Protein AF-0000000066527694 (afdb_homodimer)

pLDDT: mean 97.28, std 7.24, range [32.72, 99.0]

Nearest PDB structures (foldseek):
  3oqp-assembly1_B  TM=9.872E-01  e=3.990E-32  Paraburkholderia xenovorans LB400
  4h17-assembly1_B  TM=9.195E-01  e=4.422E-16  Pseudomonas putida KT2440
  5ha8-assembly1_A-2  TM=8.728E-01  e=7.063E-15  Microbacterium hydrocarbonoxydans
  3mcw-assembly1_B  TM=8.525E-01  e=9.036E-15  Chromobacterium violaceum ATCC 12472
  5hwg-assembly1_A  TM=8.802E-01  e=3.502E-14  Microbacterium hydrocarbonoxydans

Solvent-accessible surface area (backbone atoms only — not comparable to full-atom values): 21049 Å² total; per-residue (Å²): 126,80,77,77,78,78,42,52,31,38,38,39,29,40,52,26,29,22,40,71,77,44,88,56,44,42,59,16,55,52,52,69,59,16,50,52,36,40,39,52,50,53,53,51,30,56,75,69,68,32,48,30,36,40,35,40,52,47,36,58,63,85,40,88,55,31,14,47,92,41,74,36,33,33,64,25,63,72,57,67,76,48,90,65,75,44,80,44,68,33,74,55,55,28,65,52,56,90,39,66,48,60,59,57,39,54,76,68,61,47,46,27,37,36,41,34,28,37,32,40,83,44,27,44,43,42,29,43,52,50,38,45,76,72,68,35,44,39,35,33,26,64,55,16,23,24,15,51,38,33,25,54,97,66,39,71,44,49,14,56,56,48,36,46,50,48,42,34,54,32,22,20,68,49,20,15,60,38,44,52,67,52,50,56,33,31,78,71,70,74,36,78,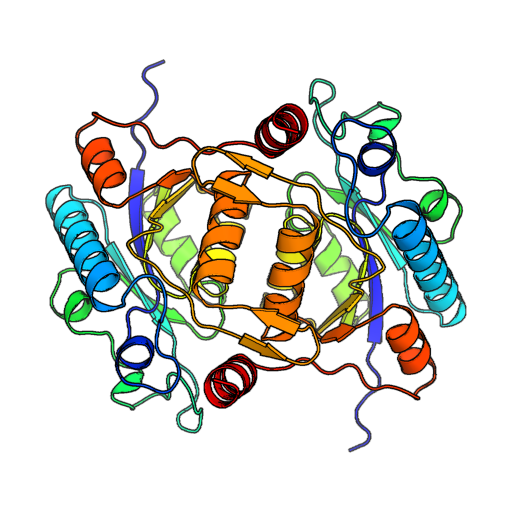88,59,56,55,36,58,66,61,17,29,51,47,34,63,67,73,106,128,81,79,77,78,78,39,52,32,39,38,38,29,40,53,24,28,21,40,72,76,43,87,56,45,42,60,16,55,53,52,70,58,16,48,52,35,39,39,50,50,52,53,51,29,55,74,70,68,32,48,30,35,38,35,40,53,47,36,58,64,85,39,86,55,30,15,48,92,41,73,36,32,35,63,25,63,71,56,67,77,48,93,64,75,43,78,43,68,33,75,55,56,28,64,52,57,91,41,64,48,60,59,58,38,55,77,67,62,46,46,26,37,35,41,33,29,38,32,39,82,44,26,45,43,44,29,42,51,50,38,43,76,72,67,34,46,41,34,33,26,63,54,16,22,26,16,52,38,37,25,55,97,66,39,74,44,51,14,56,57,49,38,46,51,46,42,34,54,32,23,21,68,49,19,15,59,38,44,51,67,52,50,56,33,31,76,72,69,75,36,77,88,60,55,54,36,58,65,59,18,28,51,48,32,63,66,75,105

Secondary structure (DSSP, 8-state):
-------EEEEEE--BTHHHHSSS---BS-HHHHHHHHHHHHHHHHHHT--EEEEEE-B-TT-SSSBTTSTTTSBPHHHHTS--SEEEEESSSSTTTTSSHHHHHHHTT--EEEEEEE-IIIIIHHHHHHHHHTT-EEEEEEEEEEB--EEETTEEE-HHHHHHHHHHHHHHHT-EEE-HHHHHHHHTTS-------HHHHHHHHHHT-/-------EEEEEE--BTHHHHSSS---BS-HHHHHHHHHHHHHHHHHHT--EEEEEE-B-TT-SSSBTTSTTTSBPHHHHTS--SEEEEESSSSTTTTSSHHHHHHHTT--EEEEEEE-IIIIIHHHHHHHHHTT-EEEEEEEEEEB--EEETTEEE-HHHHHHHHHHHHHHHT-EEE-HHHHHHHHTTS-------HHHHHHHHHHT-

Organism: Pseudomonas aeruginosa (strain ATCC 15692 / DSM 22644 / CIP 104116 / JCM 14847 / LMG 12228 / 1C / PRS 101 / PAO1) (NCBI:txid208964)

InterPro domains:
  IPR000868 Isochorismatase-like domain [PF00857] (9-169)
  IPR036380 Isochorismatase-like superfamily [G3DSA:3.40.50.850] (3-209)
  IPR036380 Isochorismatase-like superfamily [SSF52499] (6-187)
  IPR050272 Isochorismatase-like hydrolase [PTHR43540] (6-187)

Structure (mmCIF, N/CA/C/O backbone):
data_AF-0000000066527694-model_v1
#
loop_
_entity.id
_entity.type
_entity.pdbx_description
1 polymer 'Isochorismatase-like domain-containing protein'
#
loop_
_atom_site.group_PDB
_atom_site.id
_atom_site.type_symbol
_atom_site.label_atom_id
_atom_site.label_alt_id
_atom_site.label_comp_id
_atom_site.label_asym_id
_atom_site.label_entity_id
_atom_site.label_seq_id
_atom_site.pdbx_PDB_ins_code
_atom_site.Cartn_x
_atom_site.Cartn_y
_atom_site.Cartn_z
_atom_site.occupancy
_atom_site.B_iso_or_equiv
_atom_site.auth_seq_id
_atom_site.auth_comp_id
_atom_site.auth_asym_id
_atom_site.auth_atom_id
_atom_site.pdbx_PDB_model_num
ATOM 1 N N . MET A 1 1 ? -29.484 3.076 17.5 1 32.72 1 MET A N 1
ATOM 2 C CA . MET A 1 1 ? -28.25 3.158 18.281 1 32.72 1 MET A CA 1
ATOM 3 C C . MET A 1 1 ? -27.359 4.297 17.781 1 32.72 1 MET A C 1
ATOM 5 O O . MET A 1 1 ? -27.203 4.484 16.578 1 32.72 1 MET A O 1
ATOM 9 N N . SER A 1 2 ? -27.312 5.5 18.422 1 40.84 2 SER A N 1
ATOM 10 C CA . SER A 1 2 ? -26.688 6.73 17.938 1 40.84 2 SER A CA 1
ATOM 11 C C . SER A 1 2 ? -25.312 6.465 17.375 1 40.84 2 SER A C 1
ATOM 13 O O . SER A 1 2 ? -24.5 5.75 17.984 1 40.84 2 SER A O 1
ATOM 15 N N . ALA A 1 3 ? -25.094 6.363 16.172 1 55.75 3 ALA A N 1
ATOM 16 C CA . ALA A 1 3 ? -23.812 6.059 15.562 1 55.75 3 ALA A CA 1
ATOM 17 C C . ALA A 1 3 ? -22.656 6.656 16.375 1 55.75 3 ALA A C 1
ATOM 19 O O . ALA A 1 3 ? -22.672 7.852 16.672 1 55.75 3 ALA A O 1
ATOM 20 N N . ARG A 1 4 ? -22 5.992 17.266 1 66.44 4 ARG A N 1
ATOM 21 C CA . ARG A 1 4 ? -20.953 6.449 18.172 1 66.44 4 ARG A CA 1
ATOM 22 C C . ARG A 1 4 ? -19.953 7.328 17.422 1 66.44 4 ARG A C 1
ATOM 24 O O . ARG A 1 4 ? -19.562 7.02 16.297 1 66.44 4 ARG A O 1
ATOM 31 N N . GLN A 1 5 ? -19.797 8.633 17.922 1 86.06 5 GLN A N 1
ATOM 32 C CA . GLN A 1 5 ? -18.828 9.578 17.391 1 86.06 5 GLN A CA 1
ATOM 33 C C . GLN A 1 5 ? -17.406 8.992 17.391 1 86.06 5 GLN A C 1
ATOM 35 O O . GLN A 1 5 ? -16.984 8.414 18.391 1 86.06 5 GLN A O 1
ATOM 40 N N . PRO A 1 6 ? -16.781 9.031 16.281 1 95.56 6 PRO A N 1
ATOM 41 C CA . PRO A 1 6 ? -15.406 8.508 16.234 1 95.56 6 PRO A CA 1
ATOM 42 C C . PRO A 1 6 ? -14.484 9.172 17.25 1 95.56 6 PRO A C 1
ATOM 44 O O . PRO A 1 6 ? -14.609 10.375 17.516 1 95.56 6 PRO A O 1
ATOM 47 N N . LYS A 1 7 ? -13.688 8.422 17.875 1 98.25 7 LYS A N 1
ATOM 48 C CA . LYS A 1 7 ? -12.578 8.953 18.672 1 98.25 7 LYS A CA 1
ATOM 49 C C . LYS A 1 7 ? -11.312 9.07 17.828 1 98.25 7 LYS A C 1
ATOM 51 O O . LYS A 1 7 ? -10.547 8.109 17.703 1 98.25 7 LYS A O 1
ATOM 56 N N . ARG A 1 8 ? -11.023 10.266 17.422 1 98.62 8 ARG A N 1
ATOM 57 C CA . ARG A 1 8 ? -10.039 10.508 16.375 1 98.62 8 ARG A CA 1
ATOM 58 C C . ARG A 1 8 ? -8.672 10.836 16.969 1 98.62 8 ARG A C 1
ATOM 60 O O . ARG A 1 8 ? -8.578 11.344 18.094 1 98.62 8 ARG A O 1
ATOM 67 N N . ALA A 1 9 ? -7.648 10.555 16.219 1 98.94 9 ALA A N 1
ATOM 68 C CA . ALA A 1 9 ? -6.348 11.219 16.25 1 98.94 9 ALA A CA 1
ATOM 69 C C . ALA A 1 9 ? -5.961 11.711 14.859 1 98.94 9 ALA A C 1
ATOM 71 O O . ALA A 1 9 ? -6.293 11.078 13.852 1 98.94 9 ALA A O 1
ATOM 72 N N . LEU A 1 10 ? -5.355 12.859 14.805 1 98.94 10 LEU A N 1
ATOM 73 C CA . LEU A 1 10 ? -4.773 13.344 13.555 1 98.94 10 LEU A CA 1
ATOM 74 C C . LEU A 1 10 ? -3.305 12.945 13.445 1 98.94 10 LEU A C 1
ATOM 76 O O . LEU A 1 10 ? -2.496 13.289 14.312 1 98.94 10 LEU A O 1
ATOM 80 N N . LEU A 1 11 ? -2.975 12.172 12.453 1 99 11 LEU A N 1
ATOM 81 C CA . LEU A 1 11 ? -1.601 11.781 12.164 1 99 11 LEU A CA 1
ATOM 82 C C . LEU A 1 11 ? -1.006 12.664 11.07 1 99 11 LEU A C 1
ATOM 84 O O . LEU A 1 11 ? -1.477 12.641 9.93 1 99 11 LEU A O 1
ATOM 88 N N . VAL A 1 12 ? -0.009 13.43 11.375 1 99 12 VAL A N 1
ATOM 89 C CA . VAL A 1 12 ? 0.704 14.305 10.453 1 99 12 VAL A CA 1
ATOM 90 C C . VAL A 1 12 ? 2.039 13.672 10.062 1 99 12 VAL A C 1
ATOM 92 O O . VAL A 1 12 ? 3.014 13.758 10.82 1 99 12 VAL A O 1
ATOM 95 N N . ILE A 1 13 ? 2.074 13.125 8.875 1 99 13 ILE A N 1
ATOM 96 C CA . ILE A 1 13 ? 3.16 12.219 8.516 1 99 13 ILE A CA 1
ATOM 97 C C . ILE A 1 13 ? 4.219 12.969 7.711 1 99 13 ILE A C 1
ATOM 99 O O . ILE A 1 13 ? 3.959 13.398 6.586 1 99 13 ILE A O 1
ATOM 103 N N . ASP A 1 14 ? 5.363 13.125 8.211 1 98.94 14 ASP A N 1
ATOM 104 C CA . ASP A 1 14 ? 6.617 13.453 7.535 1 98.94 14 ASP A CA 1
ATOM 105 C C . ASP A 1 14 ? 6.523 14.797 6.82 1 98.94 14 ASP A C 1
ATOM 107 O O . ASP A 1 14 ? 6.988 14.938 5.688 1 98.94 14 ASP A O 1
ATOM 111 N N . VAL A 1 15 ? 5.812 15.742 7.441 1 98.94 15 VAL A N 1
ATOM 112 C CA . VAL A 1 15 ? 5.809 17.078 6.859 1 98.94 15 VAL A CA 1
ATOM 113 C C . VAL A 1 15 ? 7.133 17.781 7.16 1 98.94 15 VAL A C 1
ATOM 115 O O . VAL A 1 15 ? 7.23 18.547 8.117 1 98.94 15 VAL A O 1
ATOM 118 N N . GLN A 1 16 ? 8.094 17.5 6.324 1 98.94 16 GLN A N 1
ATOM 119 C CA . GLN A 1 16 ? 9.484 17.891 6.543 1 98.94 16 GLN A CA 1
ATOM 120 C C . GLN A 1 16 ? 9.992 18.75 5.398 1 98.94 16 GLN A C 1
ATOM 122 O O . GLN A 1 16 ? 9.477 18.703 4.285 1 98.94 16 GLN A O 1
ATOM 127 N N . ASN A 1 17 ? 11.086 19.484 5.676 1 98.94 17 ASN A N 1
ATOM 128 C CA . ASN A 1 17 ? 11.648 20.422 4.711 1 98.94 17 ASN A CA 1
ATOM 129 C C . ASN A 1 17 ? 12.133 19.703 3.453 1 98.94 17 ASN A C 1
ATOM 131 O O . ASN A 1 17 ? 12.211 20.297 2.381 1 98.94 17 ASN A O 1
ATOM 135 N N . GLU A 1 18 ? 12.453 18.391 3.523 1 98.88 18 GLU A N 1
ATOM 136 C CA . GLU A 1 18 ? 12.898 17.578 2.391 1 98.88 18 GLU A CA 1
ATOM 137 C C . GLU A 1 18 ? 11.914 17.672 1.229 1 98.88 18 GLU A C 1
ATOM 139 O O . GLU A 1 18 ? 12.32 17.797 0.072 1 98.88 18 GLU A O 1
ATOM 144 N N . TYR A 1 19 ? 10.625 17.734 1.513 1 98.88 19 TYR A N 1
ATOM 145 C CA . TYR A 1 19 ? 9.562 17.688 0.513 1 98.88 19 TYR A CA 1
ATOM 146 C C . TYR A 1 19 ? 9.312 19.062 -0.084 1 98.88 19 TYR A C 1
ATOM 148 O O . TYR A 1 19 ? 8.562 19.203 -1.054 1 98.88 19 TYR A O 1
ATOM 156 N N . VAL A 1 20 ? 9.883 20.094 0.509 1 98.62 20 VAL A N 1
ATOM 157 C CA . VAL A 1 20 ? 9.617 21.484 0.122 1 98.62 20 VAL A CA 1
ATOM 158 C C . VAL A 1 20 ? 10.828 22.047 -0.618 1 98.62 20 VAL A C 1
ATOM 160 O O . VAL A 1 20 ? 10.688 22.609 -1.705 1 98.62 20 VAL A O 1
ATOM 163 N N . SER A 1 21 ? 12.039 21.812 -0.037 1 98 21 SER A N 1
ATOM 164 C CA . SER A 1 21 ? 13.227 22.469 -0.568 1 98 21 SER A CA 1
ATOM 165 C C . SER A 1 21 ? 14.367 21.469 -0.759 1 98 21 SER A C 1
ATOM 167 O O . SER A 1 21 ? 15.484 21.859 -1.107 1 98 21 SER A O 1
ATOM 169 N N . GLY A 1 22 ? 14.094 20.203 -0.506 1 98.19 22 GLY A N 1
ATOM 170 C CA . GLY A 1 22 ? 15.141 19.203 -0.59 1 98.19 22 GLY A CA 1
ATOM 171 C C . GLY A 1 22 ? 15.164 18.469 -1.917 1 98.19 22 GLY A C 1
ATOM 172 O O . GLY A 1 22 ? 14.891 19.062 -2.965 1 98.19 22 GLY A O 1
ATOM 173 N N . ASN A 1 23 ? 15.641 17.188 -1.847 1 98 23 ASN A N 1
ATOM 174 C CA . ASN A 1 23 ? 15.867 16.391 -3.049 1 98 23 ASN A CA 1
ATOM 175 C C . ASN A 1 23 ? 14.602 15.633 -3.463 1 98 23 ASN A C 1
ATOM 177 O O . ASN A 1 23 ? 14.586 14.961 -4.496 1 98 23 ASN A O 1
ATOM 181 N N . LEU A 1 24 ? 13.586 15.727 -2.684 1 98.62 24 LEU A N 1
ATOM 182 C CA . LEU A 1 24 ? 12.352 14.992 -2.93 1 98.62 24 LEU A CA 1
ATOM 183 C C . LEU A 1 24 ? 11.133 15.906 -2.791 1 98.62 24 LEU A C 1
ATOM 185 O O . LEU A 1 24 ? 10.328 15.734 -1.872 1 98.62 24 LEU A O 1
ATOM 189 N N . ARG A 1 25 ? 10.969 16.766 -3.727 1 98.69 25 ARG A N 1
ATOM 190 C CA . ARG A 1 25 ? 9.977 17.828 -3.625 1 98.69 25 ARG A CA 1
ATOM 191 C C . ARG A 1 25 ? 8.617 17.375 -4.125 1 98.69 25 ARG A C 1
ATOM 193 O O . ARG A 1 25 ? 8.508 16.812 -5.223 1 98.69 25 ARG A O 1
ATOM 200 N N . ILE A 1 26 ? 7.586 17.609 -3.385 1 98.88 26 ILE A N 1
ATOM 201 C CA . ILE A 1 26 ? 6.215 17.297 -3.77 1 98.88 26 ILE A CA 1
ATOM 202 C C . ILE A 1 26 ? 5.812 18.141 -4.977 1 98.88 26 ILE A C 1
ATOM 204 O O . ILE A 1 26 ? 6.043 19.344 -5.004 1 98.88 26 ILE A O 1
ATOM 208 N N . GLU A 1 27 ? 5.152 17.469 -5.887 1 98.62 27 GLU A N 1
ATOM 209 C CA . GLU A 1 27 ? 4.746 18.172 -7.102 1 98.62 27 GLU A CA 1
ATOM 210 C C . GLU A 1 27 ? 3.225 18.266 -7.207 1 98.62 27 GLU A C 1
ATOM 212 O O . GLU A 1 27 ? 2.695 19.156 -7.879 1 98.62 27 GLU A O 1
ATOM 217 N N . PHE A 1 28 ? 2.529 17.344 -6.602 1 98.81 28 PHE A N 1
ATOM 218 C CA . PHE A 1 28 ? 1.074 17.344 -6.691 1 98.81 28 PHE A CA 1
ATOM 219 C C . PHE A 1 28 ? 0.449 16.812 -5.41 1 98.81 28 PHE A C 1
ATOM 221 O O . PHE A 1 28 ? 0.813 15.727 -4.941 1 98.81 28 PHE A O 1
ATOM 228 N N . PRO A 1 29 ? -0.575 17.531 -4.965 1 98.62 29 PRO A N 1
ATOM 229 C CA . PRO A 1 29 ? -0.929 18.906 -5.34 1 98.62 29 PRO A CA 1
ATOM 230 C C . PRO A 1 29 ? 0.201 19.891 -5.082 1 98.62 29 PRO A C 1
ATOM 232 O O . PRO A 1 29 ? 1.258 19.516 -4.574 1 98.62 29 PRO A O 1
ATOM 235 N N . ALA A 1 30 ? -0.013 21.156 -5.52 1 98.44 30 ALA A N 1
ATOM 236 C CA . ALA A 1 30 ? 0.986 22.188 -5.23 1 98.44 30 ALA A CA 1
ATOM 237 C C . ALA A 1 30 ? 1.347 22.203 -3.748 1 98.44 30 ALA A C 1
ATOM 239 O O . ALA A 1 30 ? 0.462 22.188 -2.887 1 98.44 30 ALA A O 1
ATOM 240 N N . ILE A 1 31 ? 2.654 22.219 -3.473 1 98.62 31 ILE A N 1
ATOM 241 C CA . ILE A 1 31 ? 3.168 22.016 -2.121 1 98.62 31 ILE A CA 1
ATOM 242 C C . ILE A 1 31 ? 2.582 23.078 -1.186 1 98.62 31 ILE A C 1
ATOM 244 O O . ILE A 1 31 ? 2.186 22.766 -0.059 1 98.62 31 ILE A O 1
ATOM 248 N N . GLN A 1 32 ? 2.443 24.328 -1.631 1 98.44 32 GLN A N 1
ATOM 249 C CA . GLN A 1 32 ? 1.91 25.391 -0.775 1 98.44 32 GLN A CA 1
ATOM 250 C C . GLN A 1 32 ? 0.446 25.125 -0.43 1 98.44 32 GLN A C 1
ATOM 252 O O . GLN A 1 32 ? 0.012 25.391 0.693 1 98.44 32 GLN A O 1
ATOM 257 N N . SER A 1 33 ? -0.261 24.625 -1.381 1 98.62 33 SER A N 1
ATOM 258 C CA . SER A 1 33 ? -1.669 24.312 -1.155 1 98.62 33 SER A CA 1
ATOM 259 C C . SER A 1 33 ? -1.833 23.203 -0.115 1 98.62 33 SER A C 1
ATOM 261 O O . SER A 1 33 ? -2.672 23.312 0.783 1 98.62 33 SER A O 1
ATOM 263 N N . SER A 1 34 ? -1.052 22.109 -0.228 1 98.75 34 SER A N 1
ATOM 264 C CA . SER A 1 34 ? -1.172 21.016 0.726 1 98.75 34 SER A CA 1
ATOM 265 C C . SER A 1 34 ? -0.698 21.438 2.113 1 98.75 34 SER A C 1
ATOM 267 O O . SER A 1 34 ? -1.273 21.016 3.123 1 98.75 34 SER A O 1
ATOM 269 N N . LEU A 1 35 ? 0.331 22.281 2.184 1 98.94 35 LEU A N 1
ATOM 270 C CA . LEU A 1 35 ? 0.813 22.766 3.473 1 98.94 35 LEU A CA 1
ATOM 271 C C . LEU A 1 35 ? -0.254 23.609 4.176 1 98.94 35 LEU A C 1
ATOM 273 O O . LEU A 1 35 ? -0.441 23.484 5.387 1 98.94 35 LEU A O 1
ATOM 277 N N . GLU A 1 36 ? -0.929 24.422 3.402 1 98.88 36 GLU A N 1
ATOM 278 C CA . GLU A 1 36 ? -2.018 25.219 3.961 1 98.88 36 GLU A CA 1
ATOM 279 C C . GLU A 1 36 ? -3.121 24.328 4.523 1 98.88 36 GLU A C 1
ATOM 281 O O . GLU A 1 36 ? -3.654 24.594 5.602 1 98.88 36 GLU A O 1
ATOM 286 N N . ARG A 1 37 ? -3.473 23.281 3.834 1 98.94 37 ARG A N 1
ATOM 287 C CA . ARG A 1 37 ? -4.508 22.359 4.27 1 98.94 37 ARG A CA 1
ATOM 288 C C . ARG A 1 37 ? -4.066 21.594 5.512 1 98.94 37 ARG A C 1
ATOM 290 O O . ARG A 1 37 ? -4.871 21.328 6.41 1 98.94 37 ARG A O 1
ATOM 297 N N . ILE A 1 38 ? -2.793 21.188 5.551 1 98.94 38 ILE A N 1
ATOM 298 C CA . ILE A 1 38 ? -2.248 20.516 6.723 1 98.94 38 ILE A CA 1
ATOM 299 C C . ILE A 1 38 ? -2.363 21.422 7.945 1 98.94 38 ILE A C 1
ATOM 301 O O . ILE A 1 38 ? -2.818 20.984 9.008 1 98.94 38 ILE A O 1
ATOM 305 N N . GLY A 1 39 ? -1.973 22.672 7.773 1 98.94 39 GLY A N 1
ATOM 306 C CA . GLY A 1 39 ? -2.121 23.609 8.867 1 98.94 39 GLY A CA 1
ATOM 307 C C . GLY A 1 39 ? -3.555 23.766 9.344 1 98.94 39 GLY A C 1
ATOM 308 O O . GLY A 1 39 ? -3.816 23.75 10.547 1 98.94 39 GLY A O 1
ATOM 309 N N . ALA A 1 40 ? -4.461 23.859 8.406 1 98.94 40 ALA A N 1
ATOM 310 C CA . ALA A 1 40 ? -5.879 23.984 8.734 1 98.94 40 ALA A CA 1
ATOM 311 C C . ALA A 1 40 ? -6.379 22.766 9.5 1 98.94 40 ALA A C 1
ATOM 313 O O . ALA A 1 40 ? -7.148 22.906 10.453 1 98.94 40 ALA A O 1
ATOM 314 N N . ALA A 1 41 ? -5.953 21.594 9.094 1 98.94 41 ALA A N 1
ATOM 315 C CA . ALA A 1 41 ? -6.348 20.359 9.773 1 98.94 41 ALA A CA 1
ATOM 316 C C . ALA A 1 41 ? -5.82 20.328 11.203 1 98.94 41 ALA A C 1
ATOM 318 O O . ALA A 1 41 ? -6.543 19.953 12.133 1 98.94 41 ALA A O 1
ATOM 319 N N . MET A 1 42 ? -4.559 20.719 11.383 1 98.94 42 MET A N 1
ATOM 320 C CA . MET A 1 42 ? -3.963 20.719 12.719 1 98.94 42 MET A CA 1
ATOM 321 C C . MET A 1 42 ? -4.668 21.734 13.625 1 98.94 42 MET A C 1
ATOM 323 O O . MET A 1 42 ? -4.957 21.422 14.789 1 98.94 42 MET A O 1
ATOM 327 N N . ASP A 1 43 ? -4.949 22.891 13.07 1 98.94 43 ASP A N 1
ATOM 328 C CA . ASP A 1 43 ? -5.645 23.922 13.852 1 98.94 43 ASP A CA 1
ATOM 329 C C . ASP A 1 43 ? -7.031 23.422 14.273 1 98.94 43 ASP A C 1
ATOM 331 O O . ASP A 1 43 ? -7.43 23.609 15.43 1 98.94 43 ASP A O 1
ATOM 335 N N . ALA A 1 44 ? -7.734 22.828 13.383 1 98.81 44 ALA A N 1
ATOM 336 C CA . ALA A 1 44 ? -9.078 22.328 13.664 1 98.81 44 ALA A CA 1
ATOM 337 C C . ALA A 1 44 ? -9.039 21.188 14.688 1 98.81 44 ALA A C 1
ATOM 339 O O . ALA A 1 44 ? -9.883 21.125 15.578 1 98.81 44 ALA A O 1
ATOM 340 N N . ALA A 1 45 ? -8.094 20.297 14.539 1 98.88 45 ALA A N 1
ATOM 341 C CA . ALA A 1 45 ? -7.938 19.188 15.492 1 98.88 45 ALA A CA 1
ATOM 342 C C . ALA A 1 45 ? -7.668 19.719 16.891 1 98.88 45 ALA A C 1
ATOM 344 O O . ALA A 1 45 ? -8.289 19.281 17.859 1 98.88 45 ALA A O 1
ATOM 345 N N . HIS A 1 46 ? -6.781 20.672 16.969 1 98.75 46 HIS A N 1
ATOM 346 C CA . HIS A 1 46 ? -6.453 21.266 18.25 1 98.75 46 HIS A CA 1
ATOM 347 C C . HIS A 1 46 ? -7.684 21.906 18.891 1 98.75 46 HIS A C 1
ATOM 349 O O . HIS A 1 46 ? -7.945 21.703 20.078 1 98.75 46 HIS A O 1
ATOM 355 N N . ALA A 1 47 ? -8.391 22.609 18.094 1 98.5 47 ALA A N 1
ATOM 356 C CA . ALA A 1 47 ? -9.586 23.297 18.594 1 98.5 47 ALA A CA 1
ATOM 357 C C . ALA A 1 47 ? -10.633 22.297 19.078 1 98.5 47 ALA A C 1
ATOM 359 O O . ALA A 1 47 ? -11.359 22.562 20.031 1 98.5 47 ALA A O 1
ATOM 360 N N . ALA A 1 48 ? -10.664 21.141 18.484 1 98.06 48 ALA A N 1
ATOM 361 C CA . ALA A 1 48 ? -11.688 20.125 18.781 1 98.06 48 ALA A CA 1
ATOM 362 C C . ALA A 1 48 ? -11.211 19.172 19.875 1 98.06 48 ALA A C 1
ATOM 364 O O . ALA A 1 48 ? -11.938 18.25 20.25 1 98.06 48 ALA A O 1
ATOM 365 N N . GLY A 1 49 ? -10 19.328 20.297 1 98.31 49 GLY A N 1
ATOM 366 C CA . GLY A 1 49 ? -9.453 18.453 21.312 1 98.31 49 GLY A CA 1
ATOM 367 C C . GLY A 1 49 ? -9.031 17.094 20.766 1 98.31 49 GLY A C 1
ATOM 368 O O . GLY A 1 49 ? -8.914 16.125 21.531 1 98.31 49 GLY A O 1
ATOM 369 N N . ILE A 1 50 ? -8.891 16.984 19.516 1 98.75 50 ILE A N 1
ATOM 370 C CA . ILE A 1 50 ? -8.398 15.773 18.875 1 98.75 50 ILE A CA 1
ATOM 371 C C . ILE A 1 50 ? -6.879 15.695 19 1 98.75 50 ILE A C 1
ATOM 373 O O . ILE A 1 50 ? -6.172 16.625 18.594 1 98.75 50 ILE A O 1
ATOM 377 N N . PRO A 1 51 ? -6.383 14.648 19.578 1 98.88 51 PRO A N 1
ATOM 378 C CA . PRO A 1 51 ? -4.926 14.562 19.703 1 98.88 51 PRO A CA 1
ATOM 379 C C . PRO A 1 51 ? -4.219 14.547 18.344 1 98.88 51 PRO A C 1
ATOM 381 O O . PRO A 1 51 ? -4.707 13.922 17.391 1 98.88 51 PRO A O 1
ATOM 384 N N . ILE A 1 52 ? -3.123 15.25 18.312 1 98.94 52 ILE A N 1
ATOM 385 C CA . ILE A 1 52 ? -2.309 15.352 17.094 1 98.94 52 ILE A CA 1
ATOM 386 C C . ILE A 1 52 ? -0.982 14.625 17.312 1 98.94 52 ILE A C 1
ATOM 388 O O . ILE A 1 52 ? -0.276 14.883 18.297 1 98.94 52 ILE A O 1
ATOM 392 N N . VAL A 1 53 ? -0.688 13.695 16.438 1 99 53 VAL A N 1
ATOM 393 C CA . VAL A 1 53 ? 0.587 12.992 16.406 1 99 53 VAL A CA 1
ATOM 394 C C . VAL A 1 53 ? 1.398 13.445 15.195 1 99 53 VAL A C 1
ATOM 396 O O . VAL A 1 53 ? 0.911 13.406 14.062 1 99 53 VAL A O 1
ATOM 399 N N . VAL A 1 54 ? 2.588 13.867 15.461 1 98.94 54 VAL A N 1
ATOM 400 C CA . VAL A 1 54 ? 3.502 14.266 14.391 1 98.94 54 VAL A CA 1
ATOM 401 C C . VAL A 1 54 ? 4.547 13.172 14.172 1 98.94 54 VAL A C 1
ATOM 403 O O . VAL A 1 54 ? 5.125 12.656 15.133 1 98.94 54 VAL A O 1
ATOM 406 N N . VAL A 1 55 ? 4.73 12.805 12.922 1 98.94 55 VAL A N 1
ATOM 407 C CA . VAL A 1 55 ? 5.684 11.758 12.562 1 98.94 55 VAL A CA 1
ATOM 408 C C . VAL A 1 55 ? 6.844 12.367 11.773 1 98.94 55 VAL A C 1
ATOM 410 O O . VAL A 1 55 ? 6.633 13.203 10.891 1 98.94 55 VAL A O 1
ATOM 413 N N . GLN A 1 56 ? 8.008 12.008 12.117 1 98.94 56 GLN A N 1
ATOM 414 C CA . GLN A 1 56 ? 9.227 12.453 11.445 1 98.94 56 GLN A CA 1
ATOM 415 C C . GLN A 1 56 ? 10.055 11.266 10.961 1 98.94 56 GLN A C 1
ATOM 417 O O . GLN A 1 56 ? 10.391 10.375 11.742 1 98.94 56 GLN A O 1
ATOM 422 N N . HIS A 1 57 ? 10.336 11.203 9.617 1 98.88 57 HIS A N 1
ATOM 423 C CA . HIS A 1 57 ? 11.18 10.18 9.008 1 98.88 57 HIS A CA 1
ATOM 424 C C . HIS A 1 57 ? 12.648 10.562 9.07 1 98.88 57 HIS A C 1
ATOM 426 O O . HIS A 1 57 ? 13.031 11.648 8.625 1 98.88 57 HIS A O 1
ATOM 432 N N . LEU A 1 58 ? 13.469 9.703 9.617 1 98.62 58 LEU A N 1
ATOM 433 C CA . LEU A 1 58 ? 14.898 9.992 9.695 1 98.62 58 LEU A CA 1
ATOM 434 C C . LEU A 1 58 ? 15.711 8.867 9.062 1 98.62 58 LEU A C 1
ATOM 436 O O . LEU A 1 58 ? 15.422 7.688 9.289 1 98.62 58 LEU A O 1
ATOM 440 N N . ALA A 1 59 ? 16.656 9.203 8.289 1 98.25 59 ALA A N 1
ATOM 441 C CA . ALA A 1 59 ? 17.641 8.297 7.676 1 98.25 59 ALA A CA 1
ATOM 442 C C . ALA A 1 59 ? 19.047 8.602 8.172 1 98.25 59 ALA A C 1
ATOM 444 O O . ALA A 1 59 ? 19.281 9.625 8.82 1 98.25 59 ALA A O 1
ATOM 445 N N . PRO A 1 60 ? 19.984 7.723 7.949 1 97.75 60 PRO A N 1
ATOM 446 C CA . PRO A 1 60 ? 21.359 8 8.336 1 97.75 60 PRO A CA 1
ATOM 447 C C . PRO A 1 60 ? 21.891 9.312 7.754 1 97.75 60 PRO A C 1
ATOM 449 O O . PRO A 1 60 ? 21.406 9.766 6.711 1 97.75 60 PRO A O 1
ATOM 452 N N . ALA A 1 61 ? 22.906 9.844 8.383 1 97.62 61 ALA A N 1
ATOM 453 C CA . ALA A 1 61 ? 23.406 11.18 8.062 1 97.62 61 ALA A CA 1
ATOM 454 C C . ALA A 1 61 ? 23.922 11.242 6.633 1 97.62 61 ALA A C 1
ATOM 456 O O . ALA A 1 61 ? 23.922 12.305 6.008 1 97.62 61 ALA A O 1
ATOM 457 N N . ASP A 1 62 ? 24.328 10.141 6.074 1 97.5 62 ASP A N 1
ATOM 458 C CA . ASP A 1 62 ? 24.906 10.125 4.734 1 97.5 62 ASP A CA 1
ATOM 459 C C . ASP A 1 62 ? 23.828 9.844 3.676 1 97.5 62 ASP A C 1
ATOM 461 O O . ASP A 1 62 ? 24.141 9.766 2.484 1 97.5 62 ASP A O 1
ATOM 465 N N . SER A 1 63 ? 22.609 9.75 4.105 1 97.81 63 SER A N 1
ATOM 466 C CA . SER A 1 63 ? 21.516 9.5 3.172 1 97.81 63 SER A CA 1
ATOM 467 C C . SER A 1 63 ? 21.234 10.734 2.328 1 97.81 63 SER A C 1
ATOM 469 O O . SER A 1 63 ? 21.297 11.867 2.822 1 97.81 63 SER A O 1
ATOM 471 N N . PRO A 1 64 ? 20.891 10.492 1.054 1 97.75 64 PRO A N 1
ATOM 472 C CA . PRO A 1 64 ? 20.5 11.641 0.227 1 97.75 64 PRO A CA 1
ATOM 473 C C . PRO A 1 64 ? 19.156 12.227 0.624 1 97.75 64 PRO A C 1
ATOM 475 O O . PRO A 1 64 ? 18.797 13.32 0.185 1 97.75 64 PRO A O 1
ATOM 478 N N . LEU A 1 65 ? 18.391 11.508 1.35 1 98.44 65 LEU A N 1
ATOM 479 C CA . LEU A 1 65 ? 17.062 11.93 1.787 1 98.44 65 LEU A CA 1
ATOM 480 C C . LEU A 1 65 ? 16.938 11.836 3.303 1 98.44 65 LEU A C 1
ATOM 482 O O . LEU A 1 65 ? 17.375 10.859 3.908 1 98.44 65 LEU A O 1
ATOM 486 N N . PHE A 1 66 ? 16.312 12.914 3.877 1 98.56 66 PHE A N 1
ATOM 487 C CA . PHE A 1 66 ? 15.945 12.898 5.285 1 98.56 66 PHE A CA 1
ATOM 488 C C . PHE A 1 66 ? 17.156 12.602 6.164 1 98.56 66 PHE A C 1
ATOM 490 O O . PHE A 1 66 ? 17.047 11.836 7.129 1 98.56 66 PHE A O 1
ATOM 497 N N . ALA A 1 67 ? 18.297 13.117 5.848 1 98.38 67 ALA A N 1
ATOM 498 C CA . ALA A 1 67 ? 19.547 12.852 6.562 1 98.38 67 ALA A CA 1
ATOM 499 C C . ALA A 1 67 ? 19.484 13.422 7.98 1 98.38 67 ALA A C 1
ATOM 501 O O . ALA A 1 67 ? 19.312 14.625 8.172 1 98.38 67 ALA A O 1
ATOM 502 N N . ARG A 1 68 ? 19.656 12.562 8.891 1 97.94 68 ARG A N 1
ATOM 503 C CA . ARG A 1 68 ? 19.656 13.008 10.281 1 97.94 68 ARG A CA 1
ATOM 504 C C . ARG A 1 68 ? 20.641 14.156 10.477 1 97.94 68 ARG A C 1
ATOM 506 O O . ARG A 1 68 ? 21.781 14.102 10.008 1 97.94 68 ARG A O 1
ATOM 513 N N . GLY A 1 69 ? 20.141 15.227 11.172 1 97.62 69 GLY A N 1
ATOM 514 C CA . GLY A 1 69 ? 21 16.375 11.453 1 97.62 69 GLY A CA 1
ATOM 515 C C . GLY A 1 69 ? 20.906 17.453 10.391 1 97.62 69 GLY A C 1
ATOM 516 O O . GLY A 1 69 ? 21.438 18.562 10.586 1 97.62 69 GLY A O 1
ATOM 517 N N . SER A 1 70 ? 20.312 17.156 9.312 1 98.25 70 SER A N 1
ATOM 518 C CA . SER A 1 70 ? 20.188 18.141 8.242 1 98.25 70 SER A CA 1
ATOM 519 C C . SER A 1 70 ? 18.938 19 8.422 1 98.25 70 SER A C 1
ATOM 521 O O . SER A 1 70 ? 17.984 18.578 9.078 1 98.25 70 SER A O 1
ATOM 523 N N . ARG A 1 71 ? 18.953 20.156 7.832 1 98.25 71 ARG A N 1
ATOM 524 C CA . ARG A 1 71 ? 17.766 21.016 7.785 1 98.25 71 ARG A CA 1
ATOM 525 C C . ARG A 1 71 ? 16.625 20.344 7.043 1 98.25 71 ARG A C 1
ATOM 527 O O . ARG A 1 71 ? 15.461 20.516 7.398 1 98.25 71 ARG A O 1
ATOM 534 N N . GLN A 1 72 ? 16.891 19.562 6.09 1 98.56 72 GLN A N 1
ATOM 535 C CA . GLN A 1 72 ? 15.906 18.906 5.246 1 98.56 72 GLN A CA 1
ATOM 536 C C . GLN A 1 72 ? 15.109 17.875 6.039 1 98.56 72 GLN A C 1
ATOM 538 O O . GLN A 1 72 ? 13.922 17.656 5.777 1 98.56 72 GLN A O 1
ATOM 543 N N . ALA A 1 73 ? 15.766 17.266 6.996 1 98.75 73 ALA A N 1
ATOM 544 C CA . ALA A 1 73 ? 15.102 16.25 7.805 1 98.75 73 ALA A CA 1
ATOM 545 C C . ALA A 1 73 ? 14.203 16.875 8.859 1 98.75 73 ALA A C 1
ATOM 547 O O . ALA A 1 73 ? 13.359 16.203 9.461 1 98.75 73 ALA A O 1
ATOM 548 N N . GLU A 1 74 ? 14.305 18.156 9.148 1 98.81 74 GLU A N 1
ATOM 549 C CA . GLU A 1 74 ? 13.516 18.844 10.156 1 98.81 74 GLU A CA 1
ATOM 550 C C . GLU A 1 74 ? 12.062 19 9.711 1 98.81 74 GLU A C 1
ATOM 552 O O . GLU A 1 74 ? 11.781 19.094 8.516 1 98.81 74 GLU A O 1
ATOM 557 N N . LEU A 1 75 ? 11.195 19 10.695 1 98.88 75 LEU A N 1
ATOM 558 C CA . LEU A 1 75 ? 9.797 19.297 10.414 1 98.88 75 LEU A CA 1
ATOM 559 C C . LEU A 1 75 ? 9.641 20.688 9.812 1 98.88 75 LEU A C 1
ATOM 561 O O . LEU A 1 75 ? 10.312 21.625 10.227 1 98.88 75 LEU A O 1
ATOM 565 N N . HIS A 1 76 ? 8.805 20.812 8.852 1 98.94 76 HIS A N 1
ATOM 566 C CA . HIS A 1 76 ? 8.5 22.109 8.281 1 98.94 76 HIS A CA 1
ATOM 567 C C . HIS A 1 76 ? 7.82 23.016 9.305 1 98.94 76 HIS A C 1
ATOM 569 O O . HIS A 1 76 ? 7.086 22.547 10.18 1 98.94 76 HIS A O 1
ATOM 575 N N . GLU A 1 77 ? 7.914 24.25 9.141 1 98.81 77 GLU A N 1
ATOM 576 C CA . GLU A 1 77 ? 7.453 25.234 10.109 1 98.81 77 GLU A CA 1
ATOM 577 C C . GLU A 1 77 ? 5.941 25.141 10.312 1 98.81 77 GLU A C 1
ATOM 579 O O . GLU A 1 77 ? 5.441 25.391 11.414 1 98.81 77 GLU A O 1
ATOM 584 N N . VAL A 1 78 ? 5.184 24.797 9.297 1 98.88 78 VAL A N 1
ATOM 585 C CA . VAL A 1 78 ? 3.73 24.672 9.383 1 98.88 78 VAL A CA 1
ATOM 586 C C . VAL A 1 78 ? 3.361 23.688 10.484 1 98.88 78 VAL A C 1
ATOM 588 O O . VAL A 1 78 ? 2.355 23.859 11.18 1 98.88 78 VAL A O 1
ATOM 591 N N . VAL A 1 79 ? 4.172 22.688 10.656 1 98.88 79 VAL A N 1
ATOM 592 C CA . VAL A 1 79 ? 3.924 21.656 11.656 1 98.88 79 VAL A CA 1
ATOM 593 C C . VAL A 1 79 ? 4.641 22.016 12.953 1 98.88 79 VAL A C 1
ATOM 595 O O . VAL A 1 79 ? 4.047 21.984 14.039 1 98.88 79 VAL A O 1
ATOM 598 N N . ALA A 1 80 ? 5.883 22.453 12.867 1 98.69 80 ALA A N 1
ATOM 599 C CA . ALA A 1 80 ? 6.742 22.688 14.023 1 98.69 80 ALA A CA 1
ATOM 600 C C . ALA A 1 80 ? 6.203 23.828 14.883 1 98.69 80 ALA A C 1
ATOM 602 O O . ALA A 1 80 ? 6.469 23.891 16.094 1 98.69 80 ALA A O 1
ATOM 603 N N . SER A 1 81 ? 5.457 24.688 14.328 1 98.69 81 SER A N 1
ATOM 604 C CA . SER A 1 81 ? 4.977 25.875 15.031 1 98.69 81 SER A CA 1
ATOM 605 C C . SER A 1 81 ? 3.633 25.609 15.703 1 98.69 81 SER A C 1
ATOM 607 O O . SER A 1 81 ? 3.057 26.5 16.328 1 98.69 81 SER A O 1
ATOM 609 N N . ARG A 1 82 ? 3.066 24.438 15.625 1 98.81 82 ARG A N 1
ATOM 610 C CA . ARG A 1 82 ? 1.73 24.141 16.125 1 98.81 82 ARG A CA 1
ATOM 611 C C . ARG A 1 82 ? 1.792 23.109 17.25 1 98.81 82 ARG A C 1
ATOM 613 O O . ARG A 1 82 ? 2.736 22.312 17.328 1 98.81 82 ARG A O 1
ATOM 620 N N . PRO A 1 83 ? 0.785 23.109 18.078 1 98.62 83 PRO A N 1
ATOM 621 C CA . PRO A 1 83 ? 0.78 22.141 19.156 1 98.62 83 PRO A CA 1
ATOM 622 C C . PRO A 1 83 ? 0.536 20.719 18.672 1 98.62 83 PRO A C 1
ATOM 624 O O . PRO A 1 83 ? -0.234 20.5 17.734 1 98.62 83 PRO A O 1
ATOM 627 N N . TYR A 1 84 ? 1.163 19.75 19.344 1 98.69 84 TYR A N 1
ATOM 628 C CA . TYR A 1 84 ? 0.906 18.328 19.156 1 98.69 84 TYR A CA 1
ATOM 629 C C . TYR A 1 84 ? 1.106 17.578 20.469 1 98.69 84 TYR A C 1
ATOM 631 O O . TYR A 1 84 ? 1.772 18.062 21.375 1 98.69 84 TYR A O 1
ATOM 639 N N . GLN A 1 85 ? 0.58 16.422 20.5 1 98.69 85 GLN A N 1
ATOM 640 C CA . GLN A 1 85 ? 0.555 15.688 21.766 1 98.69 85 GLN A CA 1
ATOM 641 C C . GLN A 1 85 ? 1.605 14.578 21.766 1 98.69 85 GLN A C 1
ATOM 643 O O . GLN A 1 85 ? 1.987 14.094 22.828 1 98.69 85 GLN A O 1
ATOM 648 N N . HIS A 1 86 ? 2.029 14.133 20.625 1 98.75 86 HIS A N 1
ATOM 649 C CA . HIS A 1 86 ? 3 13.055 20.516 1 98.75 86 HIS A CA 1
ATOM 650 C C . HIS A 1 86 ? 3.857 13.195 19.266 1 98.75 86 HIS A C 1
ATOM 652 O O . HIS A 1 86 ? 3.379 13.68 18.234 1 98.75 86 HIS A O 1
ATOM 658 N N . LYS A 1 87 ? 5.086 12.875 19.422 1 98.81 87 LYS A N 1
ATOM 659 C CA . LYS A 1 87 ? 6.012 12.852 18.281 1 98.81 87 LYS A CA 1
ATOM 660 C C . LYS A 1 87 ? 6.605 11.461 18.094 1 98.81 87 LYS A C 1
ATOM 662 O O . LYS A 1 87 ? 7.066 10.836 19.047 1 98.81 87 LYS A O 1
ATOM 667 N N . VAL A 1 88 ? 6.586 10.992 16.859 1 98.75 88 VAL A N 1
ATOM 668 C CA . VAL A 1 88 ? 7.105 9.68 16.484 1 98.75 88 VAL A CA 1
ATOM 669 C C . VAL A 1 88 ? 8.258 9.852 15.5 1 98.75 88 VAL A C 1
ATOM 671 O O . VAL A 1 88 ? 8.141 10.578 14.516 1 98.75 88 VAL A O 1
ATOM 674 N N . GLU A 1 89 ? 9.375 9.289 15.773 1 98.56 89 GLU A N 1
ATOM 675 C CA . GLU A 1 89 ? 10.445 9.117 14.797 1 98.56 89 GLU A CA 1
ATOM 676 C C . GLU A 1 89 ? 10.414 7.727 14.172 1 98.56 89 GLU A C 1
ATOM 678 O O . GLU A 1 89 ? 10.219 6.73 14.883 1 98.56 89 GLU A O 1
ATOM 683 N N . LYS A 1 90 ? 10.531 7.699 12.867 1 98.56 90 LYS A N 1
ATOM 684 C CA . LYS A 1 90 ? 10.492 6.398 12.211 1 98.56 90 LYS A CA 1
ATOM 685 C C . LYS A 1 90 ? 11.578 6.293 11.141 1 98.56 90 LYS A C 1
ATOM 687 O O . LYS A 1 90 ? 12.148 7.309 10.727 1 98.56 90 LYS A O 1
ATOM 692 N N . GLN A 1 91 ? 11.773 5.02 10.648 1 97.31 91 GLN A N 1
ATOM 693 C CA . GLN A 1 91 ? 12.773 4.762 9.617 1 97.31 91 GLN A CA 1
ATOM 694 C C . GLN A 1 91 ? 12.156 4.074 8.406 1 97.31 91 GLN A C 1
ATOM 696 O O . GLN A 1 91 ? 12.719 4.098 7.312 1 97.31 91 GLN A O 1
ATOM 701 N N . LEU A 1 92 ? 11.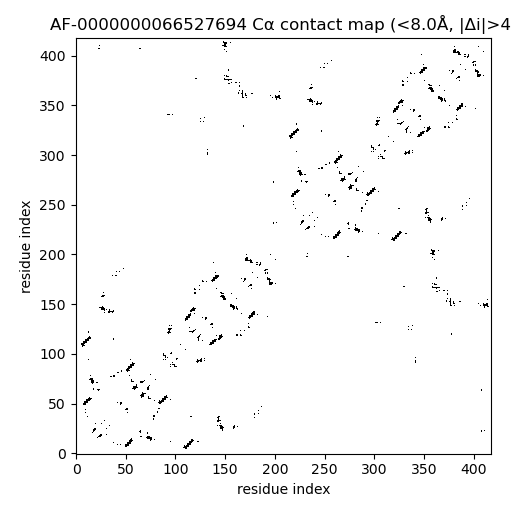039 3.424 8.586 1 98.12 92 LEU A N 1
ATOM 702 C CA . LEU A 1 92 ? 10.359 2.693 7.52 1 98.12 92 LEU A CA 1
ATOM 703 C C . LEU A 1 92 ? 9.07 3.395 7.113 1 98.12 92 LEU A C 1
ATOM 705 O O . LEU A 1 92 ? 8.641 4.34 7.773 1 98.12 92 LEU A O 1
ATOM 709 N N . ALA A 1 93 ? 8.469 2.992 6.055 1 98.69 93 ALA A N 1
ATOM 710 C CA . ALA A 1 93 ? 7.352 3.691 5.426 1 98.69 93 ALA A CA 1
ATOM 711 C C . ALA A 1 93 ? 6.16 3.789 6.375 1 98.69 93 ALA A C 1
ATOM 713 O O . ALA A 1 93 ? 5.609 4.875 6.582 1 98.69 93 ALA A O 1
ATOM 714 N N . SER A 1 94 ? 5.762 2.658 6.984 1 98.88 94 SER A N 1
ATOM 715 C CA . SER A 1 94 ? 4.637 2.691 7.91 1 98.88 94 SER A CA 1
ATOM 716 C C . SER A 1 94 ? 5.027 3.346 9.234 1 98.88 94 SER A C 1
ATOM 718 O O . SER A 1 94 ? 6.059 3.002 9.82 1 98.88 94 SER A O 1
ATOM 720 N N . SER A 1 95 ? 4.18 4.176 9.734 1 98.88 95 SER A N 1
ATOM 721 C CA . SER A 1 95 ? 4.441 4.898 10.969 1 98.88 95 SER A CA 1
ATOM 722 C C . SER A 1 95 ? 4.348 3.977 12.18 1 98.88 95 SER A C 1
ATOM 724 O O . SER A 1 95 ? 4.754 4.348 13.281 1 98.88 95 SER A O 1
ATOM 726 N N . PHE A 1 96 ? 3.891 2.775 11.945 1 98.88 96 PHE A N 1
ATOM 727 C CA . PHE A 1 96 ? 3.662 1.86 13.062 1 98.88 96 PHE A CA 1
ATOM 728 C C . PHE A 1 96 ? 4.891 0.989 13.305 1 98.88 96 PHE A C 1
ATOM 730 O O . PHE A 1 96 ? 5.051 0.423 14.383 1 98.88 96 PHE A O 1
ATOM 737 N N . VAL A 1 97 ? 5.688 0.783 12.266 1 98.5 97 VAL A N 1
ATOM 738 C CA . VAL A 1 97 ? 6.738 -0.228 12.336 1 98.5 97 VAL A CA 1
ATOM 739 C C . VAL A 1 97 ? 7.906 0.295 13.164 1 98.5 97 VAL A C 1
ATOM 741 O O . VAL A 1 97 ? 8.516 1.312 12.82 1 98.5 97 VAL A O 1
ATOM 744 N N . GLY A 1 98 ? 8.18 -0.435 14.188 1 97.62 98 GLY A N 1
ATOM 745 C CA . GLY A 1 98 ? 9.312 -0.078 15.031 1 97.62 98 GLY A CA 1
ATOM 746 C C . GLY A 1 98 ? 9.086 1.195 15.82 1 97.62 98 GLY A C 1
ATOM 747 O O . GLY A 1 98 ? 10.039 1.908 16.141 1 97.62 98 GLY A O 1
ATOM 748 N N . THR A 1 99 ? 7.852 1.388 16 1 98 99 THR A N 1
ATOM 749 C CA . THR A 1 99 ? 7.539 2.623 16.703 1 98 99 THR A CA 1
ATOM 750 C C . THR A 1 99 ? 6.582 2.357 17.859 1 98 99 THR A C 1
ATOM 752 O O . THR A 1 99 ? 6.133 1.225 18.062 1 98 99 THR A O 1
ATOM 755 N N . GLY A 1 100 ? 6.285 3.166 18.781 1 98 100 GLY A N 1
ATOM 756 C CA . GLY A 1 100 ? 5.34 3.068 19.891 1 98 100 GLY A CA 1
ATOM 757 C C . GLY A 1 100 ? 3.982 3.664 19.562 1 98 100 GLY A C 1
ATOM 758 O O . GLY A 1 100 ? 3.137 3.803 20.453 1 98 10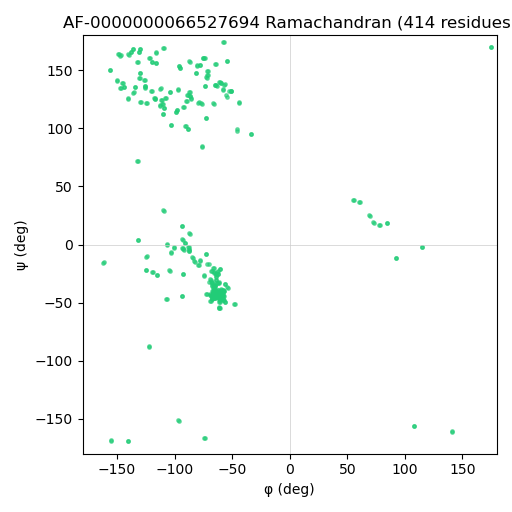0 GLY A O 1
ATOM 759 N N . LEU A 1 101 ? 3.744 3.871 18.266 1 98.88 101 LEU A N 1
ATOM 760 C CA . LEU A 1 101 ? 2.549 4.613 17.875 1 98.88 101 LEU A CA 1
ATOM 761 C C . LEU A 1 101 ? 1.288 3.814 18.203 1 98.88 101 LEU A C 1
ATOM 763 O O . LEU A 1 101 ? 0.319 4.359 18.734 1 98.88 101 LEU A O 1
ATOM 767 N N . ALA A 1 102 ? 1.293 2.512 17.828 1 98.81 102 ALA A N 1
ATOM 768 C CA . ALA A 1 102 ? 0.109 1.684 18.031 1 98.81 102 ALA A CA 1
ATOM 769 C C . ALA A 1 102 ? -0.287 1.658 19.516 1 98.81 102 ALA A C 1
ATOM 771 O O . ALA A 1 102 ? -1.457 1.852 19.844 1 98.81 102 ALA A O 1
ATOM 772 N N . ASP A 1 103 ? 0.651 1.439 20.359 1 98.75 103 ASP A N 1
ATOM 773 C CA . ASP A 1 103 ? 0.39 1.401 21.797 1 98.75 103 ASP A CA 1
ATOM 774 C C . ASP A 1 103 ? -0.145 2.744 22.297 1 98.75 103 ASP A C 1
ATOM 776 O O . ASP A 1 103 ? -1.086 2.787 23.094 1 98.75 103 ASP A O 1
ATOM 780 N N . TRP A 1 104 ? 0.474 3.824 21.844 1 98.88 104 TRP A N 1
ATOM 781 C CA . TRP A 1 104 ? 0.05 5.164 22.234 1 98.88 104 TRP A CA 1
ATOM 782 C C . TRP A 1 104 ? -1.412 5.402 21.875 1 98.88 104 TRP A C 1
ATOM 784 O O . TRP A 1 104 ? -2.18 5.938 22.672 1 98.88 104 TRP A O 1
ATOM 794 N N . LEU A 1 105 ? -1.79 4.992 20.688 1 98.88 105 LEU A N 1
ATOM 795 C CA . LEU A 1 105 ? -3.154 5.168 20.203 1 98.88 105 LEU A CA 1
ATOM 796 C C . LEU A 1 105 ? -4.129 4.309 21 1 98.88 105 LEU A C 1
ATOM 798 O O . LEU A 1 105 ? -5.207 4.77 21.391 1 98.88 105 LEU A O 1
ATOM 802 N N . ARG A 1 106 ? -3.768 3.057 21.234 1 98.69 106 ARG A N 1
ATOM 803 C CA . ARG A 1 106 ? -4.637 2.125 21.938 1 98.69 106 ARG A CA 1
ATOM 804 C C . ARG A 1 106 ? -4.848 2.562 23.391 1 98.69 106 ARG A C 1
ATOM 806 O O . ARG A 1 106 ? -5.953 2.457 23.922 1 98.69 106 ARG A O 1
ATOM 813 N N . GLU A 1 107 ? -3.83 3.047 24.016 1 98.62 107 GLU A N 1
ATOM 814 C CA . GLU A 1 107 ? -3.908 3.523 25.406 1 98.62 107 GLU A CA 1
ATOM 815 C C . GLU A 1 107 ? -4.914 4.664 25.531 1 98.62 107 GLU A C 1
ATOM 817 O O . GLU A 1 107 ? -5.512 4.855 26.594 1 98.62 107 GLU A O 1
ATOM 822 N N . ARG A 1 108 ? -5.188 5.289 24.484 1 98.44 108 ARG A N 1
ATOM 823 C CA . ARG A 1 108 ? -6.043 6.469 24.516 1 98.44 108 ARG A CA 1
ATOM 824 C C . ARG A 1 108 ? -7.422 6.16 23.938 1 98.44 108 ARG A C 1
ATOM 826 O O . ARG A 1 108 ? -8.273 7.047 23.844 1 98.44 108 ARG A O 1
ATOM 833 N N . GLY A 1 109 ? -7.562 4.883 23.531 1 98.5 109 GLY A N 1
ATOM 834 C CA . GLY A 1 109 ? -8.852 4.426 23.047 1 98.5 109 GLY A CA 1
ATOM 835 C C . GLY A 1 109 ? -9.211 4.984 21.672 1 98.5 109 GLY A C 1
ATOM 836 O O . GLY A 1 109 ? -10.383 5.039 21.312 1 98.5 109 GLY A O 1
ATOM 837 N N . ILE A 1 110 ? -8.211 5.445 20.969 1 98.81 110 ILE A N 1
ATOM 838 C CA . ILE A 1 110 ? -8.438 5.98 19.625 1 98.81 110 ILE A CA 1
ATOM 839 C C . ILE A 1 110 ? -8.953 4.875 18.703 1 98.81 110 ILE A C 1
ATOM 841 O O . ILE A 1 110 ? -8.43 3.76 18.719 1 98.81 110 ILE A O 1
ATOM 845 N N . ASP A 1 111 ? -9.969 5.191 17.891 1 98.69 111 ASP A N 1
ATOM 846 C CA . ASP A 1 111 ? -10.492 4.164 16.984 1 98.69 111 ASP A CA 1
ATOM 847 C C . ASP A 1 111 ? -10.461 4.629 15.539 1 98.69 111 ASP A C 1
ATOM 849 O O . ASP A 1 111 ? -10.695 3.84 14.625 1 98.69 111 ASP A O 1
ATOM 853 N N . THR A 1 112 ? -10.18 5.922 15.266 1 98.81 112 THR A N 1
ATOM 854 C CA . THR A 1 112 ? -10.18 6.508 13.93 1 98.81 112 THR A CA 1
ATOM 855 C C . THR A 1 112 ? -8.969 7.406 13.727 1 98.81 112 THR A C 1
ATOM 857 O O . THR A 1 112 ? -8.656 8.242 14.578 1 98.81 112 THR A O 1
ATOM 860 N N . LEU A 1 113 ? -8.266 7.227 12.641 1 98.94 113 LEU A N 1
ATOM 861 C CA . LEU A 1 113 ? -7.094 8.039 12.312 1 98.94 113 LEU A CA 1
ATOM 862 C C . LEU A 1 113 ? -7.379 8.945 11.117 1 98.94 113 LEU A C 1
ATOM 864 O O . LEU A 1 113 ? -7.77 8.469 10.055 1 98.94 113 LEU A O 1
ATOM 868 N N . ALA A 1 114 ? -7.27 10.211 11.289 1 98.94 114 ALA A N 1
ATOM 869 C CA . ALA A 1 114 ? -7.156 11.133 10.156 1 98.94 114 ALA A CA 1
ATOM 870 C C . ALA A 1 114 ? -5.699 11.289 9.727 1 98.94 114 ALA A C 1
ATOM 872 O O . ALA A 1 114 ? -4.828 11.578 10.547 1 98.94 114 ALA A O 1
ATOM 873 N N . VAL A 1 115 ? -5.445 11.086 8.422 1 99 115 VAL A N 1
ATOM 874 C CA . VAL A 1 115 ? -4.07 11.031 7.945 1 99 115 VAL A CA 1
ATOM 875 C C . VAL A 1 115 ? -3.816 12.172 6.965 1 99 115 VAL A C 1
ATOM 877 O O . VAL A 1 115 ? -4.57 12.352 6.004 1 99 115 VAL A O 1
ATOM 880 N N . VAL A 1 116 ? -2.828 12.961 7.207 1 98.94 116 VAL A N 1
ATOM 881 C CA . VAL A 1 116 ? -2.297 14 6.32 1 98.94 116 VAL A CA 1
ATOM 882 C C . VAL A 1 116 ? -0.781 13.859 6.215 1 98.94 116 VAL A C 1
ATOM 884 O O . VAL A 1 116 ? -0.155 13.172 7.027 1 98.94 116 VAL A O 1
ATOM 887 N N . GLY A 1 117 ? -0.231 14.539 5.23 1 98.94 117 GLY A N 1
ATOM 888 C CA . GLY A 1 117 ? 1.215 14.539 5.078 1 98.94 117 GLY A CA 1
ATOM 889 C C . GLY A 1 117 ? 1.689 13.727 3.889 1 98.94 117 GLY A C 1
ATOM 890 O O . GLY A 1 117 ? 0.992 13.633 2.875 1 98.94 117 GLY A O 1
ATOM 891 N N . TYR A 1 118 ? 2.99 13.25 3.965 1 98.88 118 TYR A N 1
ATOM 892 C CA . TYR A 1 118 ? 3.643 12.781 2.748 1 98.88 118 TYR A CA 1
ATOM 893 C C . TYR A 1 118 ? 4.305 11.43 2.973 1 98.88 118 TYR A C 1
ATOM 895 O O . TYR A 1 118 ? 4.703 11.102 4.094 1 98.88 118 TYR A O 1
ATOM 903 N N . MET A 1 119 ? 4.496 10.703 1.881 1 98.75 119 MET A N 1
ATOM 904 C CA . MET A 1 119 ? 3.898 10.836 0.555 1 98.75 119 MET A CA 1
ATOM 905 C C . MET A 1 119 ? 2.691 9.922 0.404 1 98.75 119 MET A C 1
ATOM 907 O O . MET A 1 119 ? 2.658 8.836 0.984 1 98.75 119 MET A O 1
ATOM 911 N N . THR A 1 120 ? 1.769 10.312 -0.434 1 98.94 120 THR A N 1
ATOM 912 C CA . THR A 1 120 ? 0.534 9.57 -0.67 1 98.94 120 THR A CA 1
ATOM 913 C C . THR A 1 120 ? 0.827 8.094 -0.908 1 98.94 120 THR A C 1
ATOM 915 O O . THR A 1 120 ? 0.318 7.234 -0.188 1 98.94 120 THR A O 1
ATOM 918 N N . GLN A 1 121 ? 1.743 7.73 -1.829 1 98.88 121 GLN A N 1
ATOM 919 C CA . GLN A 1 121 ? 1.921 6.375 -2.338 1 98.88 121 GLN A CA 1
ATOM 920 C C . GLN A 1 121 ? 2.875 5.578 -1.453 1 98.88 121 GLN A C 1
ATOM 922 O O . GLN A 1 121 ? 3.09 4.383 -1.682 1 98.88 121 GLN A O 1
ATOM 927 N N . HIS A 1 122 ? 3.502 6.207 -0.431 1 98.81 122 HIS A N 1
ATOM 928 C CA . HIS A 1 122 ? 4.586 5.574 0.31 1 98.81 122 HIS A CA 1
ATOM 929 C C . HIS A 1 122 ? 4.266 5.492 1.798 1 98.81 122 HIS A C 1
ATOM 931 O O . HIS A 1 122 ? 3.537 4.598 2.23 1 98.81 122 HIS A O 1
ATOM 937 N N . CYS A 1 123 ? 4.582 6.531 2.564 1 98.94 123 CYS A N 1
ATOM 938 C CA . CYS A 1 123 ? 4.383 6.469 4.008 1 98.94 123 CYS A CA 1
ATOM 939 C C . CYS A 1 123 ? 2.902 6.539 4.359 1 98.94 123 CYS A C 1
ATOM 941 O O . CYS A 1 123 ? 2.441 5.836 5.262 1 98.94 123 CYS A O 1
ATOM 943 N N . ASP A 1 124 ? 2.143 7.434 3.68 1 98.94 124 ASP A N 1
ATOM 944 C CA . ASP A 1 124 ? 0.713 7.523 3.961 1 98.94 124 ASP A CA 1
ATOM 945 C C . ASP A 1 124 ? 0.011 6.203 3.666 1 98.94 124 ASP A C 1
ATOM 947 O O . ASP A 1 124 ? -0.667 5.645 4.531 1 98.94 124 ASP A O 1
ATOM 951 N N . ASP A 1 125 ? 0.179 5.723 2.463 1 98.94 125 ASP A N 1
ATOM 952 C CA . ASP A 1 125 ? -0.493 4.492 2.053 1 98.94 125 ASP A CA 1
ATOM 953 C C . ASP A 1 125 ? -0.087 3.322 2.945 1 98.94 125 ASP A C 1
ATOM 955 O O . ASP A 1 125 ? -0.936 2.535 3.369 1 98.94 125 ASP A O 1
ATOM 959 N N . SER A 1 126 ? 1.25 3.156 3.223 1 98.94 126 SER A N 1
ATOM 960 C CA . SER A 1 126 ? 1.726 2.066 4.07 1 98.94 126 SER A CA 1
ATOM 961 C C . SER A 1 126 ? 1.119 2.146 5.465 1 98.94 126 SER A C 1
ATOM 963 O O . SER A 1 126 ? 0.725 1.126 6.035 1 98.94 126 SER A O 1
ATOM 965 N N . THR A 1 127 ? 1.035 3.342 6.008 1 98.94 127 THR A N 1
ATOM 966 C CA . THR A 1 127 ? 0.471 3.547 7.336 1 98.94 127 THR A CA 1
ATOM 967 C C . THR A 1 127 ? -1.024 3.246 7.34 1 98.94 127 THR A C 1
ATOM 969 O O . THR A 1 127 ? -1.528 2.59 8.258 1 98.94 127 THR A O 1
ATOM 972 N N . ILE A 1 128 ? -1.73 3.703 6.328 1 98.94 128 ILE A N 1
ATOM 973 C CA . ILE A 1 128 ? -3.172 3.516 6.219 1 98.94 128 ILE A CA 1
ATOM 974 C C . ILE A 1 128 ? -3.492 2.025 6.113 1 98.94 128 ILE A C 1
ATOM 976 O O . ILE A 1 128 ? -4.371 1.521 6.82 1 98.94 128 ILE A O 1
ATOM 980 N N . ARG A 1 129 ? -2.768 1.312 5.312 1 98.81 129 ARG A N 1
ATOM 981 C CA . ARG A 1 129 ? -3.018 -0.116 5.145 1 98.81 129 ARG A CA 1
ATOM 982 C C . ARG A 1 129 ? -2.76 -0.875 6.441 1 98.81 129 ARG A C 1
ATOM 984 O O . ARG A 1 129 ? -3.555 -1.732 6.832 1 98.81 129 ARG A O 1
ATOM 991 N N . GLN A 1 130 ? -1.683 -0.562 7.082 1 98.81 130 GLN A N 1
ATOM 992 C CA . GLN A 1 130 ? -1.425 -1.236 8.352 1 98.81 130 GLN A CA 1
ATOM 993 C C . GLN A 1 130 ? -2.486 -0.881 9.383 1 98.81 130 GLN A C 1
ATOM 995 O O . GLN A 1 130 ? -2.918 -1.739 10.156 1 98.81 130 GLN A O 1
ATOM 1000 N N . ALA A 1 131 ? -2.887 0.372 9.422 1 98.88 131 ALA A N 1
ATOM 1001 C CA . ALA A 1 131 ? -3.902 0.811 10.367 1 98.88 131 ALA A CA 1
ATOM 1002 C C . ALA A 1 131 ? -5.184 -0.009 10.227 1 98.88 131 ALA A C 1
ATOM 1004 O O . ALA A 1 131 ? -5.703 -0.539 11.211 1 98.88 131 ALA A O 1
ATOM 1005 N N . ILE A 1 132 ? -5.684 -0.165 8.992 1 98.5 132 ILE A N 1
ATOM 1006 C CA . ILE A 1 132 ? -6.938 -0.881 8.781 1 98.5 132 ILE A CA 1
ATOM 1007 C C . ILE A 1 132 ? -6.762 -2.35 9.156 1 98.5 132 ILE A C 1
ATOM 1009 O O . ILE A 1 132 ? -7.676 -2.971 9.703 1 98.5 132 ILE A O 1
ATOM 1013 N N . HIS A 1 133 ? -5.582 -2.891 8.891 1 98.56 133 HIS A N 1
ATOM 1014 C CA . HIS A 1 133 ? -5.297 -4.285 9.211 1 98.56 133 HIS A CA 1
ATOM 1015 C C . HIS A 1 133 ? -5.246 -4.504 10.719 1 98.56 133 HIS A C 1
ATOM 1017 O O . HIS A 1 133 ? -5.457 -5.621 11.195 1 98.56 133 HIS A O 1
ATOM 1023 N N . GLU A 1 134 ? -4.996 -3.422 11.422 1 98.25 134 GLU A N 1
ATOM 1024 C CA . GLU A 1 134 ? -4.883 -3.537 12.867 1 98.25 134 GLU A CA 1
ATOM 1025 C C . GLU A 1 134 ? -6.168 -3.084 13.562 1 98.25 134 GLU A C 1
ATOM 1027 O O . GLU A 1 134 ? -6.242 -3.055 14.789 1 98.25 134 GLU A O 1
ATOM 1032 N N . GLY A 1 135 ? -7.16 -2.6 12.797 1 98 135 GLY A N 1
ATOM 1033 C CA . GLY A 1 135 ? -8.492 -2.439 13.367 1 98 135 GLY A CA 1
ATOM 1034 C C . GLY A 1 135 ? -8.938 -0.99 13.438 1 98 135 GLY A C 1
ATOM 1035 O O . GLY A 1 135 ? -10.047 -0.698 13.891 1 98 135 GLY A O 1
ATOM 1036 N N . TRP A 1 136 ? -8.164 -0.007 13.062 1 98.81 136 TRP A N 1
ATOM 1037 C CA . TRP A 1 136 ? -8.57 1.396 13.055 1 98.81 136 TRP A CA 1
ATOM 1038 C C . TRP A 1 136 ? -9.375 1.725 11.805 1 98.81 136 TRP A C 1
ATOM 1040 O O . TRP A 1 136 ? -9.156 1.138 10.742 1 98.81 136 TRP A O 1
ATOM 1050 N N . GLN A 1 137 ? -10.289 2.615 11.914 1 98.56 137 GLN A N 1
ATOM 1051 C CA . GLN A 1 137 ? -10.828 3.309 10.75 1 98.56 137 GLN A CA 1
ATOM 1052 C C . GLN A 1 137 ? -9.906 4.438 10.305 1 98.56 137 GLN A C 1
ATOM 1054 O O . GLN A 1 137 ? -9.141 4.977 11.109 1 98.56 137 GLN A O 1
ATOM 1059 N N . VAL A 1 138 ? -9.992 4.766 9.031 1 98.94 138 VAL A N 1
ATOM 1060 C CA . VAL A 1 138 ? -9.055 5.777 8.547 1 98.94 138 VAL A CA 1
ATOM 1061 C C . VAL A 1 138 ? -9.797 6.797 7.688 1 98.94 138 VAL A C 1
ATOM 1063 O O . VAL A 1 138 ? -10.656 6.434 6.883 1 98.94 138 VAL A O 1
ATOM 1066 N N . GLU A 1 139 ? -9.508 8.031 7.895 1 98.94 139 GLU A N 1
ATOM 1067 C CA . GLU A 1 139 ? -9.859 9.18 7.066 1 98.94 139 GLU A CA 1
ATOM 1068 C C . GLU A 1 139 ? -8.617 9.797 6.434 1 98.94 139 GLU A C 1
ATOM 1070 O O . GLU A 1 139 ? -7.695 10.211 7.137 1 98.94 139 GLU A O 1
ATOM 1075 N N . TYR A 1 140 ? -8.602 9.797 5.078 1 99 140 TYR A N 1
ATOM 1076 C CA . TYR A 1 140 ? -7.441 10.32 4.363 1 99 140 TYR A CA 1
ATOM 1077 C C . TYR A 1 140 ? -7.766 11.641 3.684 1 99 140 TYR A C 1
ATOM 1079 O O . TYR A 1 140 ? -8.641 11.703 2.816 1 99 140 TYR A O 1
ATOM 1087 N N . LEU A 1 141 ? -7.051 12.695 4.113 1 98.94 141 LEU A N 1
ATOM 1088 C CA . LEU A 1 141 ? -7.262 14.008 3.51 1 98.94 141 LEU A CA 1
ATOM 1089 C C . LEU A 1 141 ? -6.363 14.203 2.295 1 98.94 141 LEU A C 1
ATOM 1091 O O . LEU A 1 141 ? -5.203 14.602 2.434 1 98.94 141 LEU A O 1
ATOM 1095 N N . HIS A 1 142 ? -6.953 14 1.114 1 98.94 142 HIS A N 1
ATOM 1096 C CA . HIS A 1 142 ? -6.172 13.883 -0.11 1 98.94 142 HIS A CA 1
ATOM 1097 C C . HIS A 1 142 ? -5.527 15.219 -0.48 1 98.94 142 HIS A C 1
ATOM 1099 O O . HIS A 1 142 ? -4.461 15.242 -1.1 1 98.94 142 HIS A O 1
ATOM 1105 N N . ASP A 1 143 ? -6.156 16.375 -0.139 1 98.94 143 ASP A N 1
ATOM 1106 C CA . ASP A 1 143 ? -5.621 17.672 -0.522 1 98.94 143 ASP A CA 1
ATOM 1107 C C . ASP A 1 143 ? -4.625 18.188 0.516 1 98.94 143 ASP A C 1
ATOM 1109 O O . ASP A 1 143 ? -4.066 19.281 0.365 1 98.94 143 ASP A O 1
ATOM 1113 N N . ALA A 1 144 ? -4.406 17.453 1.632 1 98.94 144 ALA A N 1
ATOM 1114 C CA . ALA A 1 144 ? -3.396 17.703 2.652 1 98.94 144 ALA A CA 1
ATOM 1115 C C . ALA A 1 144 ? -2.289 16.656 2.605 1 98.94 144 ALA A C 1
ATOM 1117 O O . ALA A 1 144 ? -1.747 16.266 3.645 1 98.94 144 ALA A O 1
ATOM 1118 N N . SER A 1 145 ? -2.02 16.109 1.492 1 98.94 145 SER A N 1
ATOM 1119 C CA . SER A 1 145 ? -0.992 15.133 1.168 1 98.94 145 SER A CA 1
ATOM 1120 C C . SER A 1 145 ? -0.355 15.422 -0.187 1 98.94 145 SER A C 1
ATOM 1122 O O . SER A 1 145 ? -0.466 16.531 -0.704 1 98.94 145 SER A O 1
ATOM 1124 N N . GLY A 1 146 ? 0.436 14.438 -0.656 1 98.94 146 GLY A N 1
ATOM 1125 C CA . GLY A 1 146 ? 1.03 14.719 -1.952 1 98.94 146 GLY A CA 1
ATOM 1126 C C . GLY A 1 146 ? 2.006 13.656 -2.41 1 98.94 146 GLY A C 1
ATOM 1127 O O . GLY A 1 146 ? 2.307 12.719 -1.665 1 98.94 146 GLY A O 1
ATOM 1128 N N . SER A 1 147 ? 2.369 13.82 -3.699 1 98.94 147 SER A N 1
ATOM 1129 C CA . SER A 1 147 ? 3.193 12.805 -4.352 1 98.94 147 SER A CA 1
ATOM 1130 C C . SER A 1 147 ? 4.277 13.445 -5.215 1 98.94 147 SER A C 1
ATOM 1132 O O . SER A 1 147 ? 4.242 14.648 -5.469 1 98.94 147 SER A O 1
ATOM 1134 N N . VAL A 1 148 ? 5.219 12.648 -5.582 1 98.94 148 VAL A N 1
ATOM 1135 C CA . VAL A 1 148 ? 6.332 12.992 -6.461 1 98.94 14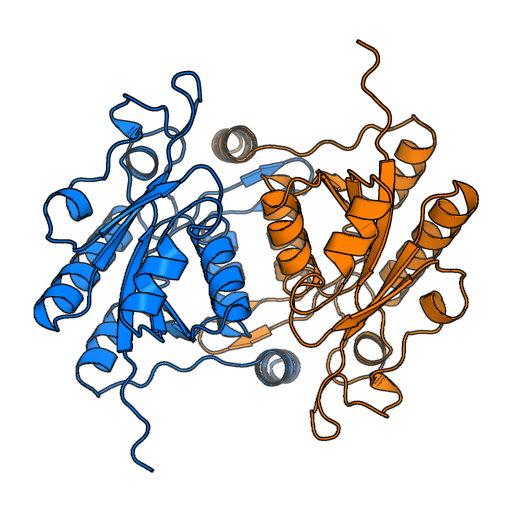8 VAL A CA 1
ATOM 1136 C C . VAL A 1 148 ? 6.297 12.109 -7.703 1 98.94 148 VAL A C 1
ATOM 1138 O O . VAL A 1 148 ? 5.684 11.039 -7.695 1 98.94 148 VAL A O 1
ATOM 1141 N N . PRO A 1 149 ? 6.906 12.562 -8.805 1 98.88 149 PRO A N 1
ATOM 1142 C CA . PRO A 1 149 ? 6.961 11.703 -9.992 1 98.88 149 PRO A CA 1
ATOM 1143 C C . PRO A 1 149 ? 8.031 10.617 -9.891 1 98.88 149 PRO A C 1
ATOM 1145 O O . PRO A 1 149 ? 9.016 10.781 -9.156 1 98.88 149 PRO A O 1
ATOM 1148 N N . TYR A 1 150 ? 7.871 9.547 -10.57 1 98.81 150 TYR A N 1
ATOM 1149 C CA . TYR A 1 150 ? 8.836 8.461 -10.641 1 98.81 150 TYR A CA 1
ATOM 1150 C C . TYR A 1 150 ? 9.117 8.062 -12.086 1 98.81 150 TYR A C 1
ATOM 1152 O O . TYR A 1 150 ? 8.234 8.156 -12.938 1 98.81 150 TYR A O 1
ATOM 1160 N N . ARG A 1 151 ? 10.258 7.652 -12.352 1 98.81 151 ARG A N 1
ATOM 1161 C CA . ARG A 1 151 ? 10.664 6.906 -13.539 1 98.81 151 ARG A CA 1
ATOM 1162 C C . ARG A 1 151 ? 11.664 5.809 -13.18 1 98.81 151 ARG A C 1
ATOM 1164 O O . ARG A 1 151 ? 12.695 6.078 -12.57 1 98.81 151 ARG A O 1
ATOM 1171 N N . ASN A 1 152 ? 11.414 4.594 -13.539 1 98.56 152 ASN A N 1
ATOM 1172 C CA . ASN A 1 152 ? 12.266 3.43 -13.328 1 98.56 152 ASN A CA 1
ATOM 1173 C C . ASN A 1 152 ? 11.977 2.332 -14.352 1 98.56 152 ASN A C 1
ATOM 1175 O O . ASN A 1 152 ? 11.312 2.574 -15.359 1 98.56 152 ASN A O 1
ATOM 1179 N N . ARG A 1 153 ? 12.5 1.132 -14.164 1 98 153 ARG A N 1
ATOM 1180 C CA . ARG A 1 153 ? 12.391 0.102 -15.195 1 98 153 ARG A CA 1
ATOM 1181 C C . ARG A 1 153 ? 10.938 -0.325 -15.391 1 98 153 ARG A C 1
ATOM 1183 O O . ARG A 1 153 ? 10.594 -0.903 -16.422 1 98 153 ARG A O 1
ATOM 1190 N N . ALA A 1 154 ? 10.055 -0.056 -14.352 1 98.5 154 ALA A N 1
ATOM 1191 C CA . ALA A 1 154 ? 8.641 -0.429 -14.461 1 98.5 154 ALA A CA 1
ATOM 1192 C C . ALA A 1 154 ? 7.855 0.616 -15.242 1 98.5 154 ALA A C 1
ATOM 1194 O O . ALA A 1 154 ? 6.699 0.388 -15.602 1 98.5 154 ALA A O 1
ATOM 1195 N N . GLY A 1 155 ? 8.422 1.774 -15.43 1 98.19 155 GLY A N 1
ATOM 1196 C CA . GLY A 1 155 ? 7.762 2.805 -16.219 1 98.19 155 GLY A CA 1
ATOM 1197 C C . GLY A 1 155 ? 7.953 4.199 -15.648 1 98.19 155 GLY A C 1
ATOM 1198 O O . GLY A 1 155 ? 8.945 4.469 -14.969 1 98.19 155 GLY A O 1
ATOM 1199 N N . GLN A 1 156 ? 7.098 5.086 -16.062 1 98.5 156 GLN A N 1
ATOM 1200 C CA . GLN A 1 156 ? 7.09 6.465 -15.586 1 98.5 156 GLN A CA 1
ATOM 1201 C C . GLN A 1 156 ? 5.691 6.891 -15.148 1 98.5 156 GLN A C 1
ATOM 1203 O O . GLN A 1 156 ? 4.695 6.477 -15.75 1 98.5 156 GLN A O 1
ATOM 1208 N N . ALA A 1 157 ? 5.633 7.66 -14.141 1 98.62 157 ALA A N 1
ATOM 1209 C CA . ALA A 1 157 ? 4.371 8.18 -13.617 1 98.62 157 ALA A CA 1
ATOM 1210 C C . ALA A 1 157 ? 4.535 9.602 -13.094 1 98.62 157 ALA A C 1
ATOM 1212 O O . ALA A 1 157 ? 5.52 9.914 -12.422 1 98.62 157 ALA A O 1
ATOM 1213 N N . SER A 1 158 ? 3.582 10.508 -13.414 1 98.75 158 SER A N 1
ATOM 1214 C CA . SER A 1 158 ? 3.568 11.852 -12.844 1 98.75 158 SER A CA 1
ATOM 1215 C C . SER A 1 158 ? 3.104 11.828 -11.391 1 98.75 158 SER A C 1
ATOM 1217 O O . SER A 1 158 ? 2.459 10.875 -10.953 1 98.75 158 SER A O 1
ATOM 1219 N N . ALA A 1 159 ? 3.438 12.867 -10.711 1 98.88 159 ALA A N 1
ATOM 1220 C CA . ALA A 1 159 ? 2.969 13.023 -9.336 1 98.88 159 ALA A CA 1
ATOM 1221 C C . ALA A 1 159 ? 1.444 12.992 -9.266 1 98.88 159 ALA A C 1
ATOM 1223 O O . ALA A 1 159 ? 0.867 12.375 -8.367 1 98.88 159 ALA A O 1
ATOM 1224 N N . GLU A 1 160 ? 0.846 13.633 -10.219 1 98.81 160 GLU A N 1
ATOM 1225 C CA . GLU A 1 160 ? -0.612 13.688 -10.242 1 98.81 160 GLU A CA 1
ATOM 1226 C C . GLU A 1 160 ? -1.219 12.305 -10.453 1 98.81 160 GLU A C 1
ATOM 1228 O O . GLU A 1 160 ? -2.203 11.945 -9.805 1 98.81 160 GLU A O 1
ATOM 1233 N N . GLU A 1 161 ? -0.684 11.516 -11.414 1 98.81 161 GLU A N 1
ATOM 1234 C CA . GLU A 1 161 ? -1.168 10.164 -11.656 1 98.81 161 GLU A CA 1
ATOM 1235 C C . GLU A 1 161 ? -1.067 9.312 -10.398 1 98.81 161 GLU A C 1
ATOM 1237 O O . GLU A 1 161 ? -2.025 8.625 -10.023 1 98.81 161 GLU A O 1
ATOM 1242 N N . ILE A 1 162 ? 0.082 9.375 -9.773 1 98.94 162 ILE A N 1
ATOM 1243 C CA . ILE A 1 162 ? 0.322 8.586 -8.57 1 98.94 162 ILE A CA 1
ATOM 1244 C C . ILE A 1 162 ? -0.67 8.977 -7.48 1 98.94 162 ILE A C 1
ATOM 1246 O O . ILE A 1 162 ? -1.34 8.125 -6.898 1 98.94 162 ILE A O 1
ATOM 1250 N N . HIS A 1 163 ? -0.835 10.289 -7.246 1 98.94 163 HIS A N 1
ATOM 1251 C CA . HIS A 1 163 ? -1.703 10.805 -6.195 1 98.94 163 HIS A CA 1
ATOM 1252 C C . HIS A 1 163 ? -3.156 10.406 -6.434 1 98.94 163 HIS A C 1
ATOM 1254 O O . HIS A 1 163 ? -3.82 9.898 -5.527 1 98.94 163 HIS A O 1
ATOM 1260 N N . ARG A 1 164 ? -3.576 10.531 -7.621 1 98.81 164 ARG A N 1
ATOM 1261 C CA . ARG A 1 164 ? -4.965 10.266 -7.98 1 98.81 164 ARG A CA 1
ATOM 1262 C C . ARG A 1 164 ? -5.277 8.773 -7.879 1 98.81 164 ARG A C 1
ATOM 1264 O O . ARG A 1 164 ? -6.27 8.383 -7.258 1 98.81 164 ARG A O 1
ATOM 1271 N N . ILE A 1 165 ? -4.445 7.965 -8.438 1 98.94 165 ILE A N 1
ATOM 1272 C CA . ILE A 1 165 ? -4.707 6.531 -8.516 1 98.94 165 ILE A CA 1
ATOM 1273 C C . ILE A 1 165 ? -4.684 5.93 -7.113 1 98.94 165 ILE A C 1
ATOM 1275 O O . ILE A 1 165 ? -5.531 5.102 -6.77 1 98.94 165 ILE A O 1
ATOM 1279 N N . PHE A 1 166 ? -3.746 6.336 -6.293 1 98.94 166 PHE A N 1
ATOM 1280 C CA . PHE A 1 166 ? -3.699 5.844 -4.922 1 98.94 166 PHE A CA 1
ATOM 1281 C C . PHE A 1 166 ? -4.918 6.312 -4.137 1 98.94 166 PHE A C 1
ATOM 1283 O O . PHE A 1 166 ? -5.465 5.562 -3.326 1 98.94 166 PHE A O 1
ATOM 1290 N N . GLY A 1 167 ? -5.363 7.551 -4.352 1 98.94 167 GLY A N 1
ATOM 1291 C CA . GLY A 1 167 ? -6.578 8.023 -3.703 1 98.94 167 GLY A CA 1
ATOM 1292 C C . GLY A 1 167 ? -7.797 7.184 -4.043 1 98.94 167 GLY A C 1
ATOM 1293 O O . GLY A 1 167 ? -8.594 6.855 -3.162 1 98.94 167 GLY A O 1
ATOM 1294 N N . ILE A 1 168 ? -7.895 6.816 -5.301 1 98.94 168 ILE A N 1
ATOM 1295 C CA . ILE A 1 168 ? -9.023 6.031 -5.785 1 98.94 168 ILE A CA 1
ATOM 1296 C C . ILE A 1 168 ? -9 4.645 -5.148 1 98.94 168 ILE A C 1
ATOM 1298 O O . ILE A 1 168 ? -10.039 4.137 -4.707 1 98.94 168 ILE A O 1
ATOM 1302 N N . VAL A 1 169 ? -7.848 4.051 -5.07 1 98.94 169 VAL A N 1
ATOM 1303 C CA . VAL A 1 169 ? -7.711 2.717 -4.5 1 98.94 169 VAL A CA 1
ATOM 1304 C C . VAL A 1 169 ? -7.965 2.77 -2.996 1 98.94 169 VAL A C 1
ATOM 1306 O O . VAL A 1 169 ? -8.656 1.91 -2.447 1 98.94 169 VAL A O 1
ATOM 1309 N N . LEU A 1 170 ? -7.418 3.781 -2.301 1 98.94 170 LEU A N 1
ATOM 1310 C CA . LEU A 1 170 ? -7.672 3.932 -0.872 1 98.94 170 LEU A CA 1
ATOM 1311 C C . LEU A 1 170 ? -9.164 4.07 -0.594 1 98.94 170 LEU A C 1
ATOM 1313 O O . LEU A 1 170 ? -9.688 3.441 0.328 1 98.94 170 LEU A O 1
ATOM 1317 N N . GLN A 1 171 ? -9.844 4.852 -1.387 1 98.94 171 GLN A N 1
ATOM 1318 C CA . GLN A 1 171 ? -11.273 5.082 -1.233 1 98.94 171 GLN A CA 1
ATOM 1319 C C . GLN A 1 171 ? -12.07 3.793 -1.452 1 98.94 171 GLN A C 1
ATOM 1321 O O . GLN A 1 171 ? -13.133 3.605 -0.864 1 98.94 171 GLN A O 1
ATOM 1326 N N . SER A 1 172 ? -11.508 2.902 -2.203 1 98.62 172 SER A N 1
ATOM 1327 C CA . SER A 1 172 ? -12.242 1.691 -2.551 1 98.62 172 SER A CA 1
ATOM 1328 C C . SER A 1 172 ? -12.219 0.685 -1.405 1 98.62 172 SER A C 1
ATOM 1330 O O . SER A 1 172 ? -13.031 -0.247 -1.375 1 98.62 172 SER A O 1
ATOM 1332 N N . SER A 1 173 ? -11.227 0.873 -0.412 1 97.88 173 SER A N 1
ATOM 1333 C CA . SER A 1 173 ? -11.219 -0.229 0.545 1 97.88 173 SER A CA 1
ATOM 1334 C C . SER A 1 173 ? -10.5 0.164 1.832 1 97.88 173 SER A C 1
ATOM 1336 O O . SER A 1 173 ? -10.672 -0.482 2.867 1 97.88 173 SER A O 1
ATOM 1338 N N . PHE A 1 174 ? -9.719 1.261 1.86 1 98.75 174 PHE A N 1
ATOM 1339 C CA . PHE A 1 174 ? -8.781 1.374 2.971 1 98.75 174 PHE A CA 1
ATOM 1340 C C . PHE A 1 174 ? -9.062 2.629 3.789 1 98.75 174 PHE A C 1
ATOM 1342 O O . PHE A 1 174 ? -8.695 2.707 4.961 1 98.75 174 PHE A O 1
ATOM 1349 N N . ALA A 1 175 ? -9.703 3.611 3.158 1 98.94 175 ALA A N 1
ATOM 1350 C CA . ALA A 1 175 ? -9.914 4.875 3.859 1 98.94 175 ALA A CA 1
ATOM 1351 C C . ALA A 1 175 ? -11.109 5.629 3.283 1 98.94 175 ALA A C 1
ATOM 1353 O O . ALA A 1 175 ? -11.477 5.43 2.121 1 98.94 175 ALA A O 1
ATOM 1354 N N . ALA A 1 176 ? -11.773 6.395 4.109 1 98.88 176 ALA A N 1
ATOM 1355 C CA . ALA A 1 176 ? -12.602 7.477 3.582 1 98.88 176 ALA A CA 1
ATOM 1356 C C . ALA A 1 176 ? -11.734 8.625 3.064 1 98.88 176 ALA A C 1
ATOM 1358 O O . ALA A 1 176 ? -11.094 9.328 3.848 1 98.88 176 ALA A O 1
ATOM 1359 N N . VAL A 1 177 ? -11.703 8.781 1.748 1 98.94 177 VAL A N 1
ATOM 1360 C CA . VAL A 1 177 ? -10.906 9.844 1.145 1 98.94 177 VAL A CA 1
ATOM 1361 C C . VAL A 1 177 ? -11.75 11.109 1.018 1 98.94 177 VAL A C 1
ATOM 1363 O O . VAL A 1 177 ? -12.82 11.094 0.408 1 98.94 177 VAL A O 1
ATOM 1366 N N . LEU A 1 178 ? -11.242 12.102 1.584 1 98.19 178 LEU A N 1
ATOM 1367 C CA . LEU A 1 178 ? -12.016 13.336 1.55 1 98.19 178 LEU A CA 1
ATOM 1368 C C . LEU A 1 178 ? -11.102 14.555 1.535 1 98.19 178 LEU A C 1
ATOM 1370 O O . LEU A 1 178 ? -9.891 14.43 1.756 1 98.19 178 LEU A O 1
ATOM 1374 N N . SER A 1 179 ? -11.672 15.727 1.167 1 98.75 179 SER A N 1
ATOM 1375 C CA . SER A 1 179 ? -10.938 16.984 1.239 1 98.75 179 SER A CA 1
ATOM 1376 C C . SER A 1 179 ? -10.82 17.469 2.68 1 98.75 179 SER A C 1
ATOM 1378 O O . SER A 1 179 ? -11.578 17.047 3.549 1 98.75 179 SER A O 1
ATOM 1380 N N . THR A 1 180 ? -9.867 18.344 2.91 1 98.88 180 THR A N 1
ATOM 1381 C CA . THR A 1 180 ? -9.742 18.969 4.223 1 98.88 180 THR A CA 1
ATOM 1382 C C . THR A 1 180 ? -11.031 19.688 4.609 1 98.88 180 THR A C 1
ATOM 1384 O O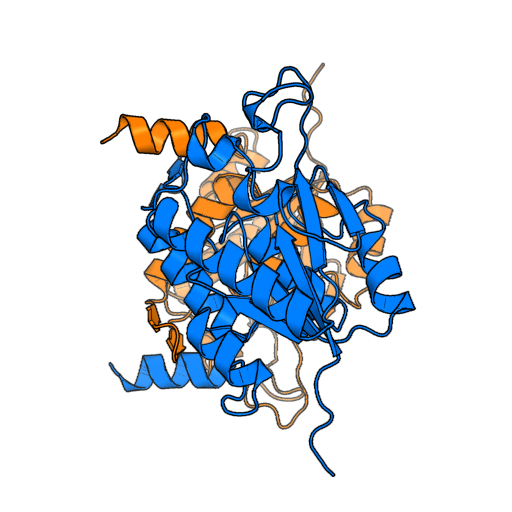 . THR A 1 180 ? -11.477 19.609 5.758 1 98.88 180 THR A O 1
ATOM 1387 N N . GLU A 1 181 ? -11.648 20.344 3.637 1 98.56 181 GLU A N 1
ATOM 1388 C CA . GLU A 1 181 ? -12.906 21.047 3.898 1 98.56 181 GLU A CA 1
ATOM 1389 C C . GLU A 1 181 ? -13.984 20.062 4.355 1 98.56 181 GLU A C 1
ATOM 1391 O O . GLU A 1 181 ? -14.711 20.328 5.316 1 98.56 181 GLU A O 1
ATOM 1396 N N . GLU A 1 182 ? -14.133 18.938 3.678 1 98.62 182 GLU A N 1
ATOM 1397 C CA . GLU A 1 182 ? -15.102 17.922 4.078 1 98.62 182 GLU A CA 1
ATOM 1398 C C . GLU A 1 182 ? -14.805 17.406 5.484 1 98.62 182 GLU A C 1
ATOM 1400 O O . GLU A 1 182 ? -15.727 17.125 6.254 1 98.62 182 GLU A O 1
ATOM 1405 N N . TRP A 1 183 ? -13.539 17.25 5.797 1 98.69 183 TRP A N 1
ATOM 1406 C CA . TRP A 1 183 ? -13.172 16.75 7.117 1 98.69 183 TRP A CA 1
ATOM 1407 C C . TRP A 1 183 ? -13.539 17.766 8.203 1 98.69 183 TRP A C 1
ATOM 1409 O O . TRP A 1 183 ? -14.055 17.391 9.258 1 98.69 183 TRP A O 1
ATOM 1419 N N . LEU A 1 184 ? -13.305 19.062 7.93 1 98.38 184 LEU A N 1
ATOM 1420 C CA . LEU A 1 184 ? -13.711 20.109 8.867 1 98.38 184 LEU A CA 1
ATOM 1421 C C . LEU A 1 184 ? -15.219 20.094 9.086 1 98.38 184 LEU A C 1
ATOM 1423 O O . LEU A 1 184 ? -15.688 20.25 10.211 1 98.38 184 LEU A O 1
ATOM 1427 N N . GLU A 1 185 ? -15.914 19.859 7.98 1 97.88 185 GLU A N 1
ATOM 1428 C CA . GLU A 1 185 ? -17.375 19.75 8.078 1 97.88 185 GLU A CA 1
ATOM 1429 C C . GLU A 1 185 ? -17.781 18.547 8.914 1 97.88 185 GLU A C 1
ATOM 1431 O O . GLU A 1 185 ? -18.781 18.594 9.625 1 97.88 185 GLU A O 1
ATOM 1436 N N . SER A 1 186 ? -17.031 17.484 8.797 1 97.06 186 SER A N 1
ATOM 1437 C CA . SER A 1 186 ? -17.328 16.281 9.57 1 97.06 186 SER A CA 1
ATOM 1438 C C . SER A 1 186 ? -17.156 16.516 11.07 1 97.06 186 SER A C 1
ATOM 1440 O O . SER A 1 186 ? -17.875 15.953 11.891 1 97.06 186 SER A O 1
ATOM 1442 N N . LEU A 1 187 ? -16.188 17.344 11.492 1 96.69 187 LEU A N 1
ATOM 1443 C CA . LEU A 1 187 ? -15.961 17.688 12.891 1 96.69 187 LEU A CA 1
ATOM 1444 C C . LEU A 1 187 ? -17.156 18.438 13.469 1 96.69 187 LEU A C 1
ATOM 1446 O O . LEU A 1 187 ? -17.453 18.312 14.656 1 96.69 187 LEU A O 1
ATOM 1450 N N . ALA A 1 188 ? -17.844 19.109 12.555 1 93.44 188 ALA A N 1
ATOM 1451 C CA . ALA A 1 188 ? -19 19.906 12.953 1 93.44 188 ALA A CA 1
ATOM 1452 C C . ALA A 1 188 ? -20.281 19.094 12.82 1 93.44 188 ALA A C 1
ATOM 1454 O O . ALA A 1 188 ? -21.375 19.609 13.062 1 93.44 188 ALA A O 1
ATOM 1455 N N . GLY A 1 189 ? -20.203 17.906 12.352 1 92.25 189 GLY A N 1
ATOM 1456 C CA . GLY A 1 189 ? -21.344 17.031 12.211 1 92.25 189 GLY A CA 1
ATOM 1457 C C . GLY A 1 189 ? -22.125 17.25 10.922 1 92.25 189 GLY A C 1
ATOM 1458 O O . GLY A 1 189 ? -23.25 16.781 10.773 1 92.25 189 GLY A O 1
ATOM 1459 N N . ARG A 1 190 ? -21.469 17.891 9.961 1 92.94 190 ARG A N 1
ATOM 1460 C CA . ARG A 1 190 ? -22.172 18.281 8.734 1 92.94 190 ARG A CA 1
ATOM 1461 C C . ARG A 1 190 ? -21.812 17.344 7.59 1 92.94 190 ARG A C 1
ATOM 1463 O O . ARG A 1 190 ? -22.328 17.469 6.48 1 92.94 190 ARG A O 1
ATOM 1470 N N . HIS A 1 191 ? -20.906 16.531 7.832 1 92.94 191 HIS A N 1
ATOM 1471 C CA . HIS A 1 191 ? -20.453 15.555 6.848 1 92.94 191 HIS A CA 1
ATOM 1472 C C . HIS A 1 191 ? -20.047 14.242 7.52 1 92.94 191 HIS A C 1
ATOM 1474 O O . HIS A 1 191 ? -19.469 14.242 8.602 1 92.94 191 HIS A O 1
ATOM 1480 N N . VAL A 1 192 ? -20.422 13.172 6.891 1 93.62 192 VAL A N 1
ATOM 1481 C CA . VAL A 1 192 ? -20.031 11.859 7.398 1 93.62 192 VAL A CA 1
ATOM 1482 C C . VAL A 1 192 ? -19 11.227 6.453 1 93.62 192 VAL A C 1
ATOM 1484 O O . VAL A 1 192 ? -19.312 10.945 5.293 1 93.62 192 VAL A O 1
ATOM 1487 N N . PRO A 1 193 ? -17.766 11.086 6.938 1 96.44 193 PRO A N 1
ATOM 1488 C CA . PRO A 1 193 ? -16.797 10.383 6.094 1 96.44 193 PRO A CA 1
ATOM 1489 C C . PRO A 1 193 ? -17.25 8.969 5.734 1 96.44 193 PRO A C 1
ATOM 1491 O O . PRO A 1 193 ? -17.688 8.219 6.605 1 96.44 193 PRO A O 1
ATOM 1494 N N . GLU A 1 194 ? -17.125 8.625 4.473 1 95.5 194 GLU A N 1
ATOM 1495 C CA . GLU A 1 194 ? -17.562 7.312 4.004 1 95.5 194 GLU A CA 1
ATOM 1496 C C . GLU A 1 194 ? -16.484 6.625 3.186 1 95.5 194 GLU A C 1
ATOM 1498 O O . GLU A 1 194 ? -15.992 7.184 2.205 1 95.5 194 GLU A O 1
ATOM 1503 N N . ARG A 1 195 ? -16.141 5.488 3.643 1 96.56 195 ARG A N 1
ATOM 1504 C CA . ARG A 1 195 ? -15.281 4.621 2.846 1 96.56 195 ARG A CA 1
ATOM 1505 C C . ARG A 1 195 ? -16.109 3.727 1.925 1 96.56 195 ARG A C 1
ATOM 1507 O O . ARG A 1 195 ? -17.047 3.059 2.373 1 96.56 195 ARG A O 1
ATOM 1514 N N . ASP A 1 196 ? -15.789 3.707 0.68 1 97.56 196 ASP A N 1
ATOM 1515 C CA . ASP A 1 196 ? -16.453 2.832 -0.287 1 97.56 196 ASP A CA 1
ATOM 1516 C C . ASP A 1 196 ? -16 1.383 -0.105 1 97.56 196 ASP A C 1
ATOM 1518 O O . ASP A 1 196 ? -15.555 0.998 0.975 1 97.56 196 ASP A O 1
ATOM 1522 N N . ASN A 1 197 ? -16.312 0.544 -1.071 1 97.62 197 ASN A N 1
ATOM 1523 C CA . ASN A 1 197 ? -15.836 -0.833 -1.083 1 97.62 197 ASN A CA 1
ATOM 1524 C C . ASN A 1 197 ? -15.438 -1.278 -2.488 1 97.62 197 ASN A C 1
ATOM 1526 O O . ASN A 1 197 ? -15.82 -0.645 -3.475 1 97.62 197 ASN A O 1
ATOM 1530 N N . ILE A 1 198 ? -14.719 -2.326 -2.51 1 98.44 198 ILE A N 1
ATOM 1531 C CA . ILE A 1 198 ? -14.141 -2.83 -3.75 1 98.44 198 ILE A CA 1
ATOM 1532 C C . ILE A 1 198 ? -15.25 -3.168 -4.742 1 98.44 198 ILE A C 1
ATOM 1534 O O . ILE A 1 198 ? -15.188 -2.783 -5.91 1 98.44 198 ILE A O 1
ATOM 1538 N N . TYR A 1 199 ? -16.266 -3.867 -4.289 1 98.5 199 TYR A N 1
ATOM 1539 C CA . TYR A 1 199 ? -17.344 -4.328 -5.16 1 98.5 199 TYR A CA 1
ATOM 1540 C C . TYR A 1 199 ? -18.062 -3.148 -5.797 1 98.5 199 TYR A C 1
ATOM 1542 O O . TYR A 1 199 ? -18.172 -3.068 -7.023 1 98.5 199 TYR A O 1
ATOM 1550 N N . ASP A 1 200 ? -18.531 -2.217 -4.992 1 98.38 200 ASP A N 1
ATOM 1551 C CA . ASP A 1 200 ? -19.297 -1.086 -5.5 1 98.38 200 ASP A CA 1
ATOM 1552 C C . ASP A 1 200 ? -18.453 -0.2 -6.406 1 98.38 200 ASP A C 1
ATOM 1554 O O . ASP A 1 200 ? -18.922 0.272 -7.445 1 98.38 200 ASP A O 1
ATOM 1558 N N . SER A 1 201 ? -17.188 0.069 -5.984 1 98.69 201 SER A N 1
ATOM 1559 C CA . SER A 1 201 ? -16.297 0.865 -6.816 1 98.69 201 SER A CA 1
ATOM 1560 C C . SER A 1 201 ? -16.078 0.218 -8.18 1 98.69 201 SER A C 1
ATOM 1562 O O . SER A 1 201 ? -16.062 0.907 -9.203 1 98.69 201 SER A O 1
ATOM 1564 N N . ASN A 1 202 ? -15.883 -1.112 -8.195 1 98.75 202 ASN A N 1
ATOM 1565 C CA . ASN A 1 202 ? -15.688 -1.832 -9.445 1 98.75 202 ASN A CA 1
ATOM 1566 C C . ASN A 1 202 ? -16.953 -1.842 -10.289 1 98.75 202 ASN A C 1
ATOM 1568 O O . ASN A 1 202 ? -16.906 -1.597 -11.5 1 98.75 202 ASN A O 1
ATOM 1572 N N . GLN A 1 203 ? -18.141 -2.113 -9.664 1 98.25 203 GLN A N 1
ATOM 1573 C CA . GLN A 1 203 ? -19.391 -2.164 -10.398 1 98.25 203 GLN A CA 1
ATOM 1574 C C . GLN A 1 203 ? -19.703 -0.816 -11.047 1 98.25 203 GLN A C 1
ATOM 1576 O O . GLN A 1 203 ? -20.188 -0.761 -12.18 1 98.25 203 GLN A O 1
ATOM 1581 N N . ARG A 1 204 ? -19.438 0.292 -10.312 1 98.44 204 ARG A N 1
ATOM 1582 C CA . ARG A 1 204 ? -19.656 1.62 -10.875 1 98.44 204 ARG A CA 1
ATOM 1583 C C . ARG A 1 204 ? -18.766 1.854 -12.086 1 98.44 204 ARG A C 1
ATOM 1585 O O . ARG A 1 204 ? -19.188 2.475 -13.062 1 98.44 204 ARG A O 1
ATOM 1592 N N . ALA A 1 205 ? -17.516 1.372 -12 1 98.38 205 ALA A N 1
ATOM 1593 C CA . ALA A 1 205 ? -16.594 1.521 -13.125 1 98.38 205 ALA A CA 1
ATOM 1594 C C . ALA A 1 205 ? -17.078 0.752 -14.352 1 98.38 205 ALA A C 1
ATOM 1596 O O . ALA A 1 205 ? -16.953 1.229 -15.477 1 98.38 205 ALA A O 1
ATOM 1597 N N . LEU A 1 206 ? -17.609 -0.473 -14.18 1 97.19 206 LEU A N 1
ATOM 1598 C CA . LEU A 1 206 ? -18.078 -1.321 -15.266 1 97.19 206 LEU A CA 1
ATOM 1599 C C . LEU A 1 206 ? -19.359 -0.747 -15.891 1 97.19 206 LEU A C 1
ATOM 1601 O O . LEU A 1 206 ? -19.578 -0.878 -17.094 1 97.19 206 LEU A O 1
ATOM 1605 N N . ALA A 1 207 ? -20.156 -0.096 -15.07 1 95.38 207 ALA A N 1
ATOM 1606 C CA . ALA A 1 207 ? -21.422 0.459 -15.539 1 95.38 207 ALA A CA 1
ATOM 1607 C C . ALA A 1 207 ? -21.203 1.71 -16.375 1 95.38 207 ALA A C 1
ATOM 1609 O O . ALA A 1 207 ? -22.047 2.078 -17.188 1 95.38 207 ALA A O 1
ATOM 1610 N N . ASN A 1 208 ? -20.172 2.432 -16.219 1 86.81 208 ASN A N 1
ATOM 1611 C CA . ASN A 1 208 ? -19.906 3.688 -16.906 1 86.81 208 ASN A CA 1
ATOM 1612 C C . ASN A 1 208 ? -19.203 3.451 -18.234 1 86.81 208 ASN A C 1
ATOM 1614 O O . ASN A 1 208 ? -18.719 4.398 -18.875 1 86.81 208 ASN A O 1
ATOM 1618 N N . ARG A 1 209 ? -19.109 2.158 -18.703 1 81.44 209 ARG A N 1
ATOM 1619 C CA . ARG A 1 209 ? -18.484 1.865 -19.984 1 81.44 209 ARG A CA 1
ATOM 1620 C C . ARG A 1 209 ? -19.5 1.92 -21.109 1 81.44 209 ARG A C 1
ATOM 1622 O O . ARG A 1 209 ? -20.688 1.63 -20.906 1 81.44 209 ARG A O 1
ATOM 1629 N N . MET B 1 1 ? 32.594 -11.234 -1.156 1 33.06 1 MET B N 1
ATOM 1630 C CA . MET B 1 1 ? 31.641 -12.07 -0.426 1 33.06 1 MET B CA 1
ATOM 1631 C C . MET B 1 1 ? 30.516 -12.547 -1.34 1 33.06 1 MET B C 1
ATOM 1633 O O . MET B 1 1 ? 29.969 -11.766 -2.121 1 33.06 1 MET B O 1
ATOM 1637 N N . SER B 1 2 ? 30.531 -13.781 -1.871 1 40.88 2 SER B N 1
ATOM 1638 C CA . SER B 1 2 ? 29.641 -14.289 -2.91 1 40.88 2 SER B CA 1
ATOM 1639 C C . SER B 1 2 ? 28.188 -13.922 -2.627 1 40.88 2 SER B C 1
ATOM 1641 O O . SER B 1 2 ? 27.703 -14.086 -1.503 1 40.88 2 SER B O 1
ATOM 1643 N N . ALA B 1 3 ? 27.641 -12.961 -3.146 1 56.03 3 ALA B N 1
ATOM 1644 C CA . ALA B 1 3 ? 26.281 -12.508 -2.883 1 56.03 3 ALA B CA 1
ATOM 1645 C C . ALA B 1 3 ? 25.344 -13.68 -2.59 1 56.03 3 ALA B C 1
ATOM 1647 O O . ALA B 1 3 ? 25.219 -14.594 -3.408 1 56.03 3 ALA B O 1
ATOM 1648 N N . ARG B 1 4 ? 25.062 -14.086 -1.388 1 66.25 4 ARG B N 1
ATOM 1649 C CA . ARG B 1 4 ? 24.266 -15.234 -0.95 1 66.25 4 ARG B CA 1
ATOM 1650 C C . ARG B 1 4 ? 22.984 -15.344 -1.759 1 66.25 4 ARG B C 1
ATOM 1652 O O . ARG B 1 4 ? 22.328 -14.336 -2.037 1 66.25 4 ARG B O 1
ATOM 1659 N N . GLN B 1 5 ? 22.781 -16.594 -2.451 1 86 5 GLN B N 1
ATOM 1660 C CA . GLN B 1 5 ? 21.562 -16.906 -3.207 1 86 5 GLN B CA 1
ATOM 1661 C C . GLN B 1 5 ? 20.328 -16.75 -2.338 1 86 5 GLN B C 1
ATOM 1663 O O . GLN B 1 5 ? 20.281 -17.234 -1.205 1 86 5 GLN B O 1
ATOM 1668 N N . PRO B 1 6 ? 19.375 -16.016 -2.822 1 95.5 6 PRO B N 1
ATOM 1669 C CA . PRO B 1 6 ? 18.141 -15.844 -2.049 1 95.5 6 PRO B CA 1
ATOM 1670 C C . PRO B 1 6 ? 17.469 -17.172 -1.72 1 95.5 6 PRO B C 1
ATOM 1672 O O . PRO B 1 6 ? 17.484 -18.094 -2.541 1 95.5 6 PRO B O 1
ATOM 1675 N N . LYS B 1 7 ? 17.016 -17.312 -0.548 1 98.25 7 LYS B N 1
ATOM 1676 C CA . LYS B 1 7 ? 16.125 -18.406 -0.195 1 98.25 7 LYS B CA 1
ATOM 1677 C C . LYS B 1 7 ? 14.664 -18.016 -0.396 1 98.25 7 LYS B C 1
ATOM 1679 O O . LYS B 1 7 ? 14.047 -17.438 0.501 1 98.25 7 LYS B O 1
ATOM 1684 N N . ARG B 1 8 ? 14.094 -18.469 -1.467 1 98.62 8 ARG B N 1
ATOM 1685 C CA . ARG B 1 8 ? 12.828 -17.953 -1.965 1 98.62 8 ARG B CA 1
ATOM 1686 C C . ARG B 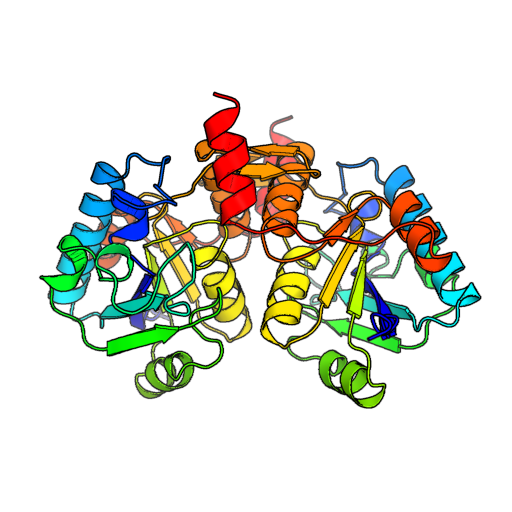1 8 ? 11.664 -18.812 -1.484 1 98.62 8 ARG B C 1
ATOM 1688 O O . ARG B 1 8 ? 11.828 -20.016 -1.229 1 98.62 8 ARG B O 1
ATOM 1695 N N . ALA B 1 9 ? 10.523 -18.219 -1.392 1 98.94 9 ALA B N 1
ATOM 1696 C CA . ALA B 1 9 ? 9.203 -18.828 -1.516 1 98.94 9 ALA B CA 1
ATOM 1697 C C . ALA B 1 9 ? 8.359 -18.109 -2.568 1 98.94 9 ALA B C 1
ATOM 1699 O O . ALA B 1 9 ? 8.477 -16.891 -2.744 1 98.94 9 ALA B O 1
ATOM 1700 N N . LEU B 1 10 ? 7.605 -18.875 -3.314 1 98.94 10 LEU B N 1
ATOM 1701 C CA . LEU B 1 10 ? 6.621 -18.297 -4.227 1 98.94 10 LEU B CA 1
ATOM 1702 C C . LEU B 1 10 ? 5.262 -18.172 -3.551 1 98.94 10 LEU B C 1
ATOM 1704 O O . LEU B 1 10 ? 4.695 -19.172 -3.098 1 98.94 10 LEU B O 1
ATOM 1708 N N . LEU B 1 11 ? 4.773 -16.969 -3.416 1 99 11 LEU B N 1
ATOM 1709 C CA . LEU B 1 11 ? 3.443 -16.703 -2.881 1 99 11 LEU B CA 1
ATOM 1710 C C . LEU B 1 11 ? 2.438 -16.484 -4.008 1 99 11 LEU B C 1
ATOM 1712 O O . LEU B 1 11 ? 2.559 -15.523 -4.777 1 99 11 LEU B O 1
ATOM 1716 N N . VAL B 1 12 ? 1.481 -17.328 -4.141 1 99 12 VAL B N 1
ATOM 1717 C CA . VAL B 1 12 ? 0.415 -17.266 -5.133 1 99 12 VAL B CA 1
ATOM 1718 C C . VAL B 1 12 ? -0.871 -16.766 -4.473 1 99 12 VAL B C 1
ATOM 1720 O O . VAL B 1 12 ? -1.586 -17.531 -3.832 1 99 12 VAL B O 1
ATOM 1723 N N . ILE B 1 13 ? -1.171 -15.508 -4.707 1 99 13 ILE B N 1
ATOM 1724 C CA . ILE B 1 13 ? -2.172 -14.836 -3.891 1 99 13 ILE B CA 1
ATOM 1725 C C . ILE B 1 13 ? -3.514 -14.828 -4.617 1 99 13 ILE B C 1
ATOM 1727 O O . ILE B 1 13 ? -3.658 -14.188 -5.664 1 99 13 ILE B O 1
ATOM 1731 N N . ASP B 1 14 ? -4.473 -15.477 -4.137 1 98.94 14 ASP B N 1
ATOM 1732 C CA . ASP B 1 14 ? -5.902 -15.336 -4.402 1 98.94 14 ASP B CA 1
ATOM 1733 C C . ASP B 1 14 ? -6.215 -15.602 -5.875 1 98.94 14 ASP B C 1
ATOM 1735 O O . ASP B 1 14 ? -7.004 -14.883 -6.484 1 98.94 14 ASP B O 1
ATOM 1739 N N . VAL B 1 15 ? -5.496 -16.562 -6.457 1 98.94 15 VAL B N 1
ATOM 1740 C CA . VAL B 1 15 ? -5.855 -16.938 -7.82 1 98.94 15 VAL B CA 1
ATOM 1741 C C . VAL B 1 15 ? -7.121 -17.797 -7.805 1 98.94 15 VAL B C 1
ATOM 1743 O O . VAL B 1 15 ? -7.047 -19.016 -7.836 1 98.94 15 VAL B O 1
ATOM 1746 N N . GLN B 1 16 ? -8.227 -17.109 -7.777 1 98.94 16 GLN B N 1
ATOM 1747 C CA . GLN B 1 16 ? -9.539 -17.719 -7.555 1 98.94 16 GLN B CA 1
ATOM 1748 C C . GLN B 1 16 ? -10.477 -17.438 -8.727 1 98.94 16 GLN B C 1
ATOM 1750 O O . GLN B 1 16 ? -10.297 -16.469 -9.453 1 98.94 16 GLN B O 1
ATOM 1755 N N . ASN B 1 17 ? -11.531 -18.266 -8.828 1 98.94 17 ASN B N 1
ATOM 1756 C CA . ASN B 1 17 ? -12.484 -18.172 -9.93 1 98.94 17 ASN B CA 1
ATOM 1757 C C . ASN B 1 17 ? -13.203 -16.828 -9.938 1 98.94 17 ASN B C 1
ATOM 1759 O O . ASN B 1 17 ? -13.68 -16.375 -10.984 1 98.94 17 ASN B O 1
ATOM 1763 N N . GLU B 1 18 ? -13.289 -16.109 -8.781 1 98.88 18 GLU B N 1
ATOM 1764 C CA . GLU B 1 18 ? -13.922 -14.805 -8.664 1 98.88 18 GLU B CA 1
ATOM 1765 C C . GLU B 1 18 ? -13.344 -13.82 -9.672 1 98.88 18 GLU B C 1
ATOM 1767 O O . GLU B 1 18 ? -14.078 -13.062 -10.305 1 98.88 18 GLU B O 1
ATOM 1772 N N . TYR B 1 19 ? -12.055 -13.898 -9.945 1 98.88 19 TYR B N 1
ATOM 1773 C CA . TYR B 1 19 ? -11.336 -12.945 -10.773 1 98.88 19 TYR B CA 1
ATOM 1774 C C . TYR B 1 19 ? -11.469 -13.297 -12.25 1 98.88 19 TYR B C 1
ATOM 1776 O O . TYR B 1 19 ? -11.055 -12.523 -13.125 1 98.88 19 TYR B O 1
ATOM 1784 N N . VAL B 1 20 ? -11.984 -14.469 -12.555 1 98.62 20 VAL B N 1
ATOM 1785 C CA . VAL B 1 20 ? -12.055 -14.984 -13.914 1 98.62 20 VAL B CA 1
ATOM 1786 C C . VAL B 1 20 ? -13.492 -14.93 -14.414 1 98.62 20 VAL B C 1
ATOM 1788 O O . VAL B 1 20 ? -13.766 -14.406 -15.5 1 98.62 20 VAL B O 1
ATOM 1791 N N . SER B 1 21 ? -14.43 -15.414 -13.555 1 97.94 21 SER B N 1
ATOM 1792 C CA . SER B 1 21 ? -15.812 -15.578 -14.016 1 97.94 21 SER B CA 1
ATOM 1793 C C . SER B 1 21 ? -16.797 -14.977 -13.016 1 97.94 21 SER B C 1
ATOM 1795 O O . SER B 1 21 ? -18.016 -15.102 -13.188 1 97.94 21 SER B O 1
ATOM 1797 N N . GLY B 1 22 ? -16.281 -14.359 -11.984 1 98.12 22 GLY B N 1
ATOM 1798 C CA . GLY B 1 22 ? -17.141 -13.82 -10.945 1 98.12 22 GLY B CA 1
ATOM 1799 C C . GLY B 1 22 ? -17.438 -12.344 -11.125 1 98.12 22 GLY B C 1
ATOM 1800 O O . GLY B 1 22 ? -17.578 -11.867 -12.25 1 98.12 22 GLY B O 1
ATOM 1801 N N . ASN B 1 23 ? -17.688 -11.672 -9.945 1 98 23 ASN B N 1
ATOM 1802 C CA . ASN B 1 23 ? -18.141 -10.281 -9.945 1 98 23 ASN B CA 1
ATOM 1803 C C . ASN B 1 23 ? -16.953 -9.312 -9.969 1 98 23 ASN B C 1
ATOM 1805 O O . ASN B 1 23 ? -17.141 -8.102 -10.062 1 98 23 ASN B O 1
ATOM 1809 N N . LEU B 1 24 ? -15.789 -9.836 -9.883 1 98.56 24 LEU B N 1
ATOM 1810 C CA . LEU B 1 24 ? -14.586 -9.016 -9.812 1 98.56 24 LEU B CA 1
ATOM 1811 C C . LEU B 1 24 ? -13.531 -9.508 -10.797 1 98.56 24 LEU B C 1
ATOM 1813 O O . LEU B 1 24 ? -12.477 -10 -10.383 1 98.56 24 LEU B O 1
ATOM 1817 N N . ARG B 1 25 ? -13.766 -9.297 -12.031 1 98.69 25 ARG B N 1
ATOM 1818 C CA . ARG B 1 25 ? -12.953 -9.883 -13.094 1 98.69 25 ARG B CA 1
ATOM 1819 C C . ARG B 1 25 ? -11.742 -9.016 -13.406 1 98.69 25 ARG B C 1
ATOM 1821 O O . ARG B 1 25 ? -11.875 -7.809 -13.625 1 98.69 25 ARG B O 1
ATOM 1828 N N . ILE B 1 26 ? -10.586 -9.586 -13.469 1 98.88 26 ILE B N 1
ATOM 1829 C CA . ILE B 1 26 ? -9.352 -8.898 -13.836 1 98.88 26 ILE B CA 1
ATOM 1830 C C . ILE B 1 26 ? -9.445 -8.422 -15.289 1 98.88 26 ILE B C 1
ATOM 1832 O O . ILE B 1 26 ? -9.852 -9.18 -16.172 1 98.88 26 ILE B O 1
ATOM 1836 N N . GLU B 1 27 ? -8.992 -7.207 -15.492 1 98.56 27 GLU B N 1
ATOM 1837 C CA . GLU B 1 27 ? -9.07 -6.641 -16.828 1 98.56 27 GLU B CA 1
ATOM 1838 C C . GLU B 1 27 ? -7.676 -6.391 -17.406 1 98.56 27 GLU B C 1
ATOM 1840 O O . GLU B 1 27 ? -7.5 -6.336 -18.625 1 98.56 27 GLU B O 1
ATOM 1845 N N . PHE B 1 28 ? -6.711 -6.188 -16.547 1 98.81 28 PHE B N 1
ATOM 1846 C CA . PHE B 1 28 ? -5.359 -5.914 -17.031 1 98.81 28 PHE B CA 1
ATOM 1847 C C . PHE B 1 28 ? -4.32 -6.488 -16.078 1 98.81 28 PHE B C 1
ATOM 1849 O O . PHE B 1 28 ? -4.371 -6.238 -14.867 1 98.81 28 PHE B O 1
ATOM 1856 N N . PRO B 1 29 ? -3.326 -7.145 -16.688 1 98.56 29 PRO B N 1
ATOM 1857 C CA . PRO B 1 29 ? -3.301 -7.645 -18.062 1 98.56 29 PRO B CA 1
ATOM 1858 C C . PRO B 1 29 ? -4.434 -8.625 -18.359 1 98.56 29 PRO B C 1
ATOM 1860 O O . PRO B 1 29 ? -5.234 -8.93 -17.469 1 98.56 29 PRO B O 1
ATOM 1863 N N . ALA B 1 30 ? -4.539 -9.031 -19.625 1 98.44 30 ALA B N 1
ATOM 1864 C CA . ALA B 1 30 ? -5.547 -10.031 -19.969 1 98.44 30 ALA B CA 1
ATOM 1865 C C . ALA B 1 30 ? -5.457 -11.242 -19.047 1 98.44 30 ALA B C 1
ATOM 1867 O O . ALA B 1 30 ? -4.371 -11.773 -18.812 1 98.44 30 ALA B O 1
ATOM 1868 N N . ILE B 1 31 ? -6.617 -11.656 -18.531 1 98.62 31 ILE B N 1
ATOM 1869 C CA . ILE B 1 31 ? -6.68 -12.648 -17.469 1 98.62 31 ILE B CA 1
ATOM 1870 C C . ILE B 1 31 ? -6.004 -13.938 -17.922 1 98.62 31 ILE B C 1
ATOM 1872 O O . ILE B 1 31 ? -5.254 -14.562 -17.156 1 98.62 31 ILE B O 1
ATOM 1876 N N . GLN B 1 32 ? -6.176 -14.344 -19.172 1 98.44 32 GLN B N 1
ATOM 1877 C CA . GLN B 1 32 ? -5.574 -15.586 -19.672 1 98.44 32 GLN B CA 1
ATOM 1878 C C . GLN B 1 32 ? -4.051 -15.477 -19.703 1 98.44 32 GLN B C 1
ATOM 1880 O O . GLN B 1 32 ? -3.352 -16.438 -19.391 1 98.44 32 GLN B O 1
ATOM 1885 N N . SER B 1 33 ? -3.592 -14.32 -20.047 1 98.62 33 SER B N 1
ATOM 1886 C CA . SER B 1 33 ? -2.15 -14.102 -20.094 1 98.62 33 SER B CA 1
ATOM 1887 C C . SER B 1 33 ? -1.535 -14.203 -18.703 1 98.62 33 SER B C 1
ATOM 1889 O O . SER B 1 33 ? -0.498 -14.844 -18.516 1 98.62 33 SER B O 1
ATOM 1891 N N . SER B 1 34 ? -2.145 -13.555 -17.688 1 98.75 34 SER B N 1
ATOM 1892 C CA . SER B 1 34 ? -1.597 -13.602 -16.328 1 98.75 34 SER B CA 1
ATOM 1893 C C . SER B 1 34 ? -1.705 -15 -15.734 1 98.75 34 SER B C 1
ATOM 1895 O O . SER B 1 34 ? -0.81 -15.445 -15.016 1 98.75 34 SER B O 1
ATOM 1897 N N . LEU B 1 35 ? -2.779 -15.734 -16.062 1 98.94 35 LEU B N 1
ATOM 1898 C CA . LEU B 1 35 ? -2.932 -17.094 -15.578 1 98.94 35 LEU B CA 1
ATOM 1899 C C . LEU B 1 35 ? -1.836 -18 -16.141 1 98.94 35 LEU B C 1
ATOM 1901 O O . LEU B 1 35 ? -1.29 -18.844 -15.414 1 98.94 35 LEU B O 1
ATOM 1905 N N . GLU B 1 36 ? -1.541 -17.812 -17.406 1 98.88 36 GLU B N 1
ATOM 1906 C CA . GLU B 1 36 ? -0.463 -18.578 -18.016 1 98.88 36 GLU B CA 1
ATOM 1907 C C . GLU B 1 36 ? 0.872 -18.297 -17.328 1 98.88 36 GLU B C 1
ATOM 1909 O O . GLU B 1 36 ? 1.649 -19.234 -17.078 1 98.88 36 GLU B O 1
ATOM 1914 N N . ARG B 1 37 ? 1.152 -17.078 -17.016 1 98.94 37 ARG B N 1
ATOM 1915 C CA . ARG B 1 37 ? 2.393 -16.688 -16.344 1 98.94 37 ARG B CA 1
ATOM 1916 C C . ARG B 1 37 ? 2.445 -17.25 -14.922 1 98.94 37 ARG B C 1
ATOM 1918 O O . ARG B 1 37 ? 3.504 -17.672 -14.453 1 98.94 37 ARG B O 1
ATOM 1925 N N . ILE B 1 38 ? 1.306 -17.219 -14.227 1 98.94 38 ILE B N 1
ATOM 1926 C CA . ILE B 1 38 ? 1.228 -17.781 -12.883 1 98.94 38 ILE B CA 1
ATOM 1927 C C . ILE B 1 38 ? 1.562 -19.266 -12.93 1 98.94 38 ILE B C 1
ATOM 1929 O O . ILE B 1 38 ? 2.365 -19.766 -12.133 1 98.94 38 ILE B O 1
ATOM 1933 N N . GLY B 1 39 ? 0.969 -19.969 -13.875 1 98.94 39 GLY B N 1
ATOM 1934 C CA . GLY B 1 39 ? 1.289 -21.375 -14.039 1 98.94 39 GLY B CA 1
ATOM 1935 C C . GLY B 1 39 ? 2.762 -21.625 -14.297 1 98.94 39 GLY B C 1
ATOM 1936 O O . GLY B 1 39 ? 3.361 -22.516 -13.695 1 98.94 39 GLY B O 1
ATOM 1937 N N . ALA B 1 40 ? 3.328 -20.828 -15.172 1 98.94 40 ALA B N 1
ATOM 1938 C CA . ALA B 1 40 ? 4.746 -20.969 -15.5 1 98.94 40 ALA B CA 1
ATOM 1939 C C . ALA B 1 40 ? 5.617 -20.734 -14.266 1 98.94 40 ALA B C 1
ATOM 1941 O O . ALA B 1 40 ? 6.602 -21.453 -14.055 1 98.94 40 ALA B O 1
ATOM 1942 N N . ALA B 1 41 ? 5.27 -19.75 -13.453 1 98.94 41 ALA B N 1
ATOM 1943 C CA . ALA B 1 41 ? 6.012 -19.453 -12.234 1 98.94 41 ALA B CA 1
ATOM 1944 C C . ALA B 1 41 ? 5.938 -20.625 -11.258 1 98.94 41 ALA B C 1
ATOM 1946 O O . ALA B 1 41 ? 6.941 -21 -10.648 1 98.94 41 ALA B O 1
ATOM 1947 N N . MET B 1 42 ? 4.738 -21.188 -11.094 1 98.94 42 MET B N 1
ATOM 1948 C CA . MET B 1 42 ? 4.559 -22.297 -10.172 1 98.94 42 MET B CA 1
ATOM 1949 C C . MET B 1 42 ? 5.344 -23.531 -10.641 1 98.94 42 MET B C 1
ATOM 1951 O O . MET B 1 42 ? 5.992 -24.188 -9.836 1 98.94 42 MET B O 1
ATOM 1955 N N . ASP B 1 43 ? 5.285 -23.781 -11.938 1 98.94 43 ASP B N 1
ATOM 1956 C CA . ASP B 1 43 ? 6.023 -24.906 -12.492 1 98.94 43 ASP B CA 1
ATOM 1957 C C . ASP B 1 43 ? 7.527 -24.734 -12.273 1 98.94 43 ASP B C 1
ATOM 1959 O O . ASP B 1 43 ? 8.211 -25.688 -11.875 1 98.94 43 ASP B O 1
ATOM 1963 N N . ALA B 1 44 ? 8.016 -23.578 -12.523 1 98.81 44 ALA B N 1
ATOM 1964 C CA . ALA B 1 44 ? 9.438 -23.297 -12.359 1 98.81 44 ALA B CA 1
ATOM 1965 C C . ALA B 1 44 ? 9.859 -23.391 -10.898 1 98.81 44 ALA B C 1
ATOM 1967 O O . ALA B 1 44 ? 10.93 -23.922 -10.586 1 98.81 44 ALA B O 1
ATOM 1968 N N . ALA B 1 45 ? 9.047 -22.859 -10.008 1 98.88 45 ALA B N 1
ATOM 1969 C CA . ALA B 1 45 ? 9.336 -22.938 -8.578 1 98.88 45 ALA B CA 1
ATOM 1970 C C . ALA B 1 45 ? 9.414 -24.391 -8.117 1 98.88 45 ALA B C 1
ATOM 1972 O O . ALA B 1 45 ? 10.344 -24.781 -7.41 1 98.88 45 ALA B O 1
ATOM 1973 N N . HIS B 1 46 ? 8.461 -25.156 -8.555 1 98.75 46 HIS B N 1
ATOM 1974 C CA . HIS B 1 46 ? 8.438 -26.562 -8.203 1 98.75 46 HIS B CA 1
ATOM 1975 C C . HIS B 1 46 ? 9.695 -27.281 -8.688 1 98.75 46 HIS B C 1
ATOM 1977 O O . HIS B 1 46 ? 10.312 -28.031 -7.938 1 98.75 46 HIS B O 1
ATOM 1983 N N . ALA B 1 47 ? 10.031 -27 -9.883 1 98.5 47 ALA B N 1
ATOM 1984 C CA . ALA B 1 47 ? 11.203 -27.641 -10.484 1 98.5 47 ALA B CA 1
ATOM 1985 C C . ALA B 1 47 ? 12.477 -27.234 -9.742 1 98.5 47 ALA B C 1
ATOM 1987 O O . ALA B 1 47 ? 13.406 -28.047 -9.617 1 98.5 47 ALA B O 1
ATOM 1988 N N . ALA B 1 48 ? 12.508 -26.062 -9.188 1 98.06 48 ALA B N 1
ATOM 1989 C CA . ALA B 1 48 ? 13.703 -25.531 -8.539 1 98.06 48 ALA B CA 1
ATOM 1990 C C . ALA B 1 48 ? 13.703 -25.844 -7.047 1 98.06 48 ALA B C 1
ATOM 1992 O O . ALA B 1 48 ? 14.633 -25.469 -6.324 1 98.06 48 ALA B O 1
ATOM 1993 N N . GLY B 1 49 ? 12.656 -26.438 -6.57 1 98.31 49 GLY B N 1
ATOM 1994 C CA . GLY B 1 49 ? 12.562 -26.766 -5.156 1 98.31 49 GLY B CA 1
ATOM 1995 C C . GLY B 1 49 ? 12.203 -25.562 -4.293 1 98.31 49 GLY B C 1
ATOM 1996 O O . GLY B 1 49 ? 12.445 -25.562 -3.086 1 98.31 49 GLY B O 1
ATOM 1997 N N . ILE B 1 50 ? 11.711 -24.547 -4.875 1 98.75 50 ILE B N 1
ATOM 1998 C CA . ILE B 1 50 ? 11.234 -23.375 -4.16 1 98.75 50 ILE B CA 1
ATOM 1999 C C . ILE B 1 50 ? 9.844 -23.641 -3.59 1 98.75 50 ILE B C 1
ATOM 2001 O O . ILE B 1 50 ? 8.922 -24 -4.328 1 98.75 50 ILE B O 1
ATOM 2005 N N . PRO B 1 51 ? 9.703 -23.516 -2.303 1 98.88 51 PRO B N 1
ATOM 2006 C CA . PRO B 1 51 ? 8.367 -23.766 -1.748 1 98.88 51 PRO B CA 1
ATOM 2007 C C . PRO B 1 51 ? 7.312 -22.812 -2.297 1 98.88 51 PRO B C 1
ATOM 2009 O O . PRO B 1 51 ? 7.59 -21.625 -2.486 1 98.88 51 PRO B O 1
ATOM 2012 N N . ILE B 1 52 ? 6.164 -23.375 -2.549 1 98.94 52 ILE B N 1
ATOM 2013 C CA . ILE B 1 52 ? 5.027 -22.609 -3.07 1 98.94 52 ILE B CA 1
ATOM 2014 C C . ILE B 1 52 ? 3.939 -22.516 -2.004 1 98.94 52 ILE B C 1
ATOM 2016 O O . ILE B 1 52 ? 3.514 -23.531 -1.449 1 98.94 52 ILE B O 1
ATOM 2020 N N . VAL B 1 53 ? 3.543 -21.312 -1.686 1 99 53 VAL B N 1
ATOM 2021 C CA . VAL B 1 53 ? 2.426 -21.031 -0.789 1 99 53 VAL B CA 1
ATOM 2022 C C . VAL B 1 53 ? 1.243 -20.5 -1.59 1 99 53 VAL B C 1
ATOM 2024 O O . VAL B 1 53 ? 1.383 -19.531 -2.34 1 99 53 VAL B O 1
ATOM 2027 N N . VAL B 1 54 ? 0.138 -21.125 -1.429 1 98.94 54 VAL B N 1
ATOM 2028 C CA . VAL B 1 54 ? -1.09 -20.672 -2.076 1 98.94 54 VAL B CA 1
ATOM 2029 C C . VAL B 1 54 ? -1.988 -19.984 -1.054 1 98.94 54 VAL B C 1
ATOM 2031 O O . VAL B 1 54 ? -2.189 -20.5 0.052 1 98.94 54 VAL B O 1
ATOM 2034 N N . VAL B 1 55 ? -2.469 -18.812 -1.408 1 98.94 55 VAL B N 1
ATOM 2035 C CA . VAL B 1 55 ? -3.332 -18.031 -0.53 1 98.94 55 VAL B CA 1
ATOM 2036 C C . VAL B 1 55 ? -4.742 -17.969 -1.109 1 98.94 55 VAL B C 1
ATOM 2038 O O . VAL B 1 55 ? -4.918 -17.781 -2.314 1 98.94 55 VAL B O 1
ATOM 2041 N N . GLN B 1 56 ? -5.695 -18.172 -0.302 1 98.94 56 GLN B N 1
ATOM 2042 C CA . GLN B 1 56 ? -7.105 -18.109 -0.67 1 98.94 56 GLN B CA 1
ATOM 2043 C C . GLN B 1 56 ? -7.863 -17.125 0.215 1 98.94 56 GLN B C 1
ATOM 2045 O O . GLN B 1 56 ? -7.824 -17.234 1.443 1 98.94 56 GLN B O 1
ATOM 2050 N N . HIS B 1 57 ? -8.5 -16.094 -0.408 1 98.88 57 HIS B N 1
ATOM 2051 C CA . HIS B 1 57 ? -9.328 -15.109 0.288 1 98.88 57 HIS B CA 1
ATOM 2052 C C . HIS B 1 57 ? -10.758 -15.602 0.447 1 98.88 57 HIS B C 1
ATOM 2054 O O . HIS B 1 57 ? -11.406 -15.984 -0.535 1 98.88 57 HIS B O 1
ATOM 2060 N N . LEU B 1 58 ? -11.258 -15.609 1.656 1 98.62 58 LEU B N 1
ATOM 2061 C CA . LEU B 1 58 ? -12.633 -16.047 1.891 1 98.62 58 LEU B CA 1
ATOM 2062 C C . LEU B 1 58 ? -13.422 -14.984 2.646 1 98.62 58 LEU B C 1
ATOM 2064 O O . LEU B 1 58 ? -12.914 -14.391 3.6 1 98.62 58 LEU B O 1
ATOM 2068 N N . ALA B 1 59 ? -14.586 -14.727 2.229 1 98.25 59 ALA B N 1
ATOM 2069 C CA . ALA B 1 59 ? -15.555 -13.844 2.865 1 98.25 59 ALA B CA 1
ATOM 2070 C C . ALA B 1 59 ? -16.797 -14.617 3.318 1 98.25 59 ALA B C 1
ATOM 2072 O O . ALA B 1 59 ? -16.969 -15.781 2.961 1 98.25 59 ALA B O 1
ATOM 2073 N N . PRO B 1 60 ? -17.609 -14.039 4.152 1 97.75 60 PRO B N 1
ATOM 2074 C CA . PRO B 1 60 ? -18.844 -14.711 4.559 1 97.75 60 PRO B CA 1
ATOM 2075 C C . PRO B 1 60 ? -19.703 -15.141 3.369 1 97.75 60 PRO B C 1
ATOM 2077 O O . PRO B 1 60 ? -19.609 -14.547 2.291 1 97.75 60 PRO B O 1
ATOM 2080 N N . ALA B 1 61 ? -20.547 -16.094 3.594 1 97.62 61 ALA B N 1
ATOM 2081 C CA . ALA B 1 61 ? -21.312 -16.75 2.529 1 97.62 61 ALA B CA 1
ATOM 2082 C C . ALA B 1 61 ? -22.219 -15.758 1.82 1 97.62 61 ALA B C 1
ATOM 2084 O O . ALA B 1 61 ? -22.562 -15.945 0.647 1 97.62 61 ALA B O 1
ATOM 2085 N N . ASP B 1 62 ? -22.609 -14.695 2.469 1 97.5 62 ASP B N 1
ATOM 2086 C CA . ASP B 1 62 ? -23.531 -13.742 1.887 1 97.5 62 ASP B CA 1
ATOM 2087 C C . ASP B 1 62 ? -22.797 -12.594 1.206 1 97.5 62 ASP B C 1
ATOM 2089 O O . ASP B 1 62 ? -23.422 -11.656 0.699 1 97.5 62 ASP B O 1
ATOM 2093 N N . SER B 1 63 ? -21.5 -12.695 1.168 1 97.81 63 SER B N 1
ATOM 2094 C CA . SER B 1 63 ? -20.719 -11.656 0.518 1 97.81 63 SER B CA 1
ATOM 2095 C C . SER B 1 63 ? -20.859 -11.719 -1 1 97.81 63 SER B C 1
ATOM 2097 O O . SER B 1 63 ? -20.938 -12.812 -1.573 1 97.81 63 SER B O 1
ATOM 2099 N N . PRO B 1 64 ? -20.859 -10.539 -1.62 1 97.75 64 PRO B N 1
ATOM 2100 C CA . PRO B 1 64 ? -20.906 -10.555 -3.084 1 97.75 64 PRO B CA 1
ATOM 2101 C C . PRO B 1 64 ? -19.594 -11.023 -3.705 1 97.75 64 PRO B C 1
ATOM 2103 O O . PRO B 1 64 ? -19.531 -11.312 -4.902 1 97.75 64 PRO B O 1
ATOM 2106 N N . LEU B 1 65 ? -18.547 -11.031 -2.963 1 98.44 65 LEU B N 1
ATOM 2107 C CA . LEU B 1 65 ? -17.234 -11.438 -3.428 1 98.44 65 LEU B CA 1
ATOM 2108 C C . LEU B 1 65 ? -16.656 -12.539 -2.539 1 98.44 65 LEU B C 1
ATOM 2110 O O . LEU B 1 65 ? -16.766 -12.469 -1.312 1 98.44 65 LEU B O 1
ATOM 2114 N N . PHE B 1 66 ? -16.062 -13.562 -3.23 1 98.56 66 PHE B N 1
ATOM 2115 C CA . PHE B 1 66 ? -15.297 -14.586 -2.535 1 98.56 66 PHE B CA 1
ATOM 2116 C C . PHE B 1 66 ? -16.141 -15.258 -1.455 1 98.56 66 PHE B C 1
ATOM 2118 O O . PHE B 1 66 ? -15.656 -15.516 -0.354 1 98.56 66 PHE B O 1
ATOM 2125 N N . ALA B 1 67 ? -17.391 -15.492 -1.695 1 98.38 67 ALA B N 1
ATOM 2126 C CA . ALA B 1 67 ? -18.328 -16.062 -0.728 1 98.38 67 ALA B CA 1
ATOM 2127 C C . ALA B 1 67 ? -17.953 -17.5 -0.383 1 98.38 67 ALA B C 1
ATOM 2129 O O . ALA B 1 67 ? -17.891 -18.359 -1.263 1 98.38 67 ALA B O 1
ATOM 2130 N N . ARG B 1 68 ? -17.719 -17.703 0.839 1 97.94 68 ARG B N 1
ATOM 2131 C CA . ARG B 1 68 ? -17.391 -19.062 1.28 1 97.94 68 ARG B CA 1
ATOM 2132 C C . ARG B 1 68 ? -18.422 -20.062 0.775 1 97.94 68 ARG B C 1
ATOM 2134 O O . ARG B 1 68 ? -19.625 -19.828 0.89 1 97.94 68 ARG B O 1
ATOM 2141 N N . GLY B 1 69 ? -17.906 -21.172 0.198 1 97.62 69 GLY B N 1
ATOM 2142 C CA . GLY B 1 69 ? -18.797 -22.219 -0.283 1 97.62 69 GLY B CA 1
ATOM 2143 C C . GLY B 1 69 ? -19.172 -22.047 -1.744 1 97.62 69 GLY B C 1
ATOM 2144 O O . GLY B 1 69 ? -19.766 -22.953 -2.34 1 97.62 69 GLY B O 1
ATOM 2145 N N . SER B 1 70 ? -18.891 -20.953 -2.297 1 98.25 70 SER B N 1
ATOM 2146 C CA . SER B 1 70 ? -19.219 -20.703 -3.697 1 98.25 70 SER B CA 1
ATOM 2147 C C . SER B 1 70 ? -18.109 -21.203 -4.625 1 98.25 70 SER B C 1
ATOM 2149 O O . SER B 1 70 ? -16.953 -21.312 -4.211 1 98.25 70 SER B O 1
ATOM 2151 N N . ARG B 1 71 ? -18.453 -21.469 -5.855 1 98.31 71 ARG B N 1
ATOM 2152 C CA . ARG B 1 71 ? -17.484 -21.797 -6.891 1 98.31 71 ARG B CA 1
ATOM 2153 C C . ARG B 1 71 ? -16.516 -20.641 -7.117 1 98.31 71 ARG B C 1
ATOM 2155 O O . ARG B 1 71 ? -15.336 -20.844 -7.398 1 98.31 71 ARG B O 1
ATOM 2162 N N . GLN B 1 72 ? -16.938 -19.438 -6.973 1 98.56 72 GLN B N 1
ATOM 2163 C CA . GLN B 1 72 ? -16.141 -18.25 -7.219 1 98.56 72 GLN B CA 1
ATOM 2164 C C . GLN B 1 72 ? -15.016 -18.109 -6.199 1 98.56 72 GLN B C 1
ATOM 2166 O O . GLN B 1 72 ? -13.938 -17.609 -6.523 1 98.56 72 GLN B O 1
ATOM 2171 N N . ALA B 1 73 ? -15.273 -18.562 -5.004 1 98.75 73 ALA B N 1
ATOM 2172 C CA . ALA B 1 73 ? -14.266 -18.469 -3.951 1 98.75 73 ALA B CA 1
ATOM 2173 C C . ALA B 1 73 ? -13.203 -19.562 -4.105 1 98.75 73 ALA B C 1
ATOM 2175 O O . ALA B 1 73 ? -12.141 -19.484 -3.484 1 98.75 73 ALA B O 1
ATOM 2176 N N . GLU B 1 74 ? -13.406 -20.578 -4.91 1 98.81 74 GLU B N 1
ATOM 2177 C CA . GLU B 1 74 ? -12.461 -21.688 -5.098 1 98.81 74 GLU B CA 1
ATOM 2178 C C . GLU B 1 74 ? -11.234 -21.219 -5.883 1 98.81 74 GLU B C 1
ATOM 2180 O O . GLU B 1 74 ? -11.32 -20.312 -6.711 1 98.81 74 GLU B O 1
ATOM 2185 N N . LEU B 1 75 ? -10.125 -21.859 -5.578 1 98.88 75 LEU B N 1
ATOM 2186 C CA . LEU B 1 75 ? -8.922 -21.625 -6.367 1 98.88 75 LEU B CA 1
ATOM 2187 C C . LEU B 1 75 ? -9.148 -21.984 -7.828 1 98.88 75 LEU B C 1
ATOM 2189 O O . LEU B 1 75 ? -9.805 -22.984 -8.133 1 98.88 75 LEU B O 1
ATOM 2193 N N . HIS B 1 76 ? -8.656 -21.203 -8.703 1 98.94 76 HIS B N 1
ATOM 2194 C CA . HIS B 1 76 ? -8.711 -21.531 -10.133 1 98.94 76 HIS B CA 1
ATOM 2195 C C . HIS B 1 76 ? -7.902 -22.781 -10.445 1 98.94 76 HIS B C 1
ATOM 2197 O O . HIS B 1 76 ? -6.887 -23.047 -9.805 1 98.94 76 HIS B O 1
ATOM 2203 N N . GLU B 1 77 ? -8.211 -23.422 -11.453 1 98.81 77 GLU B N 1
ATOM 2204 C CA . GLU B 1 77 ? -7.633 -24.703 -11.812 1 98.81 77 GLU B CA 1
ATOM 2205 C C . GLU B 1 77 ? -6.133 -24.594 -12.07 1 98.81 77 GLU B C 1
ATOM 2207 O O . GLU B 1 77 ? -5.375 -25.516 -11.789 1 98.81 77 GLU B O 1
ATOM 2212 N N . VAL B 1 78 ? -5.664 -23.469 -12.594 1 98.88 78 VAL B N 1
ATOM 2213 C CA . VAL B 1 78 ? -4.246 -23.25 -12.867 1 98.88 78 VAL B CA 1
ATOM 2214 C C . VAL B 1 78 ? -3.436 -23.453 -11.594 1 98.88 78 VAL B C 1
ATOM 2216 O O . VAL B 1 78 ? -2.307 -23.953 -11.633 1 98.88 78 VAL B O 1
ATOM 2219 N N . VAL B 1 79 ? -4.016 -23.094 -10.5 1 98.88 79 VAL B N 1
ATOM 2220 C CA . VAL B 1 79 ? -3.342 -23.203 -9.211 1 98.88 79 VAL B CA 1
ATOM 2221 C C . VAL B 1 79 ? -3.697 -24.531 -8.547 1 98.88 79 VAL B C 1
ATOM 2223 O O . VAL B 1 79 ? -2.814 -25.25 -8.078 1 98.88 79 VAL B O 1
ATOM 2226 N N . ALA B 1 80 ? -4.961 -24.906 -8.57 1 98.69 80 ALA B N 1
ATOM 2227 C CA . ALA B 1 80 ? -5.465 -26.062 -7.852 1 98.69 80 ALA B CA 1
ATOM 2228 C C . ALA B 1 80 ? -4.875 -27.359 -8.414 1 98.69 80 ALA B C 1
ATOM 2230 O O . ALA B 1 80 ? -4.781 -28.359 -7.703 1 98.69 80 ALA B O 1
ATOM 2231 N N . SER B 1 81 ? -4.453 -27.344 -9.602 1 98.69 81 SER B N 1
ATOM 2232 C CA . SER B 1 81 ? -3.963 -28.547 -10.258 1 98.69 81 SER B CA 1
ATOM 2233 C C . SER B 1 81 ? -2.457 -28.719 -10.07 1 98.69 81 SER B C 1
ATOM 2235 O O . SER B 1 81 ? -1.86 -29.672 -10.578 1 98.69 81 SER B O 1
ATOM 2237 N N . ARG B 1 82 ? -1.786 -27.859 -9.375 1 98.81 82 ARG B N 1
ATOM 2238 C CA . ARG B 1 82 ? -0.333 -27.859 -9.242 1 98.81 82 ARG B CA 1
ATOM 2239 C C . ARG B 1 82 ? 0.082 -28.109 -7.793 1 98.81 82 ARG B C 1
ATOM 2241 O O . ARG B 1 82 ? -0.677 -27.812 -6.867 1 98.81 82 ARG B O 1
ATOM 2248 N N . PRO B 1 83 ? 1.271 -28.594 -7.629 1 98.62 83 PRO B N 1
ATOM 2249 C CA . PRO B 1 83 ? 1.735 -28.844 -6.258 1 98.62 83 PRO B CA 1
ATOM 2250 C C . PRO B 1 83 ? 2.027 -27.547 -5.5 1 98.62 83 PRO B C 1
ATOM 2252 O O . PRO B 1 83 ? 2.506 -26.578 -6.09 1 98.62 83 PRO B O 1
ATOM 2255 N N . TYR B 1 84 ? 1.757 -27.562 -4.203 1 98.69 84 TYR B N 1
ATOM 2256 C CA . TYR B 1 84 ? 2.152 -26.516 -3.273 1 98.69 84 TYR B CA 1
ATOM 2257 C C . TYR B 1 84 ? 2.455 -27.094 -1.895 1 98.69 84 TYR B C 1
ATOM 2259 O O . TYR B 1 84 ? 2.031 -28.203 -1.571 1 98.69 84 TYR B O 1
ATOM 2267 N N . GLN B 1 85 ? 3.129 -26.312 -1.14 1 98.69 85 GLN B N 1
ATOM 2268 C CA . GLN B 1 85 ? 3.623 -26.828 0.133 1 98.69 85 GLN B CA 1
ATOM 2269 C C . GLN B 1 85 ? 2.789 -26.312 1.299 1 98.69 85 GLN B C 1
ATOM 2271 O O . GLN B 1 85 ? 2.805 -26.891 2.389 1 98.69 85 GLN B O 1
ATOM 2276 N N . HIS B 1 86 ? 2.115 -25.203 1.105 1 98.75 86 HIS B N 1
ATOM 2277 C CA . HIS B 1 86 ? 1.322 -24.594 2.168 1 98.75 86 HIS B CA 1
ATOM 2278 C C . HIS B 1 86 ? 0.128 -23.844 1.597 1 98.75 86 HIS B C 1
ATOM 2280 O O . HIS B 1 86 ? 0.217 -23.266 0.514 1 98.75 86 HIS B O 1
ATOM 2286 N N . LYS B 1 87 ? -0.953 -23.953 2.277 1 98.81 87 LYS B N 1
ATOM 2287 C CA . LYS B 1 87 ? -2.15 -23.188 1.923 1 98.81 87 LYS B CA 1
ATOM 2288 C C . LYS B 1 87 ? -2.574 -22.266 3.059 1 98.81 87 LYS B C 1
ATOM 2290 O O . LYS B 1 87 ? -2.65 -22.688 4.215 1 98.81 87 LYS B O 1
ATOM 2295 N N . VAL B 1 88 ? -2.834 -21.031 2.74 1 98.75 88 VAL B N 1
ATOM 2296 C CA . VAL B 1 88 ? -3.246 -20 3.693 1 98.75 88 VAL B CA 1
ATOM 2297 C C . VAL B 1 88 ? -4.648 -19.5 3.344 1 98.75 88 VAL B C 1
ATOM 2299 O O . VAL B 1 88 ? -4.926 -19.172 2.189 1 98.75 88 VAL B O 1
ATOM 2302 N N . GLU B 1 89 ? -5.539 -19.531 4.254 1 98.56 89 GLU B N 1
ATOM 2303 C CA . GLU B 1 89 ? -6.809 -18.828 4.141 1 98.56 89 GLU B CA 1
ATOM 2304 C C . GLU B 1 89 ? -6.758 -17.469 4.859 1 98.56 89 GLU B C 1
ATOM 2306 O O . GLU B 1 89 ? -6.223 -17.375 5.965 1 98.56 89 GLU B O 1
ATOM 2311 N N . LYS B 1 90 ? -7.242 -16.469 4.176 1 98.56 90 LYS B N 1
ATOM 2312 C CA . LYS B 1 90 ? -7.215 -15.156 4.801 1 98.56 90 LYS B CA 1
ATOM 2313 C C . LYS B 1 90 ? -8.539 -14.422 4.598 1 98.56 90 LYS B C 1
ATOM 2315 O O . LYS B 1 90 ? -9.336 -14.805 3.744 1 98.56 90 LYS B O 1
ATOM 2320 N N . GLN B 1 91 ? -8.68 -13.281 5.371 1 97.31 91 GLN B N 1
ATOM 2321 C CA . GLN B 1 91 ? -9.891 -12.469 5.277 1 97.31 91 GLN B CA 1
ATOM 2322 C C . GLN B 1 91 ? -9.547 -11.016 4.953 1 97.31 91 GLN B C 1
ATOM 2324 O O . GLN B 1 91 ? -10.406 -10.258 4.488 1 97.31 91 GLN B O 1
ATOM 2329 N N . LEU B 1 92 ? -8.344 -10.602 5.227 1 98.06 92 LEU B N 1
ATOM 2330 C CA . LEU B 1 92 ? -7.906 -9.227 5 1 98.06 92 LEU B CA 1
ATOM 2331 C C . LEU B 1 92 ? -6.902 -9.156 3.855 1 98.06 92 LEU B C 1
ATOM 2333 O O . LEU B 1 92 ? -6.438 -10.188 3.369 1 98.06 92 LEU B O 1
ATOM 2337 N N . ALA B 1 93 ? -6.586 -8 3.4 1 98.69 93 ALA B N 1
ATOM 2338 C CA . ALA B 1 93 ? -5.809 -7.781 2.184 1 98.69 93 ALA B CA 1
ATOM 2339 C C . ALA B 1 93 ? -4.422 -8.406 2.297 1 98.69 93 ALA B C 1
ATOM 2341 O O . ALA B 1 93 ? -3.99 -9.148 1.411 1 98.69 93 ALA B O 1
ATOM 2342 N N . SER B 1 94 ? -3.713 -8.125 3.396 1 98.88 94 SER B N 1
ATOM 2343 C CA . SER B 1 94 ? -2.385 -8.703 3.566 1 98.88 94 SER B CA 1
ATOM 2344 C C . SER B 1 94 ? -2.465 -10.188 3.914 1 98.88 94 SER B C 1
ATOM 2346 O O . SER B 1 94 ? -3.221 -10.578 4.805 1 98.88 94 SER B O 1
ATOM 2348 N N . SER B 1 95 ? -1.639 -10.961 3.305 1 98.94 95 SER B N 1
ATOM 2349 C CA . SER B 1 95 ? -1.63 -12.406 3.518 1 98.94 95 SER B CA 1
ATOM 2350 C C . SER B 1 95 ? -1.055 -12.758 4.887 1 98.94 95 SER B C 1
ATOM 2352 O O . SER B 1 95 ? -1.171 -13.898 5.336 1 98.94 95 SER B O 1
ATOM 2354 N N . PHE B 1 96 ? -0.521 -11.773 5.559 1 98.88 96 PHE B N 1
ATOM 2355 C CA . PHE B 1 96 ? 0.148 -12.039 6.824 1 98.88 96 PHE B CA 1
ATOM 2356 C C . PHE B 1 96 ? -0.816 -11.867 7.992 1 98.88 96 PHE B C 1
ATOM 2358 O O . PHE B 1 96 ? -0.571 -12.375 9.086 1 98.88 96 PHE B O 1
ATOM 2365 N N . VAL B 1 97 ? -1.851 -11.055 7.797 1 98.5 97 VAL B N 1
ATOM 2366 C CA . VAL B 1 97 ? -2.676 -10.633 8.922 1 98.5 97 VAL B CA 1
ATOM 2367 C C . VAL B 1 97 ? -3.623 -11.766 9.32 1 98.5 97 VAL B C 1
ATOM 2369 O O . VAL B 1 97 ? -4.445 -12.211 8.508 1 98.5 97 VAL B O 1
ATOM 2372 N N . GLY B 1 98 ? -3.479 -12.148 10.547 1 97.62 98 GLY B N 1
ATOM 2373 C CA . GLY B 1 98 ? -4.363 -13.18 11.062 1 97.62 98 GLY B CA 1
ATOM 2374 C C . GLY B 1 98 ? -4.102 -14.547 10.461 1 97.62 98 GLY B C 1
ATOM 2375 O O . GLY B 1 98 ? -5.012 -15.375 10.367 1 97.62 98 GLY B O 1
ATOM 2376 N N . THR B 1 99 ? -2.904 -14.609 10.055 1 98 99 THR B N 1
ATOM 2377 C CA . THR B 1 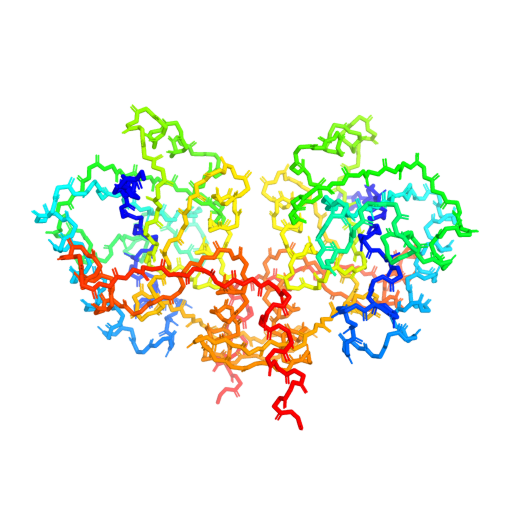99 ? -2.576 -15.875 9.406 1 98 99 THR B CA 1
ATOM 2378 C C . THR B 1 99 ? -1.296 -16.469 9.992 1 98 99 THR B C 1
ATOM 2380 O O . THR B 1 99 ? -0.652 -15.852 10.844 1 98 99 THR B O 1
ATOM 2383 N N . GLY B 1 100 ? -0.871 -17.641 9.797 1 98.06 100 GLY B N 1
ATOM 2384 C CA . GLY B 1 100 ? 0.355 -18.297 10.227 1 98.06 100 GLY B CA 1
ATOM 2385 C C . GLY B 1 100 ? 1.463 -18.219 9.188 1 98.06 100 GLY B C 1
ATOM 2386 O O . GLY B 1 100 ? 2.5 -18.875 9.336 1 98.06 100 GLY B O 1
ATOM 2387 N N . LEU B 1 101 ? 1.284 -17.312 8.227 1 98.88 101 LEU B N 1
ATOM 2388 C CA . LEU B 1 101 ? 2.199 -17.297 7.094 1 98.88 101 LEU B CA 1
ATOM 2389 C C . LEU B 1 101 ? 3.596 -16.875 7.523 1 98.88 101 LEU B C 1
ATOM 2391 O O . LEU B 1 101 ? 4.59 -17.484 7.121 1 98.88 101 LEU B O 1
ATOM 2395 N N . ALA B 1 102 ? 3.672 -15.773 8.328 1 98.88 102 ALA B N 1
ATOM 2396 C CA . ALA B 1 102 ? 4.973 -15.258 8.742 1 98.88 102 ALA B CA 1
ATOM 2397 C C . ALA B 1 102 ? 5.777 -16.328 9.477 1 98.88 102 ALA B C 1
ATOM 2399 O O . ALA B 1 102 ? 6.957 -16.531 9.18 1 98.88 102 ALA B O 1
ATOM 2400 N N . ASP B 1 103 ? 5.16 -16.984 10.391 1 98.75 103 ASP B N 1
ATOM 2401 C CA . ASP B 1 103 ? 5.828 -18.031 11.156 1 98.75 103 ASP B CA 1
ATOM 2402 C C . ASP B 1 103 ? 6.289 -19.172 10.242 1 98.75 103 ASP B C 1
ATOM 2404 O O . ASP B 1 103 ? 7.402 -19.672 10.383 1 98.75 103 ASP B O 1
ATOM 2408 N N . TRP B 1 104 ? 5.422 -19.578 9.328 1 98.88 104 TRP B N 1
ATOM 2409 C CA . TRP B 1 104 ? 5.746 -20.656 8.391 1 98.88 104 TRP B CA 1
ATOM 2410 C C . TRP B 1 104 ? 6.988 -20.297 7.578 1 98.88 104 TRP B C 1
ATOM 2412 O O . TRP B 1 104 ? 7.871 -21.141 7.391 1 98.88 104 TRP B O 1
ATOM 2422 N N . LEU B 1 105 ? 7.066 -19.094 7.121 1 98.88 105 LEU B N 1
ATOM 2423 C CA . LEU B 1 105 ? 8.195 -18.625 6.316 1 98.88 105 LEU B CA 1
ATOM 2424 C C . LEU B 1 1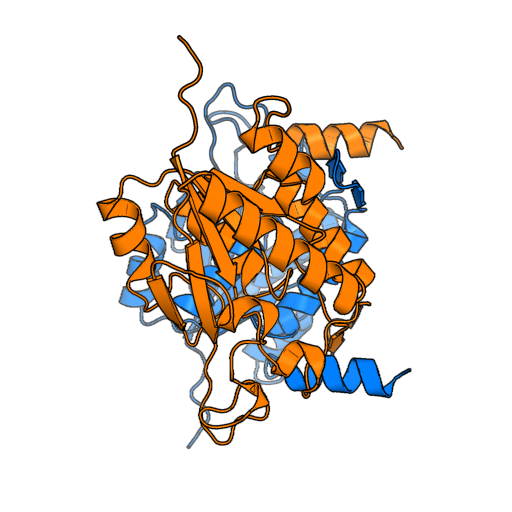05 ? 9.469 -18.578 7.152 1 98.88 105 LEU B C 1
ATOM 2426 O O . LEU B 1 105 ? 10.531 -19 6.691 1 98.88 105 LEU B O 1
ATOM 2430 N N . ARG B 1 106 ? 9.367 -18.031 8.352 1 98.69 106 ARG B N 1
ATOM 2431 C CA . ARG B 1 106 ? 10.531 -17.875 9.219 1 98.69 106 ARG B CA 1
ATOM 2432 C C . ARG B 1 106 ? 11.078 -19.234 9.641 1 98.69 106 ARG B C 1
ATOM 2434 O O . ARG B 1 106 ? 12.297 -19.422 9.703 1 98.69 106 ARG B O 1
ATOM 2441 N N . GLU B 1 107 ? 10.227 -20.172 9.914 1 98.62 107 GLU B N 1
ATOM 2442 C CA . GLU B 1 107 ? 10.633 -21.516 10.297 1 98.62 107 GLU B CA 1
ATOM 2443 C C . GLU B 1 107 ? 11.453 -22.172 9.195 1 98.62 107 GLU B C 1
ATOM 2445 O O . GLU B 1 107 ? 12.297 -23.031 9.477 1 98.62 107 GLU B O 1
ATOM 2450 N N . ARG B 1 108 ? 11.328 -21.719 8.047 1 98.5 108 ARG B N 1
ATOM 2451 C CA . ARG B 1 108 ? 11.977 -22.344 6.902 1 98.5 108 ARG B CA 1
ATOM 2452 C C . ARG B 1 108 ? 13.164 -21.516 6.422 1 98.5 108 ARG B C 1
ATOM 2454 O O . ARG B 1 108 ? 13.812 -21.859 5.434 1 98.5 108 ARG B O 1
ATOM 2461 N N . GLY B 1 109 ? 13.352 -20.391 7.137 1 98.5 109 GLY B N 1
ATOM 2462 C CA . GLY B 1 109 ? 14.508 -19.547 6.84 1 98.5 109 GLY B CA 1
ATOM 2463 C C . GLY B 1 109 ? 14.367 -18.781 5.539 1 98.5 109 GLY B C 1
ATOM 2464 O O . GLY B 1 109 ? 15.367 -18.375 4.949 1 98.5 109 GLY B O 1
ATOM 2465 N N . ILE B 1 110 ? 13.148 -18.656 5.066 1 98.81 110 ILE B N 1
ATOM 2466 C CA . ILE B 1 110 ? 12.898 -17.922 3.832 1 98.81 110 ILE B CA 1
ATOM 2467 C C . ILE B 1 110 ? 13.281 -16.453 4.023 1 98.81 110 ILE B C 1
ATOM 2469 O O . ILE B 1 110 ? 12.938 -15.844 5.043 1 98.81 110 ILE B O 1
ATOM 2473 N N . ASP B 1 111 ? 13.953 -15.867 3.025 1 98.69 111 ASP B N 1
ATOM 2474 C CA . ASP B 1 111 ? 14.336 -14.461 3.164 1 98.69 111 ASP B CA 1
ATOM 2475 C C . ASP B 1 111 ? 13.812 -13.633 1.996 1 98.69 111 ASP B C 1
ATOM 2477 O O . ASP B 1 111 ? 13.891 -12.398 2.023 1 98.69 111 ASP B O 1
ATOM 2481 N N . THR B 1 112 ? 13.297 -14.266 0.916 1 98.81 112 THR B N 1
ATOM 2482 C CA . THR B 1 112 ? 12.828 -13.586 -0.29 1 98.81 112 THR B CA 1
ATOM 2483 C C . THR B 1 112 ? 11.492 -14.164 -0.747 1 98.81 112 THR B C 1
ATOM 2485 O O . THR B 1 112 ? 11.32 -15.383 -0.819 1 98.81 112 THR B O 1
ATOM 2488 N N . LEU B 1 113 ? 10.539 -13.305 -1.012 1 98.94 113 LEU B N 1
ATOM 2489 C CA . LEU B 1 113 ? 9.219 -13.719 -1.486 1 98.94 113 LEU B CA 1
ATOM 2490 C C . LEU B 1 113 ? 9.016 -13.312 -2.941 1 98.94 113 LEU B C 1
ATOM 2492 O O . LEU B 1 113 ? 9.148 -12.141 -3.289 1 98.94 113 LEU B O 1
ATOM 2496 N N . ALA B 1 114 ? 8.781 -14.25 -3.799 1 98.94 114 ALA B N 1
ATOM 2497 C CA . ALA B 1 114 ? 8.211 -13.953 -5.113 1 98.94 114 ALA B CA 1
ATOM 2498 C C . ALA B 1 114 ? 6.688 -13.922 -5.055 1 98.94 114 ALA B C 1
ATOM 2500 O O . ALA B 1 114 ? 6.062 -14.859 -4.559 1 98.94 114 ALA B O 1
ATOM 2501 N N . VAL B 1 115 ? 6.102 -12.828 -5.555 1 99 115 VAL B N 1
ATOM 2502 C CA . VAL B 1 115 ? 4.668 -12.625 -5.383 1 99 115 VAL B CA 1
ATOM 2503 C C . VAL B 1 115 ? 3.982 -12.609 -6.75 1 99 115 VAL B C 1
ATOM 2505 O O . VAL B 1 115 ? 4.391 -11.875 -7.648 1 99 115 VAL B O 1
ATOM 2508 N N . VAL B 1 116 ? 3.006 -13.422 -6.941 1 98.94 116 VAL B N 1
ATOM 2509 C CA . VAL B 1 116 ? 2.1 -13.453 -8.086 1 98.94 116 VAL B CA 1
ATOM 2510 C C . VAL B 1 116 ? 0.654 -13.508 -7.602 1 98.94 116 VAL B C 1
ATOM 2512 O O . VAL B 1 116 ? 0.395 -13.812 -6.434 1 98.94 116 VAL B O 1
ATOM 2515 N N . GLY B 1 117 ? -0.248 -13.242 -8.516 1 98.94 117 GLY B N 1
ATOM 2516 C CA . GLY B 1 117 ? -1.661 -13.328 -8.188 1 98.94 117 GLY B CA 1
ATOM 2517 C C . GLY B 1 117 ? -2.338 -11.977 -8.094 1 98.94 117 GLY B C 1
ATOM 2518 O O . GLY B 1 117 ? -1.952 -11.039 -8.797 1 98.94 117 GLY B O 1
ATOM 2519 N N . TYR B 1 118 ? -3.48 -11.922 -7.309 1 98.88 118 TYR B N 1
ATOM 2520 C CA . TYR B 1 118 ? -4.379 -10.781 -7.445 1 98.88 118 TYR B CA 1
ATOM 2521 C C . TYR B 1 118 ? -4.75 -10.219 -6.082 1 98.88 118 TYR B C 1
ATOM 2523 O O . TYR B 1 118 ? -4.754 -10.938 -5.082 1 98.88 118 TYR B O 1
ATOM 2531 N N . MET B 1 119 ? -5.141 -8.945 -6.082 1 98.75 119 MET B N 1
ATOM 2532 C CA . MET B 1 119 ? -4.984 -7.91 -7.102 1 98.75 119 MET B CA 1
ATOM 2533 C C . MET B 1 119 ? -3.754 -7.055 -6.824 1 98.75 119 MET B C 1
ATOM 2535 O O . MET B 1 119 ? -3.396 -6.832 -5.668 1 98.75 119 MET B O 1
ATOM 2539 N N . THR B 1 120 ? -3.178 -6.523 -7.859 1 98.94 120 THR B N 1
ATOM 2540 C CA . THR B 1 120 ? -1.973 -5.707 -7.777 1 98.94 120 THR B CA 1
ATOM 2541 C C . THR B 1 120 ? -2.107 -4.652 -6.68 1 98.94 120 THR B C 1
ATOM 2543 O O . THR B 1 120 ? -1.292 -4.602 -5.758 1 98.94 120 THR B O 1
ATOM 2546 N N . GLN B 1 121 ? -3.195 -3.852 -6.66 1 98.88 121 GLN B N 1
ATOM 2547 C CA . GLN B 1 121 ? -3.32 -2.646 -5.844 1 98.88 121 GLN B CA 1
ATOM 2548 C C . GLN B 1 121 ? -3.852 -2.979 -4.453 1 98.88 121 GLN B C 1
ATOM 2550 O O . GLN B 1 121 ? -3.957 -2.096 -3.598 1 98.88 121 GLN B O 1
ATOM 2555 N N . HIS B 1 122 ? -4.234 -4.246 -4.184 1 98.81 122 HIS B N 1
ATOM 2556 C CA . HIS B 1 122 ? -4.953 -4.586 -2.963 1 98.81 122 HIS B CA 1
ATOM 2557 C C . HIS B 1 122 ? -4.199 -5.645 -2.16 1 98.81 122 HIS B C 1
ATOM 2559 O O . HIS B 1 122 ? -3.244 -5.324 -1.448 1 98.81 122 HIS B O 1
ATOM 2565 N N . CYS B 1 123 ? -4.438 -6.918 -2.434 1 98.94 123 CYS B N 1
ATOM 2566 C CA . CYS B 1 123 ? -3.822 -7.969 -1.632 1 98.94 123 CYS B CA 1
ATOM 2567 C C . CYS B 1 123 ? -2.328 -8.07 -1.916 1 98.94 123 CYS B C 1
ATOM 2569 O O . CYS B 1 123 ? -1.53 -8.273 -1 1 98.94 123 CYS B O 1
ATOM 2571 N N . ASP B 1 124 ? -1.934 -7.984 -3.209 1 98.94 124 ASP B N 1
ATOM 2572 C CA . ASP B 1 124 ? -0.513 -8.055 -3.537 1 98.94 124 ASP B CA 1
ATOM 2573 C C . ASP B 1 124 ? 0.257 -6.906 -2.881 1 98.94 124 ASP B C 1
ATOM 2575 O O . ASP B 1 124 ? 1.229 -7.137 -2.16 1 98.94 124 ASP B O 1
ATOM 2579 N N . ASP B 1 125 ? -0.189 -5.707 -3.135 1 98.94 125 ASP B N 1
ATOM 2580 C CA . ASP B 1 125 ? 0.502 -4.535 -2.609 1 98.94 125 ASP B CA 1
ATOM 2581 C C . ASP B 1 125 ? 0.543 -4.559 -1.083 1 98.94 125 ASP B C 1
ATOM 2583 O O . ASP B 1 125 ? 1.581 -4.277 -0.48 1 98.94 125 ASP B O 1
ATOM 2587 N N . SER B 1 126 ? -0.613 -4.863 -0.41 1 98.94 126 SER B N 1
ATOM 2588 C CA . SER B 1 126 ? -0.664 -4.918 1.048 1 98.94 126 SER B CA 1
ATOM 2589 C C . SER B 1 126 ? 0.304 -5.961 1.597 1 98.94 126 SER B C 1
ATOM 2591 O O . SER B 1 126 ? 0.986 -5.719 2.594 1 98.94 126 SER B O 1
ATOM 2593 N N . THR B 1 127 ? 0.376 -7.102 0.95 1 98.94 127 THR B N 1
ATOM 2594 C CA . THR B 1 127 ? 1.266 -8.18 1.375 1 98.94 127 THR B CA 1
ATOM 2595 C C . THR B 1 127 ? 2.725 -7.781 1.177 1 98.94 127 THR B C 1
ATOM 2597 O O . THR B 1 127 ? 3.562 -8.016 2.051 1 98.94 127 THR B O 1
ATOM 2600 N N . ILE B 1 128 ? 3.029 -7.176 0.051 1 98.94 128 ILE B N 1
ATOM 2601 C CA . ILE B 1 128 ? 4.391 -6.77 -0.285 1 98.94 128 ILE B CA 1
ATOM 2602 C C . ILE B 1 128 ? 4.879 -5.727 0.717 1 98.94 128 ILE B C 1
ATOM 2604 O O . ILE B 1 128 ? 5.984 -5.836 1.248 1 98.94 128 ILE B O 1
ATOM 2608 N N . ARG B 1 129 ? 4.059 -4.766 1.026 1 98.81 129 ARG B N 1
ATOM 2609 C CA . ARG B 1 129 ? 4.453 -3.719 1.963 1 98.81 129 ARG B CA 1
ATOM 2610 C C . ARG B 1 129 ? 4.695 -4.293 3.355 1 98.81 129 ARG B C 1
ATOM 2612 O O . ARG B 1 129 ? 5.68 -3.949 4.012 1 98.81 129 ARG B O 1
ATOM 2619 N N . GLN B 1 130 ? 3.814 -5.137 3.777 1 98.81 130 GLN B N 1
ATOM 2620 C CA . GLN B 1 130 ? 4.035 -5.738 5.09 1 98.81 130 GLN B CA 1
ATOM 2621 C C . GLN B 1 130 ? 5.289 -6.609 5.09 1 98.81 130 GLN B C 1
ATOM 2623 O O . GLN B 1 130 ? 6.047 -6.613 6.062 1 98.81 130 GLN B O 1
ATOM 2628 N N . ALA B 1 131 ? 5.496 -7.352 4.027 1 98.88 131 ALA B N 1
ATOM 2629 C CA . ALA B 1 131 ? 6.672 -8.219 3.928 1 98.88 131 ALA B CA 1
ATOM 2630 C C . ALA B 1 131 ? 7.957 -7.414 4.109 1 98.88 131 ALA B C 1
ATOM 2632 O O . ALA B 1 131 ? 8.812 -7.777 4.926 1 98.88 131 ALA B O 1
ATOM 2633 N N . ILE B 1 132 ? 8.102 -6.301 3.396 1 98.56 132 ILE B N 1
ATOM 2634 C CA . ILE B 1 132 ? 9.328 -5.516 3.469 1 98.56 132 ILE B CA 1
ATOM 2635 C C . ILE B 1 132 ? 9.484 -4.926 4.867 1 98.56 132 ILE B C 1
ATOM 2637 O O . ILE B 1 132 ? 10.594 -4.836 5.391 1 98.56 132 ILE B O 1
ATOM 2641 N N . HIS B 1 133 ? 8.367 -4.555 5.473 1 98.56 133 HIS B N 1
ATOM 2642 C CA . HIS B 1 133 ? 8.391 -3.982 6.812 1 98.56 133 HIS B CA 1
ATOM 2643 C C . HIS B 1 133 ? 8.812 -5.02 7.848 1 98.56 133 HIS B C 1
ATOM 2645 O O . HIS B 1 133 ? 9.305 -4.672 8.922 1 98.56 133 HIS B O 1
ATOM 2651 N N . GLU B 1 134 ? 8.625 -6.273 7.484 1 98.25 134 GLU B N 1
ATOM 2652 C CA . GLU B 1 134 ? 8.961 -7.34 8.422 1 98.25 134 GLU B CA 1
ATOM 2653 C C . GLU B 1 134 ? 10.312 -7.965 8.086 1 98.25 134 GLU B C 1
ATOM 2655 O O . GLU B 1 134 ? 10.734 -8.922 8.734 1 98.25 134 GLU B O 1
ATOM 2660 N N . GLY B 1 135 ? 10.969 -7.527 7.004 1 98 135 GLY B N 1
ATOM 2661 C CA . GLY B 1 135 ? 12.367 -7.871 6.809 1 98 135 GLY B CA 1
ATOM 2662 C C . GLY B 1 135 ? 12.594 -8.758 5.602 1 98 135 GLY B C 1
ATOM 2663 O O . GLY B 1 135 ? 13.734 -9.125 5.305 1 98 135 GLY B O 1
ATOM 2664 N N . TRP B 1 136 ? 11.617 -9.188 4.848 1 98.81 136 TRP B N 1
ATOM 2665 C CA . TRP B 1 136 ? 11.797 -9.984 3.645 1 98.81 136 TRP B CA 1
ATOM 2666 C C . TRP B 1 136 ? 12.148 -9.109 2.451 1 98.81 136 TRP B C 1
ATOM 2668 O O . TRP B 1 136 ? 11.727 -7.953 2.373 1 98.81 136 TRP B O 1
ATOM 2678 N N . GLN B 1 137 ? 12.914 -9.609 1.562 1 98.56 137 GLN B N 1
ATOM 2679 C CA . GLN B 1 137 ? 12.992 -9.062 0.213 1 98.56 137 GLN B CA 1
ATOM 2680 C C . GLN B 1 137 ? 11.82 -9.547 -0.642 1 98.56 137 GLN B C 1
ATOM 2682 O O . GLN B 1 137 ? 11.25 -10.602 -0.378 1 98.56 137 GLN B O 1
ATOM 2687 N N . VAL B 1 138 ? 11.484 -8.75 -1.636 1 98.94 138 VAL B N 1
ATOM 2688 C CA . VAL B 1 138 ? 10.312 -9.133 -2.418 1 98.94 138 VAL B CA 1
ATOM 2689 C C . VAL B 1 138 ? 10.609 -8.992 -3.908 1 98.94 138 VAL B C 1
ATOM 2691 O O . VAL B 1 138 ? 11.242 -8.016 -4.328 1 98.94 138 VAL B O 1
ATOM 2694 N N . GLU B 1 139 ? 10.227 -9.953 -4.664 1 98.94 139 GLU B N 1
ATOM 2695 C CA . GLU B 1 139 ? 10.148 -9.961 -6.121 1 98.94 139 GLU B CA 1
ATOM 2696 C C . GLU B 1 139 ? 8.703 -10.039 -6.598 1 98.94 139 GLU B C 1
ATOM 2698 O O . GLU B 1 139 ? 7.973 -10.961 -6.242 1 98.94 139 GLU B O 1
ATOM 2703 N N . TYR B 1 140 ? 8.297 -8.992 -7.359 1 99 140 TYR B N 1
ATOM 2704 C CA . TYR B 1 140 ? 6.914 -8.93 -7.828 1 99 140 TYR B CA 1
ATOM 2705 C C . TYR B 1 140 ? 6.832 -9.172 -9.328 1 99 140 TYR B C 1
ATOM 2707 O O . TYR B 1 140 ? 7.398 -8.414 -10.117 1 99 140 TYR B O 1
ATOM 2715 N N . LEU B 1 141 ? 6.137 -10.25 -9.695 1 98.94 141 LEU B N 1
ATOM 2716 C CA . LEU B 1 141 ? 5.973 -10.562 -11.109 1 98.94 141 LEU B CA 1
ATOM 2717 C C . LEU B 1 141 ? 4.742 -9.867 -11.688 1 98.94 141 LEU B C 1
ATOM 2719 O O . LEU B 1 141 ? 3.629 -10.391 -11.586 1 98.94 141 LEU B O 1
ATOM 2723 N N . HIS B 1 142 ? 4.988 -8.75 -12.367 1 98.94 142 HIS B N 1
ATOM 2724 C CA . HIS B 1 142 ? 3.908 -7.844 -12.742 1 98.94 142 HIS B CA 1
ATOM 2725 C C . HIS B 1 142 ? 3.004 -8.469 -13.797 1 98.94 142 HIS B C 1
ATOM 2727 O O . HIS B 1 142 ? 1.812 -8.156 -13.867 1 98.94 142 HIS B O 1
ATOM 2733 N N . ASP B 1 143 ? 3.533 -9.359 -14.672 1 98.94 143 ASP B N 1
ATOM 2734 C CA . ASP B 1 143 ? 2.729 -9.945 -15.742 1 98.94 143 ASP B CA 1
ATOM 2735 C C . ASP B 1 143 ? 2.014 -11.211 -15.266 1 98.94 143 ASP B C 1
ATOM 2737 O O . ASP B 1 143 ? 1.292 -11.844 -16.031 1 98.94 143 ASP B O 1
ATOM 2741 N N . ALA B 1 144 ? 2.238 -11.641 -14 1 98.94 144 ALA B N 1
ATOM 2742 C CA . ALA B 1 144 ? 1.538 -12.734 -13.328 1 98.94 144 ALA B CA 1
ATOM 2743 C C . ALA B 1 144 ? 0.625 -12.211 -12.227 1 98.94 144 ALA B C 1
ATOM 2745 O O . ALA B 1 144 ? 0.467 -12.852 -11.188 1 98.94 144 ALA B O 1
ATOM 2746 N N . SER B 1 145 ? 0.126 -11.047 -12.359 1 98.94 145 SER B N 1
ATOM 2747 C CA . SER B 1 145 ? -0.799 -10.336 -11.484 1 98.94 145 SER B CA 1
ATOM 2748 C C . SER B 1 145 ? -1.831 -9.555 -12.289 1 98.94 145 SER B C 1
ATOM 2750 O O . SER B 1 145 ? -2.027 -9.812 -13.477 1 98.94 145 SER B O 1
ATOM 2752 N N . GLY B 1 146 ? -2.574 -8.703 -11.57 1 98.94 146 GLY B N 1
ATOM 2753 C CA . GLY B 1 146 ? -3.551 -7.953 -12.344 1 98.94 146 GLY B CA 1
ATOM 2754 C C . GLY B 1 146 ? -4.453 -7.086 -11.492 1 98.94 146 GLY B C 1
ATOM 2755 O O . GLY B 1 146 ? -4.379 -7.121 -10.266 1 98.94 146 GLY B O 1
ATOM 2756 N N . SER B 1 147 ? -5.199 -6.242 -12.234 1 98.94 147 SER B N 1
ATOM 2757 C CA . SER B 1 147 ? -6.023 -5.238 -11.578 1 98.94 147 SER B CA 1
ATOM 2758 C C . SER B 1 147 ? -7.395 -5.125 -12.234 1 98.94 147 SER B C 1
ATOM 2760 O O . SER B 1 147 ? -7.609 -5.668 -13.32 1 98.94 147 SER B O 1
ATOM 2762 N N . VAL B 1 148 ? -8.281 -4.484 -11.555 1 98.94 148 VAL B N 1
ATOM 2763 C CA . VAL B 1 148 ? -9.633 -4.172 -11.992 1 98.94 148 VAL B CA 1
ATOM 2764 C C . VAL B 1 148 ? -9.844 -2.66 -12.008 1 98.94 148 VAL B C 1
ATOM 2766 O O . VAL B 1 148 ? -9.102 -1.92 -11.352 1 98.94 148 VAL B O 1
ATOM 2769 N N . PRO B 1 149 ? -10.805 -2.18 -12.805 1 98.88 149 PRO B N 1
ATOM 2770 C CA . PRO B 1 149 ? -11.078 -0.741 -12.789 1 98.88 149 PRO B CA 1
ATOM 2771 C C . PRO B 1 149 ? -11.906 -0.306 -11.586 1 98.88 149 PRO B C 1
ATOM 2773 O O . PRO B 1 149 ? -12.641 -1.114 -11.016 1 98.88 149 PRO B O 1
ATOM 2776 N N . TYR B 1 150 ? -11.797 0.902 -11.188 1 98.81 150 TYR B N 1
ATOM 2777 C CA . TYR B 1 150 ? -12.57 1.485 -10.102 1 98.81 150 TYR B CA 1
ATOM 2778 C C . TYR B 1 150 ? -13.195 2.807 -10.531 1 98.81 150 TYR B C 1
ATOM 2780 O O . TYR B 1 150 ? -12.625 3.539 -11.344 1 98.81 150 TYR B O 1
ATOM 2788 N N . ARG B 1 151 ? -14.297 3.115 -10.031 1 98.81 151 ARG B N 1
ATOM 2789 C CA . ARG B 1 151 ? -14.922 4.434 -10.008 1 98.81 151 ARG B CA 1
ATOM 2790 C C . ARG B 1 151 ? -15.602 4.695 -8.672 1 98.81 151 ARG B C 1
ATOM 2792 O O . ARG B 1 151 ? -16.453 3.91 -8.234 1 98.81 151 ARG B O 1
ATOM 2799 N N . ASN B 1 152 ? -15.297 5.75 -8.008 1 98.56 152 ASN B N 1
ATOM 2800 C CA . ASN B 1 152 ? -15.875 6.18 -6.734 1 98.56 152 ASN B CA 1
ATOM 2801 C C . ASN B 1 152 ? -15.742 7.691 -6.547 1 98.56 152 ASN B C 1
ATOM 2803 O O . ASN B 1 152 ? -15.438 8.414 -7.496 1 98.56 152 ASN B O 1
ATOM 2807 N N . ARG B 1 153 ? -16 8.227 -5.367 1 97.94 153 ARG B N 1
ATOM 2808 C CA . ARG B 1 153 ? -16.062 9.672 -5.18 1 97.94 153 ARG B CA 1
ATOM 2809 C C . ARG B 1 153 ? -14.68 10.305 -5.391 1 97.94 153 ARG B C 1
ATOM 2811 O O . ARG B 1 153 ? -14.578 11.508 -5.629 1 97.94 153 ARG B O 1
ATOM 2818 N N . ALA B 1 154 ? -13.586 9.445 -5.27 1 98.5 154 ALA B N 1
ATOM 2819 C CA . ALA B 1 154 ? -12.234 9.961 -5.449 1 98.5 154 ALA B CA 1
ATOM 2820 C C . ALA B 1 154 ? -11.867 10.031 -6.93 1 98.5 154 ALA B C 1
ATOM 2822 O O . ALA B 1 154 ? -10.844 10.617 -7.297 1 98.5 154 ALA B O 1
ATOM 2823 N N . GLY B 1 155 ? -12.617 9.391 -7.766 1 98.19 155 GLY B N 1
ATOM 2824 C CA . GLY B 1 155 ? -12.375 9.461 -9.195 1 98.19 155 GLY B CA 1
ATOM 2825 C C . GLY B 1 155 ? -12.586 8.133 -9.898 1 98.19 155 GLY B C 1
ATOM 2826 O O . GLY B 1 155 ? -13.367 7.293 -9.438 1 98.19 155 GLY B O 1
ATOM 2827 N N . GLN B 1 156 ? -12.023 8.016 -11.062 1 98.5 156 GLN B N 1
ATOM 2828 C CA . GLN B 1 156 ? -12.07 6.801 -11.859 1 98.5 156 GLN B CA 1
ATOM 2829 C C . GLN B 1 156 ? -10.68 6.406 -12.352 1 98.5 156 GLN B C 1
ATOM 2831 O O . GLN B 1 156 ? -9.859 7.27 -12.656 1 98.5 156 GLN B O 1
ATOM 2836 N N . ALA B 1 157 ? -10.453 5.16 -12.391 1 98.62 157 ALA B N 1
ATOM 2837 C CA . ALA B 1 157 ? -9.18 4.617 -12.852 1 98.62 157 ALA B CA 1
ATOM 2838 C C . ALA B 1 157 ? -9.383 3.314 -13.617 1 98.62 157 ALA B C 1
ATOM 2840 O O . ALA B 1 157 ? -10.164 2.457 -13.203 1 98.62 157 ALA B O 1
ATOM 2841 N N . SER B 1 158 ? -8.711 3.145 -14.773 1 98.75 158 SER B N 1
ATOM 2842 C CA . SER B 1 158 ? -8.719 1.878 -15.5 1 98.75 158 SER B CA 1
ATOM 2843 C C . SER B 1 158 ? -7.855 0.832 -14.797 1 98.75 158 SER B C 1
ATOM 2845 O O . SER B 1 158 ? -6.984 1.174 -14 1 98.75 158 SER B O 1
ATOM 2847 N N . ALA B 1 159 ? -8.117 -0.391 -15.125 1 98.88 159 ALA B N 1
ATOM 2848 C CA . ALA B 1 159 ? -7.297 -1.481 -14.609 1 98.88 159 ALA B CA 1
ATOM 2849 C C . ALA B 1 159 ? -5.832 -1.295 -14.992 1 98.88 159 ALA B C 1
ATOM 2851 O O . ALA B 1 159 ? -4.938 -1.532 -14.18 1 98.88 159 ALA B O 1
ATOM 2852 N N . GLU B 1 160 ? -5.629 -0.871 -16.203 1 98.81 160 GLU B N 1
ATOM 2853 C CA . GLU B 1 160 ? -4.266 -0.68 -16.688 1 98.81 160 GLU B CA 1
ATOM 2854 C C . GLU B 1 160 ? -3.555 0.424 -15.906 1 98.81 160 GLU B C 1
ATOM 2856 O O . GLU B 1 160 ? -2.383 0.281 -15.547 1 98.81 160 GLU B O 1
ATOM 2861 N N . GLU B 1 161 ? -4.227 1.584 -15.68 1 98.81 161 GLU B N 1
ATOM 2862 C CA . GLU B 1 161 ? -3.643 2.674 -14.906 1 98.81 161 GLU B CA 1
ATOM 2863 C C . GLU B 1 161 ? -3.25 2.211 -13.508 1 98.81 161 GLU B C 1
ATOM 2865 O O . GLU B 1 161 ? -2.139 2.48 -13.047 1 98.81 161 GLU B O 1
ATOM 2870 N N . ILE B 1 162 ? -4.172 1.516 -12.875 1 98.94 162 ILE B N 1
ATOM 2871 C CA . ILE B 1 162 ? -3.936 1.042 -11.516 1 98.94 162 ILE B CA 1
ATOM 2872 C C . ILE B 1 162 ? -2.738 0.094 -11.5 1 98.94 162 ILE B C 1
ATOM 2874 O O . ILE B 1 162 ? -1.813 0.268 -10.703 1 98.94 162 ILE B O 1
ATOM 2878 N N . HIS B 1 163 ? -2.699 -0.875 -12.43 1 98.94 163 HIS B N 1
ATOM 2879 C CA . HIS B 1 163 ? -1.646 -1.881 -12.492 1 98.94 163 HIS B CA 1
ATOM 2880 C C . HIS B 1 163 ? -0.284 -1.24 -12.734 1 98.94 163 HIS B C 1
ATOM 2882 O O . HIS B 1 163 ? 0.682 -1.532 -12.023 1 98.94 163 HIS B O 1
ATOM 2888 N N . ARG B 1 164 ? -0.245 -0.339 -13.625 1 98.81 164 ARG B N 1
ATOM 2889 C CA . ARG B 1 164 ? 1.002 0.307 -14.016 1 98.81 164 ARG B CA 1
ATOM 2890 C C . ARG B 1 164 ? 1.542 1.189 -12.898 1 98.81 164 ARG B C 1
ATOM 2892 O O . ARG B 1 164 ? 2.717 1.093 -12.539 1 98.81 164 ARG B O 1
ATOM 2899 N N . ILE B 1 165 ? 0.708 2.006 -12.344 1 98.94 165 ILE B N 1
ATOM 2900 C CA . ILE B 1 165 ? 1.139 2.984 -11.352 1 98.94 165 ILE B CA 1
ATOM 2901 C C . ILE B 1 165 ? 1.61 2.266 -10.094 1 98.94 165 ILE B C 1
ATOM 2903 O O . ILE B 1 165 ? 2.631 2.635 -9.508 1 98.94 165 ILE B O 1
ATOM 2907 N N . PHE B 1 166 ? 0.898 1.248 -9.68 1 98.94 166 PHE B N 1
ATOM 2908 C CA . PHE B 1 166 ? 1.322 0.484 -8.516 1 98.94 166 PHE B CA 1
ATOM 2909 C C . PHE B 1 166 ? 2.637 -0.237 -8.781 1 98.94 166 PHE B C 1
ATOM 2911 O O . PHE B 1 166 ? 3.5 -0.319 -7.91 1 98.94 166 PHE B O 1
ATOM 2918 N N . GLY B 1 167 ? 2.828 -0.771 -9.992 1 98.94 167 GLY B N 1
ATOM 2919 C CA . GLY B 1 167 ? 4.098 -1.387 -10.344 1 98.94 167 GLY B CA 1
ATOM 2920 C C . GLY B 1 167 ? 5.273 -0.432 -10.242 1 98.94 167 GLY B C 1
ATOM 2921 O O . GLY B 1 167 ? 6.332 -0.795 -9.727 1 98.94 167 GLY B O 1
ATOM 2922 N N . ILE B 1 168 ? 5.051 0.783 -10.688 1 98.94 168 ILE B N 1
ATOM 2923 C CA . ILE B 1 168 ? 6.09 1.806 -10.68 1 98.94 168 ILE B CA 1
ATOM 2924 C C . ILE B 1 168 ? 6.453 2.164 -9.242 1 98.94 168 ILE B C 1
ATOM 2926 O O . ILE B 1 168 ? 7.633 2.281 -8.898 1 98.94 168 ILE B O 1
ATOM 2930 N N . VAL B 1 169 ? 5.461 2.307 -8.406 1 98.94 169 VAL B N 1
ATOM 2931 C CA . VAL B 1 169 ? 5.688 2.67 -7.008 1 98.94 169 VAL B CA 1
ATOM 2932 C C . VAL B 1 169 ? 6.355 1.51 -6.273 1 98.94 169 VAL B C 1
ATOM 2934 O O . VAL B 1 169 ? 7.293 1.715 -5.5 1 98.94 169 VAL B O 1
ATOM 2937 N N . LEU B 1 170 ? 5.898 0.271 -6.512 1 98.94 170 LEU B N 1
ATOM 2938 C CA . LEU B 1 170 ? 6.531 -0.891 -5.898 1 98.94 170 LEU B CA 1
ATOM 2939 C C . LEU B 1 170 ? 8.008 -0.978 -6.281 1 98.94 170 LEU B C 1
ATOM 2941 O O . LEU B 1 170 ? 8.859 -1.229 -5.43 1 98.94 170 LEU B O 1
ATOM 2945 N N . GLN B 1 171 ? 8.312 -0.755 -7.527 1 98.94 171 GLN B N 1
ATOM 2946 C CA . GLN B 1 171 ? 9.68 -0.811 -8.031 1 98.94 171 GLN B CA 1
ATOM 2947 C C . GLN B 1 171 ? 10.547 0.267 -7.395 1 98.94 171 GLN B C 1
ATOM 2949 O O . GLN B 1 171 ? 11.758 0.081 -7.23 1 98.94 171 GLN B O 1
ATOM 2954 N N . SER B 1 172 ? 9.922 1.32 -6.957 1 98.62 172 SER B N 1
ATOM 2955 C CA . SER B 1 172 ? 10.695 2.441 -6.43 1 98.62 172 SER B CA 1
ATOM 2956 C C . SER B 1 172 ? 11.156 2.17 -5 1 98.62 172 SER B C 1
ATOM 2958 O O . SER B 1 172 ? 12.062 2.836 -4.496 1 98.62 172 SER B O 1
ATOM 2960 N N . SER B 1 173 ? 10.484 1.142 -4.301 1 97.94 173 SER B N 1
ATOM 2961 C CA . SER B 1 173 ? 10.914 1.073 -2.906 1 97.94 173 SER B CA 1
ATOM 2962 C C . SER B 1 173 ? 10.547 -0.271 -2.283 1 97.94 173 SER B C 1
ATOM 2964 O O . SER B 1 173 ? 11.117 -0.66 -1.261 1 97.94 173 SER B O 1
ATOM 2966 N N . PHE B 1 174 ? 9.648 -1.067 -2.887 1 98.75 174 PHE B N 1
ATOM 2967 C CA . PHE B 1 174 ? 9.062 -2.131 -2.08 1 98.75 174 PHE B CA 1
ATOM 2968 C C . PHE B 1 174 ? 9.383 -3.498 -2.674 1 98.75 174 PHE B C 1
ATOM 2970 O O . PHE B 1 174 ? 9.352 -4.508 -1.967 1 98.75 174 PHE B O 1
ATOM 2977 N N . ALA B 1 175 ? 9.672 -3.533 -3.969 1 98.94 175 ALA B N 1
ATOM 2978 C CA . ALA B 1 175 ? 9.891 -4.824 -4.617 1 98.94 175 ALA B CA 1
ATOM 2979 C C . ALA B 1 175 ? 10.75 -4.668 -5.871 1 98.94 175 ALA B C 1
ATOM 2981 O O . ALA B 1 175 ? 10.773 -3.598 -6.48 1 98.94 175 ALA B O 1
ATOM 2982 N N . ALA B 1 176 ? 11.508 -5.688 -6.191 1 98.81 176 ALA B N 1
ATOM 2983 C CA . ALA B 1 176 ? 11.977 -5.828 -7.562 1 98.81 176 ALA B CA 1
ATOM 2984 C C . ALA B 1 176 ? 10.852 -6.258 -8.492 1 98.81 176 ALA B C 1
ATOM 2986 O O . ALA B 1 176 ? 10.367 -7.391 -8.414 1 98.81 176 ALA B O 1
ATOM 2987 N N . VAL B 1 177 ? 10.406 -5.34 -9.344 1 98.94 177 VAL B N 1
ATOM 2988 C CA . VAL B 1 177 ? 9.328 -5.641 -10.273 1 98.94 177 VAL B CA 1
ATOM 2989 C C . VAL B 1 177 ? 9.906 -6.203 -11.57 1 98.94 177 VAL B C 1
ATOM 2991 O O . VAL B 1 177 ? 10.75 -5.566 -12.211 1 98.94 177 VAL B O 1
ATOM 2994 N N . LEU B 1 178 ? 9.461 -7.316 -11.875 1 98.19 178 LEU B N 1
ATOM 2995 C CA . LEU B 1 178 ? 10.008 -7.938 -13.07 1 98.19 178 LEU B CA 1
ATOM 2996 C C . LEU B 1 178 ? 8.969 -8.82 -13.758 1 98.19 178 LEU B C 1
ATOM 2998 O O . LEU B 1 178 ? 7.906 -9.086 -13.188 1 98.19 178 LEU B O 1
ATOM 3002 N N . SER B 1 179 ? 9.219 -9.18 -15.031 1 98.75 179 SER B N 1
ATOM 3003 C CA . SER B 1 179 ? 8.367 -10.117 -15.758 1 98.75 179 SER B CA 1
ATOM 3004 C C . SER B 1 179 ? 8.602 -11.547 -15.289 1 98.75 179 SER B C 1
ATOM 3006 O O . SER B 1 179 ? 9.641 -11.852 -14.688 1 98.75 179 SER B O 1
ATOM 3008 N N . THR B 1 180 ? 7.648 -12.406 -15.562 1 98.81 180 THR B N 1
ATOM 3009 C CA . THR B 1 180 ? 7.816 -13.82 -15.273 1 98.81 180 THR B CA 1
ATOM 3010 C C . THR B 1 180 ? 9.047 -14.375 -15.984 1 98.81 180 THR B C 1
ATOM 3012 O O . THR B 1 180 ? 9.812 -15.148 -15.398 1 98.81 180 THR B O 1
ATOM 3015 N N . GLU B 1 181 ? 9.258 -13.945 -17.219 1 98.56 181 GLU B N 1
ATOM 3016 C CA . GLU B 1 181 ? 10.422 -14.391 -17.969 1 98.56 181 GLU B CA 1
ATOM 3017 C C . GLU B 1 181 ? 11.719 -13.984 -17.266 1 98.56 181 GLU B C 1
ATOM 3019 O O . GLU B 1 181 ? 12.641 -14.789 -17.141 1 98.56 181 GLU B O 1
ATOM 3024 N N . GLU B 1 182 ? 11.828 -12.758 -16.828 1 98.62 182 GLU B N 1
ATOM 3025 C CA . GLU B 1 182 ? 13 -12.297 -16.094 1 98.62 182 GLU B CA 1
ATOM 3026 C C . GLU B 1 182 ? 13.203 -13.102 -14.812 1 98.62 182 GLU B C 1
ATOM 3028 O O . GLU B 1 182 ? 14.336 -13.391 -14.43 1 98.62 182 GLU B O 1
ATOM 3033 N N . TRP B 1 183 ? 12.117 -13.43 -14.141 1 98.69 183 TRP B N 1
ATOM 3034 C CA . TRP B 1 183 ? 12.219 -14.203 -12.914 1 98.69 183 TRP B CA 1
ATOM 3035 C C . TRP B 1 183 ? 12.742 -15.609 -13.188 1 98.69 183 TRP B C 1
ATOM 3037 O O . TRP B 1 183 ? 13.594 -16.125 -12.453 1 98.69 183 TRP B O 1
ATOM 3047 N N . LEU B 1 184 ? 12.258 -16.234 -14.281 1 98.38 184 LEU B N 1
ATOM 3048 C CA . LEU B 1 184 ? 12.758 -17.547 -14.688 1 98.38 184 LEU B CA 1
ATOM 3049 C C . LEU B 1 184 ? 14.25 -17.484 -14.984 1 98.38 184 LEU B C 1
ATOM 3051 O O . LEU B 1 184 ? 15 -18.406 -14.609 1 98.38 184 LEU B O 1
ATOM 3055 N N . GLU B 1 185 ? 14.625 -16.391 -15.625 1 97.88 185 GLU B N 1
ATOM 3056 C CA . GLU B 1 185 ? 16.047 -16.203 -15.906 1 97.88 185 GLU B CA 1
ATOM 3057 C C . GLU B 1 185 ? 16.844 -16.047 -14.625 1 97.88 185 GLU B C 1
ATOM 3059 O O . GLU B 1 185 ? 18 -16.469 -14.547 1 97.88 185 GLU B O 1
ATOM 3064 N N . SER B 1 186 ? 16.25 -15.398 -13.648 1 97.06 186 SER B N 1
ATOM 3065 C CA . SER B 1 186 ? 16.938 -15.211 -12.367 1 97.06 186 SER B CA 1
ATOM 3066 C C . SER B 1 186 ? 17.156 -16.547 -11.664 1 97.06 186 SER B C 1
ATOM 3068 O O . SER B 1 186 ? 18.172 -16.719 -10.969 1 97.06 186 SER B O 1
ATOM 3070 N N . LEU B 1 187 ? 16.266 -17.516 -11.781 1 96.69 187 LEU B N 1
ATOM 3071 C CA . LEU B 1 187 ? 16.406 -18.844 -11.188 1 96.69 187 LEU B CA 1
ATOM 3072 C C . LEU B 1 187 ? 17.594 -19.578 -11.797 1 96.69 187 LEU B C 1
ATOM 3074 O O . LEU B 1 187 ? 18.234 -20.391 -11.125 1 96.69 187 LEU B O 1
ATOM 3078 N N . ALA B 1 188 ? 17.875 -19.203 -13.023 1 93.44 188 ALA B N 1
ATOM 3079 C CA . ALA B 1 188 ? 18.969 -19.828 -13.75 1 93.44 188 ALA B CA 1
ATOM 3080 C C . ALA B 1 188 ? 20.266 -19.047 -13.578 1 93.44 188 ALA B C 1
ATOM 3082 O O . ALA B 1 188 ? 21.297 -19.391 -14.164 1 93.44 188 ALA B O 1
ATOM 3083 N N . GLY B 1 189 ? 20.219 -17.953 -12.898 1 92.31 189 GLY B N 1
ATOM 3084 C CA . GLY B 1 189 ? 21.391 -17.141 -12.641 1 92.31 189 GLY B CA 1
ATOM 3085 C C . GLY B 1 189 ? 21.719 -16.172 -13.758 1 92.31 189 GLY B C 1
ATOM 3086 O O . GLY B 1 189 ? 22.812 -15.602 -13.805 1 92.31 189 GLY B O 1
ATOM 3087 N N . ARG B 1 190 ? 20.719 -15.922 -14.609 1 92.94 190 ARG B N 1
ATOM 3088 C CA . ARG B 1 190 ? 20.969 -15.102 -15.789 1 92.94 190 ARG B CA 1
ATOM 3089 C C . ARG B 1 190 ? 20.422 -13.688 -15.602 1 92.94 190 ARG B C 1
ATOM 3091 O O . ARG B 1 190 ? 20.578 -12.836 -16.484 1 92.94 190 ARG B O 1
ATOM 3098 N N . HIS B 1 191 ? 19.766 -13.508 -14.578 1 93.06 191 HIS B N 1
ATOM 3099 C CA . HIS B 1 191 ? 19.188 -12.203 -14.234 1 93.06 191 HIS B CA 1
ATOM 3100 C C . HIS B 1 191 ? 19.203 -11.977 -12.727 1 93.06 191 HIS B C 1
ATOM 3102 O O . HIS B 1 191 ? 18.953 -12.906 -11.953 1 93.06 191 HIS B O 1
ATOM 3108 N N . VAL B 1 192 ? 19.531 -10.781 -12.352 1 93.56 192 VAL B N 1
ATOM 3109 C CA . VAL B 1 192 ? 19.469 -10.422 -10.938 1 93.56 192 VAL B CA 1
ATOM 3110 C C . VAL B 1 192 ? 18.328 -9.445 -10.695 1 93.56 192 VAL B C 1
ATOM 3112 O O . VAL B 1 192 ? 18.328 -8.328 -11.211 1 93.56 192 VAL B O 1
ATOM 3115 N N . PRO B 1 193 ? 17.297 -9.914 -9.961 1 96.44 193 PRO B N 1
ATOM 3116 C CA . PRO B 1 193 ? 16.25 -8.961 -9.617 1 96.44 193 PRO B CA 1
ATOM 3117 C C . PRO B 1 193 ? 16.766 -7.754 -8.852 1 96.44 193 PRO B C 1
ATOM 3119 O O . PRO B 1 193 ? 17.547 -7.902 -7.91 1 96.44 193 PRO B O 1
ATOM 3122 N N . GLU B 1 194 ? 16.344 -6.574 -9.266 1 95.56 194 GLU B N 1
ATOM 3123 C CA . GLU B 1 194 ? 16.828 -5.34 -8.641 1 95.56 194 GLU B CA 1
ATOM 3124 C C . GLU B 1 194 ? 15.656 -4.438 -8.25 1 95.56 194 GLU B C 1
ATOM 3126 O O . GLU B 1 194 ? 14.828 -4.094 -9.094 1 95.56 194 GLU B O 1
ATOM 3131 N N . ARG B 1 195 ? 15.625 -4.145 -7.02 1 96.62 195 ARG B N 1
ATOM 3132 C CA . ARG B 1 195 ? 14.703 -3.113 -6.543 1 96.62 195 ARG B CA 1
ATOM 3133 C C . ARG B 1 195 ? 15.352 -1.733 -6.613 1 96.62 195 ARG B C 1
ATOM 3135 O O . ARG B 1 195 ? 16.469 -1.537 -6.121 1 96.62 195 ARG B O 1
ATOM 3142 N N . ASP B 1 196 ? 14.695 -0.804 -7.199 1 97.62 196 ASP B N 1
ATOM 3143 C CA . ASP B 1 196 ? 15.164 0.576 -7.262 1 97.62 196 ASP B CA 1
ATOM 3144 C C . ASP B 1 196 ? 15.008 1.273 -5.914 1 97.62 196 ASP B C 1
ATOM 3146 O O . ASP B 1 196 ? 14.945 0.615 -4.871 1 97.62 196 ASP B O 1
ATOM 3150 N N . ASN B 1 197 ? 15.133 2.586 -5.906 1 97.69 197 ASN B N 1
ATOM 3151 C CA . ASN B 1 197 ? 14.875 3.381 -4.711 1 97.69 197 ASN B CA 1
ATOM 3152 C C . ASN B 1 197 ? 14.156 4.684 -5.043 1 97.69 197 ASN B C 1
ATOM 3154 O O . ASN B 1 197 ? 14.141 5.109 -6.199 1 97.69 197 ASN B O 1
ATOM 3158 N N . ILE B 1 198 ? 13.625 5.246 -4.035 1 98.44 198 ILE B N 1
ATOM 3159 C CA . ILE B 1 198 ? 12.781 6.43 -4.176 1 98.44 198 ILE B CA 1
ATOM 3160 C C . ILE B 1 198 ? 13.594 7.566 -4.793 1 98.44 198 ILE B C 1
ATOM 3162 O O . ILE B 1 198 ? 13.133 8.227 -5.73 1 98.44 198 ILE B O 1
ATOM 3166 N N . TYR B 1 199 ? 14.789 7.801 -4.293 1 98.5 199 TYR B N 1
ATOM 3167 C CA . TYR B 1 199 ? 15.617 8.914 -4.738 1 98.5 199 TYR B CA 1
ATOM 3168 C C . TYR B 1 199 ? 15.945 8.789 -6.223 1 98.5 199 TYR B C 1
ATOM 3170 O O . TYR B 1 199 ? 15.688 9.703 -7.004 1 98.5 199 TYR B O 1
ATOM 3178 N N . ASP B 1 200 ? 16.5 7.652 -6.621 1 98.38 200 ASP B N 1
ATOM 3179 C CA . ASP B 1 200 ? 16.922 7.461 -8.008 1 98.38 200 ASP B CA 1
ATOM 3180 C C . ASP B 1 200 ? 15.719 7.488 -8.953 1 98.38 200 ASP B C 1
ATOM 3182 O O . ASP B 1 200 ? 15.789 8.062 -10.039 1 98.38 200 ASP B O 1
ATOM 3186 N N . SER B 1 201 ? 14.602 6.812 -8.555 1 98.69 201 SER B N 1
ATOM 3187 C CA . SER B 1 201 ? 13.398 6.836 -9.375 1 98.69 201 SER B CA 1
ATOM 3188 C C . SER B 1 201 ? 12.891 8.258 -9.586 1 98.69 201 SER B C 1
ATOM 3190 O O . SER B 1 201 ? 12.477 8.625 -10.688 1 98.69 201 SER B O 1
ATOM 3192 N N . ASN B 1 202 ? 12.898 9.07 -8.508 1 98.75 202 ASN B N 1
ATOM 3193 C CA . ASN B 1 202 ? 12.453 10.453 -8.602 1 98.75 202 ASN B CA 1
ATOM 3194 C C . ASN B 1 202 ? 13.414 11.297 -9.438 1 98.75 202 ASN B C 1
ATOM 3196 O O . ASN B 1 202 ? 12.984 12.07 -10.297 1 98.75 202 ASN B O 1
ATOM 3200 N N . GLN B 1 203 ? 14.742 11.148 -9.219 1 98.25 203 GLN B N 1
ATOM 3201 C CA . GLN B 1 203 ? 15.727 11.922 -9.961 1 98.25 203 GLN B CA 1
ATOM 3202 C C . GLN B 1 203 ? 15.641 11.633 -11.453 1 98.25 203 GLN B C 1
ATOM 3204 O O . GLN B 1 203 ? 15.766 12.547 -12.273 1 98.25 203 GLN B O 1
ATOM 3209 N N . ARG B 1 204 ? 15.445 10.344 -11.82 1 98.44 204 ARG B N 1
ATOM 3210 C CA . ARG B 1 204 ? 15.297 9.992 -13.227 1 98.44 204 ARG B CA 1
ATOM 3211 C C . ARG B 1 204 ? 14.07 10.656 -13.836 1 98.44 204 ARG B C 1
ATOM 3213 O O . ARG B 1 204 ? 14.094 11.086 -14.992 1 98.44 204 ARG B O 1
ATOM 3220 N N . ALA B 1 205 ? 12.977 10.711 -13.055 1 98.38 205 ALA B N 1
ATOM 3221 C CA . ALA B 1 205 ? 11.758 11.352 -13.531 1 98.38 205 ALA B CA 1
ATOM 3222 C C . ALA B 1 205 ? 11.977 12.844 -13.773 1 98.38 205 ALA B C 1
ATOM 3224 O O . ALA B 1 205 ? 11.461 13.406 -14.742 1 98.38 205 ALA B O 1
ATOM 3225 N N . LEU B 1 206 ? 12.695 13.555 -12.883 1 97.25 206 LEU B N 1
ATOM 3226 C CA . LEU B 1 206 ? 12.961 14.984 -12.977 1 97.25 206 LEU B CA 1
ATOM 3227 C C . LEU B 1 206 ? 13.891 15.289 -14.141 1 97.25 206 LEU B C 1
ATOM 3229 O O . LEU B 1 206 ? 13.773 16.344 -14.781 1 97.25 206 LEU B O 1
ATOM 3233 N N . ALA B 1 207 ? 14.789 14.375 -14.43 1 95.38 207 ALA B N 1
ATOM 3234 C CA . ALA B 1 207 ? 15.773 14.57 -15.492 1 95.38 207 ALA B CA 1
ATOM 3235 C C . ALA B 1 207 ? 15.141 14.422 -16.875 1 95.38 207 ALA B C 1
ATOM 3237 O O . ALA B 1 207 ? 15.648 14.945 -17.859 1 95.38 207 ALA B O 1
ATOM 3238 N N . ASN B 1 208 ? 14.117 13.695 -17.031 1 86.94 208 ASN B N 1
ATOM 3239 C CA . ASN B 1 208 ? 13.477 13.414 -18.312 1 86.94 208 ASN B CA 1
ATOM 3240 C C . ASN B 1 208 ? 12.453 14.484 -18.688 1 86.94 208 ASN B C 1
ATOM 3242 O O . ASN B 1 208 ? 11.68 14.312 -19.625 1 86.94 208 ASN B O 1
ATOM 3246 N N . ARG B 1 209 ? 12.414 15.633 -17.906 1 81.38 209 ARG B N 1
ATOM 3247 C CA . ARG B 1 209 ? 11.484 16.703 -18.203 1 81.38 209 ARG B CA 1
ATOM 3248 C C . ARG B 1 209 ? 12.094 17.703 -19.188 1 81.38 209 ARG B C 1
ATOM 3250 O O . ARG B 1 209 ? 13.312 17.906 -19.203 1 81.38 209 ARG B O 1
#

Foldseek 3Di:
DPPDDAQEAEEAEAQFQCCPPAPNHFVPPPPVQLLVLLLVLLVLCVVLVHAYEYEFEDDDQPDSALHPPDRRRHHDCSPVVGDHDYYWYDHALASPPPICVVVVCVVVVHAEYEYAEDDLQTNRLNNLQVSVVVHHAYAYALSNHWAQWDADPVGTDHRVRSSVVSLLVCLAPRHQYDHSVLVSCVSVVNHDRDRHHNVVSVVVVVVVD/DPPDDAQEAEEAEAQFQCCPPAPNHFVPPPPVQLLVLLLVLLVLCVVLVHAYEYEFEDDDQPDSALHPPDRRRHHDCSPVVGDHDYYWYDHALASPPPTCVVVVCVVVVHAEYEYAEDDLQTNRLNNLQVSVVVHHAYAYALSNHWAQWDADPVGTDHRVRSSVVSLLVCLAPRHQYDHSVLVSCVSVVNHDRDRHHNVVSVVVVVVVD

Radius of gyration: 20.9 Å; Cα contacts (8 Å, |Δi|>4): 956; chains: 2; bounding box: 60×55×46 Å

Sequence (418 aa):
MSARQPKRALLVIDVQNEYVSGNLRIEFPAIQSSLERIGAAMDAAHAAGIPIVVVQHLAPADSPLFARGSRQAELHEVVASRPYQHKVEKQLASSFVGTGLADWLRERGIDTLAVVGYMTQHCDDSTIRQAIHEGWQVEYLHDASGSVPYRNRAGQASAEEIHRIFGIVLQSSFAAVLSTEEWLESLAGRHVPERDNIYDSNQRALANRMSARQPKRALLVIDVQNEYVSGNLRIEFPAIQSSLERIGAAMDAAHAAGIPIVVVQHLAPADSPLFARGSRQAELHEVVASRPYQHKVEKQLASSFVGTGLADWLRERGIDTLAVVGYMTQHCDDSTIRQAIHEGWQVEYLHDASGSVPYRNRAGQASAEEIHRIFGIVLQSSFAAVLSTEEWLESLAGRHVPERDNIYDSNQRALANR